Protein AF-0000000065998342 (afdb_homodimer)

InterPro domains:
  IPR001236 Lactate/malate dehydrogenase, N-terminal [PF00056] (5-146)
  IPR001252 Malate dehydrogenase, active site [PS00068] (153-165)
  IPR001557 L-lactate/malate dehydrogenase [PIRSF000102] (3-307)
  IPR010945 Malate dehydrogenase, type 2 [MF_01517] (1-322)
  IPR010945 Malate dehydrogenase, type 2 [PTHR23382] (4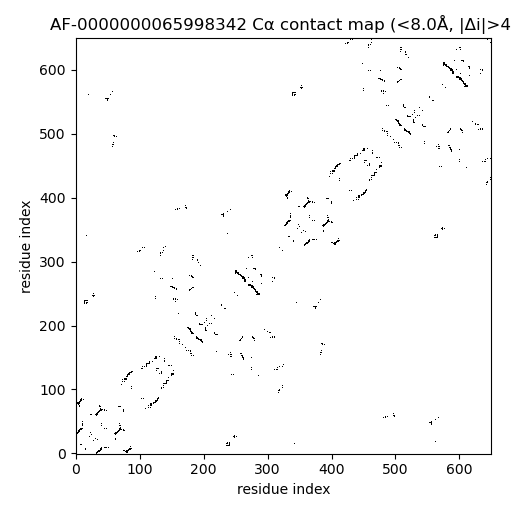-317)
  IPR010945 Malate dehydrogenase, type 2 [TIGR01759] (4-318)
  IPR015955 Lactate dehydrogenase/glycoside hydrolase, family 4, C-terminal [G3DSA:3.90.110.10] (153-325)
  IPR015955 Lactate dehydrogenase/glycoside hydrolase, family 4, C-terminal [SSF56327] (154-320)
  IPR022383 Lactate/malate dehydrogenase, C-terminal [PF02866] (154-318)
  IPR036291 NAD(P)-binding domain superfamily [SSF51735] (4-153)

Sequence (650 aa):
MSKTVTVTGAAGAIGYAILFRIASGQMLGPDQKLRLKLLEIEPALKAAEGTAMELYDCAFPLLEAVDITADPKEAFDGANVCLLIGARPRQRGMERADLLEANGQIFKPQGRAINDHAADDVRVLVVGNPANTNCLIAMNNAPDVPRERFSAMTRLDENRAVSMLAQKLGVGVEDVRDLVVWGNHSPTMFPDLFNARVKGQRAVDLVEMEWYENEYIPRVGKRGAEIIEARGASSAASAANAAIDHVRDWMLGADSLHSMAVASSGQYGVEEGLVSSFPVRLPGGGEYEIPEGLEVGDFARSKLEITIGELKEERDAVRKLGLIGMSKTVTVTGAAGAIGYAILFRIASGQMLGPDQKLRLKLLEIEPALKAAEGTAMELYDCAFPLLEAVDITADPKEAFDGANVCLLIGARPRQRGMERADLLEANGQIFKPQGRAINDHAADDVRVLVVGNPANTNCLIAMNNAPDVPRERFSAMTRLDENRAVSMLAQKLGVGVEDVRDLVVWGNHSPTMFPDLFNARVKGQRAVDLVEMEWYENEYIPRVGKRGAEIIEARGASSAASAANAAIDHVRDWMLGADSLHSMAVASSGQYGVEEGLVSSFPVRLPGGGEYEIPEGLEVGDFARSKLEITIGELKEERDAVRKLGLIG

Secondary structure (DSSP, 8-state):
-PEEEEEETTTSHHHHHHHHHHHTTTTT-TT--EEEEEE--GGGHHHHHHHHHHHHHTT-TTEEEEEEES-HHHHHTT-SEEEE---PPPPTT--HHHHHHHHHHHHHHHHHHHHHHS-TT-EEEE-SSSHHHHHHHHHHT-TTS-GGGEEE--HHHHHHHHHHHHHHHT--GGGEES-EEEB-SSTT-EEE-SS-EETTEEGGGGS-HHHIIIIIHHHHHHHHHHHHHHHSS--HHHHHHHHHHHHHHHHH--SS-EEEEEE-SSGGGPPTT-EEEEEEEEEETTEEE--S-----HHHHHHHHHHHHHHHHHHHHHHHTTS--/-PEEEEEETTTSHHHHHHHHHHHTTTTT-TT--EEEEEE--GGGHHHHHHHHHHHHHTT-TTEEEEEEES-HHHHHTT-SEEEE---PPPPTT--HHHHHHHHHHHHHHHHHHHHHHS-TT-EEEE-SSSHHHHHHHHHHT-TTS-GGGEEE--HHHHHHHHHHHHHHHT--GGGEES-EEEB-SSTT-EEE-SS-EETTEEGGGGS-HHHIIIIIHHHHHHHHHHHHHHHSS--HHHHHHHHHHHHHHHHH--SS-EEEEEE-SSGGGPPTT-EEEEEEEEEETTEEE--S-----HHHHHHHHHHHHHHHHHHHHHHHTTS--

Structure (mmCIF, N/CA/C/O backbone):
data_AF-0000000065998342-model_v1
#
loop_
_entity.id
_entity.type
_entity.pdbx_description
1 polymer 'Malate dehydrogenase'
#
loop_
_atom_site.group_PDB
_atom_site.id
_atom_site.type_symbol
_atom_site.label_atom_id
_atom_site.label_alt_id
_atom_site.label_comp_id
_atom_site.label_asym_id
_atom_site.label_entity_id
_atom_site.label_seq_id
_atom_site.pdbx_PDB_ins_code
_atom_site.Cartn_x
_atom_site.Cartn_y
_atom_site.Cartn_z
_atom_site.occupancy
_atom_site.B_iso_or_equiv
_atom_site.auth_seq_id
_atom_site.auth_comp_id
_atom_site.auth_asym_id
_atom_site.auth_atom_id
_atom_site.pdbx_PDB_model_num
ATOM 1 N N . MET A 1 1 ? 20.75 -8.062 11.32 1 88.19 1 MET A N 1
ATOM 2 C CA . MET A 1 1 ? 21.406 -7.523 10.141 1 88.19 1 MET A CA 1
ATOM 3 C C . MET A 1 1 ? 20.391 -7.051 9.109 1 88.19 1 MET A C 1
ATOM 5 O O . MET A 1 1 ? 19.344 -7.676 8.93 1 88.19 1 MET A O 1
ATOM 9 N N . SER A 1 2 ? 20.703 -6.004 8.453 1 96.31 2 SER A N 1
ATOM 10 C CA . SER A 1 2 ? 19.828 -5.41 7.457 1 96.31 2 SER A CA 1
ATOM 11 C C . SER A 1 2 ? 19.719 -6.281 6.211 1 96.31 2 SER A C 1
ATOM 13 O O . SER A 1 2 ? 20.719 -6.855 5.766 1 96.31 2 SER A O 1
ATOM 15 N N . LYS A 1 3 ? 18.547 -6.527 5.707 1 98.62 3 LYS A N 1
ATOM 16 C CA . LYS A 1 3 ? 18.344 -7.258 4.457 1 98.62 3 LYS A CA 1
ATOM 17 C C . LYS A 1 3 ? 18.328 -6.309 3.264 1 98.62 3 LYS A C 1
ATOM 19 O O . LYS A 1 3 ? 17.844 -5.176 3.371 1 98.62 3 LYS A O 1
ATOM 24 N N . THR A 1 4 ? 18.875 -6.773 2.182 1 98.88 4 THR A N 1
ATOM 25 C CA . THR A 1 4 ? 18.797 -6.039 0.923 1 98.88 4 THR A CA 1
ATOM 26 C C . THR A 1 4 ? 17.703 -6.629 0.026 1 98.88 4 THR A C 1
ATOM 28 O O . THR A 1 4 ? 17.719 -7.824 -0.277 1 98.88 4 THR A O 1
ATOM 31 N N . VAL A 1 5 ? 16.75 -5.805 -0.366 1 98.94 5 VAL A N 1
ATOM 32 C CA . VAL A 1 5 ? 15.648 -6.203 -1.236 1 98.94 5 VAL A CA 1
ATOM 33 C C . VAL A 1 5 ? 15.766 -5.48 -2.578 1 98.94 5 VAL A C 1
ATOM 35 O O . VAL A 1 5 ? 15.805 -4.25 -2.625 1 98.94 5 VAL A O 1
ATOM 38 N N . THR A 1 6 ? 15.852 -6.234 -3.65 1 99 6 THR A N 1
ATOM 39 C CA . THR A 1 6 ? 15.844 -5.664 -4.992 1 99 6 THR A CA 1
ATOM 40 C C . THR A 1 6 ? 14.461 -5.793 -5.629 1 99 6 THR A C 1
ATOM 42 O O . THR A 1 6 ? 13.852 -6.859 -5.578 1 99 6 THR A O 1
ATOM 45 N N . VAL A 1 7 ? 13.961 -4.699 -6.184 1 99 7 VAL A N 1
ATOM 46 C CA . VAL A 1 7 ? 12.703 -4.68 -6.922 1 99 7 VAL A CA 1
ATOM 47 C C . VAL A 1 7 ? 12.945 -4.203 -8.352 1 99 7 VAL A C 1
ATOM 49 O O . VAL A 1 7 ? 13.453 -3.102 -8.57 1 99 7 VAL A O 1
ATOM 52 N N . THR A 1 8 ? 12.633 -5.043 -9.359 1 98.94 8 THR A N 1
ATOM 53 C CA . THR A 1 8 ? 12.742 -4.629 -10.75 1 98.94 8 THR A CA 1
ATOM 54 C C . THR A 1 8 ? 11.43 -4.016 -11.234 1 98.94 8 THR A C 1
ATOM 56 O O . THR A 1 8 ? 10.352 -4.387 -10.758 1 98.94 8 THR A O 1
ATOM 59 N N . GLY A 1 9 ? 11.555 -3.121 -12.25 1 98.56 9 GLY A N 1
ATOM 60 C CA . GLY A 1 9 ? 10.352 -2.385 -12.602 1 98.56 9 GLY A CA 1
ATOM 61 C C . GLY A 1 9 ? 9.773 -1.598 -11.445 1 98.56 9 GLY A C 1
ATOM 62 O O . GLY A 1 9 ? 8.555 -1.549 -11.266 1 98.56 9 GLY A O 1
ATOM 63 N N . ALA A 1 10 ? 10.594 -0.995 -10.641 1 98.5 10 ALA A N 1
ATOM 64 C CA . ALA A 1 10 ? 10.25 -0.447 -9.328 1 98.5 10 ALA A CA 1
ATOM 65 C C . ALA A 1 10 ? 9.344 0.772 -9.469 1 98.5 10 ALA A C 1
ATOM 67 O O . ALA A 1 10 ? 8.523 1.05 -8.586 1 98.5 10 ALA A O 1
ATOM 68 N N . ALA A 1 11 ? 9.461 1.475 -10.562 1 97.5 11 ALA A N 1
ATOM 69 C CA . ALA A 1 11 ? 8.68 2.695 -10.75 1 97.5 11 ALA A CA 1
ATOM 70 C C . ALA A 1 11 ? 7.352 2.396 -11.438 1 97.5 11 ALA A C 1
ATOM 72 O O . ALA A 1 11 ? 6.516 3.287 -11.602 1 97.5 11 ALA A O 1
ATOM 73 N N . GLY A 1 12 ? 7.141 1.137 -11.906 1 97.44 12 GLY A N 1
ATOM 74 C CA . GLY A 1 12 ? 5.867 0.744 -12.477 1 97.44 12 GLY A CA 1
ATOM 75 C C . GLY A 1 12 ? 4.758 0.624 -11.453 1 97.44 12 GLY A C 1
ATOM 76 O O . GLY A 1 12 ? 4.977 0.88 -10.266 1 97.44 12 GLY A O 1
ATOM 77 N N . ALA A 1 13 ? 3.607 0.211 -11.883 1 97.5 13 ALA A N 1
ATOM 78 C CA . ALA A 1 13 ? 2.412 0.207 -11.047 1 97.5 13 ALA A CA 1
ATOM 79 C C . ALA A 1 13 ? 2.566 -0.76 -9.875 1 97.5 13 ALA A C 1
ATOM 81 O O . ALA A 1 13 ? 2.297 -0.402 -8.727 1 97.5 13 ALA A O 1
ATOM 82 N N . ILE A 1 14 ? 2.988 -1.983 -10.125 1 98.62 14 ILE A N 1
ATOM 83 C CA . ILE A 1 14 ? 3.123 -2.961 -9.055 1 98.62 14 ILE A CA 1
ATOM 84 C C . ILE A 1 14 ? 4.277 -2.566 -8.141 1 98.62 14 ILE A C 1
ATOM 86 O O . ILE A 1 14 ? 4.18 -2.689 -6.914 1 98.62 14 ILE A O 1
ATOM 90 N N . GLY A 1 15 ? 5.422 -2.127 -8.766 1 98.69 15 GLY A N 1
ATOM 91 C CA . GLY A 1 15 ? 6.535 -1.643 -7.961 1 98.69 15 GLY A CA 1
ATOM 92 C C . GLY A 1 15 ? 6.141 -0.546 -6.992 1 98.69 15 GLY A C 1
ATOM 93 O O . GLY A 1 15 ? 6.426 -0.634 -5.797 1 98.69 15 GLY A O 1
ATOM 94 N N . TYR A 1 16 ? 5.41 0.412 -7.484 1 98.38 16 TYR A N 1
ATOM 95 C CA . TYR A 1 16 ? 4.945 1.53 -6.672 1 98.38 16 TYR A CA 1
ATOM 96 C C . TYR A 1 16 ? 4.004 1.052 -5.57 1 98.38 16 TYR A C 1
ATOM 98 O O . TYR A 1 16 ? 4.043 1.56 -4.449 1 98.38 16 TYR A O 1
ATOM 106 N N . ALA A 1 17 ? 3.209 0.076 -5.852 1 98.5 17 ALA A N 1
ATOM 107 C CA . ALA A 1 17 ? 2.236 -0.427 -4.887 1 98.5 17 ALA A CA 1
ATOM 108 C C . ALA A 1 17 ? 2.924 -1.224 -3.781 1 98.5 17 ALA A C 1
ATOM 110 O O . ALA A 1 17 ? 2.451 -1.252 -2.643 1 98.5 17 ALA A O 1
ATOM 111 N N . ILE A 1 18 ? 4.043 -1.801 -4.07 1 98.88 18 ILE A N 1
ATOM 112 C CA . ILE A 1 18 ? 4.582 -2.797 -3.15 1 98.88 18 ILE A CA 1
ATOM 113 C C . ILE A 1 18 ? 5.664 -2.162 -2.281 1 98.88 18 ILE A C 1
ATOM 115 O O . ILE A 1 18 ? 5.84 -2.541 -1.12 1 98.88 18 ILE A O 1
ATOM 119 N N . LEU A 1 19 ? 6.391 -1.148 -2.758 1 98.94 19 LEU A N 1
ATOM 120 C CA . LEU A 1 19 ? 7.613 -0.649 -2.133 1 98.94 19 LEU A CA 1
ATOM 121 C C . LEU A 1 19 ? 7.32 -0.084 -0.747 1 98.94 19 LEU A C 1
ATOM 123 O O . LEU A 1 19 ? 8.055 -0.361 0.207 1 98.94 19 LEU A O 1
ATOM 127 N N . PHE A 1 20 ? 6.266 0.645 -0.589 1 98.88 20 PHE A N 1
ATOM 128 C CA . PHE A 1 20 ? 5.949 1.307 0.671 1 98.88 20 PHE A CA 1
ATOM 129 C C . PHE A 1 20 ? 5.492 0.294 1.714 1 98.88 20 PHE A C 1
ATOM 131 O O . PHE A 1 20 ? 5.766 0.453 2.904 1 98.88 20 PHE A O 1
ATOM 138 N N . ARG A 1 21 ? 4.832 -0.761 1.246 1 98.81 21 ARG A N 1
ATOM 139 C CA . ARG A 1 21 ? 4.422 -1.831 2.15 1 98.81 21 ARG A CA 1
ATOM 140 C C . ARG A 1 21 ? 5.625 -2.641 2.619 1 98.81 21 ARG A C 1
ATOM 142 O O . ARG A 1 21 ? 5.684 -3.061 3.777 1 98.81 21 ARG A O 1
ATOM 149 N N . ILE A 1 22 ? 6.602 -2.824 1.697 1 98.88 22 ILE A N 1
ATOM 150 C CA . ILE A 1 22 ? 7.84 -3.498 2.078 1 98.88 22 ILE A CA 1
ATOM 151 C C . ILE A 1 22 ? 8.57 -2.674 3.135 1 98.88 22 ILE A C 1
ATOM 153 O O . ILE A 1 22 ? 8.945 -3.193 4.191 1 98.88 22 ILE A O 1
ATOM 157 N N . ALA A 1 23 ? 8.734 -1.381 2.912 1 98.81 23 ALA A N 1
ATOM 158 C CA . ALA A 1 23 ? 9.492 -0.49 3.785 1 98.81 23 ALA A CA 1
ATOM 159 C C . ALA A 1 23 ? 8.812 -0.338 5.141 1 98.81 23 ALA A C 1
ATOM 161 O O . ALA A 1 23 ? 9.469 -0.041 6.141 1 98.81 23 ALA A O 1
ATOM 162 N N . SER A 1 24 ? 7.5 -0.561 5.188 1 98.44 24 SER A N 1
ATOM 163 C CA . SER A 1 24 ? 6.738 -0.419 6.422 1 98.44 24 SER A CA 1
ATOM 164 C C . SER A 1 24 ? 6.832 -1.679 7.277 1 98.44 24 SER A C 1
ATOM 166 O O . SER A 1 24 ? 6.324 -1.714 8.398 1 98.44 24 SER A O 1
ATOM 168 N N . GLY A 1 25 ? 7.395 -2.812 6.719 1 98.5 25 GLY A N 1
ATOM 169 C CA . GLY A 1 25 ? 7.613 -4.02 7.5 1 98.5 25 GLY A CA 1
ATOM 170 C C . GLY A 1 25 ? 6.582 -5.102 7.23 1 98.5 25 GLY A C 1
ATOM 171 O O . GLY A 1 25 ? 6.586 -6.145 7.887 1 98.5 25 GLY A O 1
ATOM 172 N N . GLN A 1 26 ? 5.75 -4.934 6.258 1 98.38 26 GLN A N 1
ATOM 173 C CA . GLN A 1 26 ? 4.66 -5.875 6.035 1 98.38 26 GLN A CA 1
ATOM 174 C C . GLN A 1 26 ? 5.172 -7.172 5.414 1 98.38 26 GLN A C 1
ATOM 176 O O . GLN A 1 26 ? 4.527 -8.219 5.523 1 98.38 26 GLN A O 1
ATOM 181 N N . MET A 1 27 ? 6.348 -7.113 4.773 1 98.75 27 MET A N 1
ATOM 182 C CA . MET A 1 27 ? 6.805 -8.289 4.039 1 98.75 27 MET A CA 1
ATOM 183 C C . MET A 1 27 ? 7.754 -9.125 4.895 1 98.75 27 MET A C 1
ATOM 185 O O . MET A 1 27 ? 7.59 -10.344 5 1 98.75 27 MET A O 1
ATOM 189 N N . LEU A 1 28 ? 8.734 -8.492 5.574 1 98.81 28 LEU A N 1
ATOM 190 C CA . LEU A 1 28 ? 9.773 -9.242 6.266 1 98.81 28 LEU A CA 1
ATOM 191 C C . LEU A 1 28 ? 9.617 -9.125 7.777 1 98.81 28 LEU A C 1
ATOM 193 O O . LEU A 1 28 ? 10.461 -9.609 8.531 1 98.81 28 LEU A O 1
ATOM 197 N N . GLY A 1 29 ? 8.539 -8.461 8.227 1 97.75 29 GLY A N 1
ATOM 198 C CA . GLY A 1 29 ? 8.281 -8.336 9.656 1 97.75 29 GLY A CA 1
ATOM 199 C C . GLY A 1 29 ? 8.531 -6.938 10.188 1 97.75 29 GLY A C 1
ATOM 200 O O . GLY A 1 29 ? 9.227 -6.141 9.547 1 97.75 29 GLY A O 1
ATOM 201 N N . PRO A 1 30 ? 8.008 -6.598 11.328 1 96.56 30 PRO A N 1
ATOM 202 C CA . PRO A 1 30 ? 7.98 -5.227 11.844 1 96.56 30 PRO A CA 1
ATOM 203 C C . PRO A 1 30 ? 9.32 -4.793 12.438 1 96.56 30 PRO A C 1
ATOM 205 O O . PRO A 1 30 ? 9.492 -3.621 12.781 1 96.56 30 PRO A O 1
ATOM 208 N N . ASP A 1 31 ? 10.305 -5.699 12.469 1 97.44 31 ASP A N 1
ATOM 209 C CA . ASP A 1 31 ? 11.555 -5.348 13.117 1 97.44 31 ASP A CA 1
ATOM 210 C C . ASP A 1 31 ? 12.734 -5.5 12.156 1 97.44 31 ASP A C 1
ATOM 212 O O . ASP A 1 31 ? 13.883 -5.262 12.539 1 97.44 31 ASP A O 1
ATOM 216 N N . GLN A 1 32 ? 12.484 -5.898 10.938 1 98.44 32 GLN A N 1
ATOM 217 C CA . GLN A 1 32 ? 13.57 -6.172 10.008 1 98.44 32 GLN A CA 1
ATOM 218 C C . GLN A 1 32 ? 13.984 -4.902 9.266 1 98.44 32 GLN A C 1
ATOM 220 O O . GLN A 1 32 ? 13.258 -4.414 8.398 1 98.44 32 GLN A O 1
ATOM 225 N N . LYS A 1 33 ? 15.141 -4.387 9.594 1 98.5 33 LYS A N 1
ATOM 226 C CA . LYS A 1 33 ? 15.703 -3.285 8.82 1 98.5 33 LYS A CA 1
ATOM 227 C C . LYS A 1 33 ? 16.047 -3.73 7.398 1 98.5 33 LYS A C 1
ATOM 229 O O . LYS A 1 33 ? 16.406 -4.891 7.176 1 98.5 33 LYS A O 1
ATOM 234 N N . LEU A 1 34 ? 15.906 -2.746 6.484 1 98.5 34 LEU A N 1
ATOM 235 C CA . LEU A 1 34 ? 16.203 -3.17 5.117 1 98.5 34 LEU A CA 1
ATOM 236 C C . LEU A 1 34 ? 16.719 -2.002 4.285 1 98.5 34 LEU A C 1
ATOM 238 O O . LEU A 1 34 ? 16.578 -0.843 4.684 1 98.5 34 LEU A O 1
ATOM 242 N N . ARG A 1 35 ? 17.391 -2.371 3.211 1 98.62 35 ARG A N 1
ATOM 243 C CA . ARG A 1 35 ? 17.797 -1.507 2.105 1 98.62 35 ARG A CA 1
ATOM 244 C C . ARG A 1 35 ? 17.094 -1.902 0.814 1 98.62 35 ARG A C 1
ATOM 246 O O . ARG A 1 35 ? 16.922 -3.09 0.53 1 98.62 35 ARG A O 1
ATOM 253 N N . LEU A 1 36 ? 16.703 -0.89 0.067 1 98.94 36 LEU A N 1
ATOM 254 C CA . LEU A 1 36 ? 16.016 -1.144 -1.198 1 98.94 36 LEU A CA 1
ATOM 255 C C . LEU A 1 36 ? 16.922 -0.808 -2.379 1 98.94 36 LEU A C 1
ATOM 257 O O . LEU A 1 36 ? 17.625 0.205 -2.359 1 98.94 36 LEU A O 1
ATOM 261 N N . LYS A 1 37 ? 17 -1.686 -3.307 1 98.94 37 LYS A N 1
ATOM 262 C CA . LYS A 1 37 ? 17.594 -1.42 -4.613 1 98.94 37 LYS A CA 1
ATOM 263 C C . LYS A 1 37 ? 16.547 -1.458 -5.719 1 98.94 37 LYS A C 1
ATOM 265 O O . LYS A 1 37 ? 15.914 -2.49 -5.945 1 98.94 37 LYS A O 1
ATOM 270 N N . LEU A 1 38 ? 16.359 -0.315 -6.352 1 98.94 38 LEU A N 1
ATOM 271 C CA . LEU A 1 38 ? 15.375 -0.17 -7.414 1 98.94 38 LEU A CA 1
ATOM 272 C C . LEU A 1 38 ? 16.031 -0.292 -8.789 1 98.94 38 LEU A C 1
ATOM 274 O O . LEU A 1 38 ? 16.875 0.527 -9.148 1 98.94 38 LEU A O 1
ATOM 278 N N . LEU A 1 39 ? 15.664 -1.324 -9.523 1 98.94 39 LEU A N 1
ATOM 279 C CA . LEU A 1 39 ? 16.156 -1.514 -10.883 1 98.94 39 LEU A CA 1
ATOM 280 C C . LEU A 1 39 ? 15.148 -1.019 -11.906 1 98.94 39 LEU A C 1
ATOM 282 O O . LEU A 1 39 ? 13.984 -1.426 -11.883 1 98.94 39 LEU A O 1
ATOM 286 N N . GLU A 1 40 ? 15.586 -0.119 -12.75 1 98.5 40 GLU A N 1
ATOM 287 C CA . GLU A 1 40 ? 14.742 0.408 -13.82 1 98.5 40 GLU A CA 1
ATOM 288 C C . GLU A 1 40 ? 15.516 0.498 -15.133 1 98.5 40 GLU A C 1
ATOM 290 O O . GLU A 1 40 ? 16.75 0.458 -15.141 1 98.5 40 GLU A O 1
ATOM 295 N N . ILE A 1 41 ? 14.711 0.516 -16.219 1 97.75 41 ILE A N 1
ATOM 296 C CA . ILE A 1 41 ? 15.312 0.889 -17.5 1 97.75 41 ILE A CA 1
ATOM 297 C C . ILE A 1 41 ? 15.672 2.373 -17.484 1 97.75 41 ILE A C 1
ATOM 299 O O . ILE A 1 41 ? 15.102 3.148 -16.719 1 97.75 41 ILE A O 1
ATOM 303 N N . GLU A 1 42 ? 16.547 2.771 -18.328 1 97.88 42 GLU A N 1
ATOM 304 C CA . GLU A 1 42 ? 17.109 4.117 -18.344 1 97.88 42 GLU A CA 1
ATOM 305 C C . GLU A 1 42 ? 16.016 5.176 -18.406 1 97.88 42 GLU A C 1
ATOM 307 O O . GLU A 1 42 ? 16.016 6.133 -17.641 1 97.88 42 GLU A O 1
ATOM 312 N N . PRO A 1 43 ? 15.016 5.004 -19.281 1 97.19 43 PRO A N 1
ATOM 313 C CA . PRO A 1 43 ? 14 6.051 -19.406 1 97.19 43 PRO A CA 1
ATOM 314 C C . PRO A 1 43 ? 13.148 6.215 -18.156 1 97.19 43 PRO A C 1
ATOM 316 O O . PRO A 1 43 ? 12.469 7.234 -18 1 97.19 43 PRO A O 1
ATOM 319 N N . ALA A 1 44 ? 13.18 5.246 -17.25 1 97.69 44 ALA A N 1
ATOM 320 C CA . ALA A 1 44 ? 12.289 5.266 -16.094 1 97.69 44 ALA A CA 1
ATOM 321 C C . ALA A 1 44 ? 13.047 5.629 -14.812 1 97.69 44 ALA A C 1
ATOM 323 O O . ALA A 1 44 ? 12.484 5.609 -13.719 1 97.69 44 ALA A O 1
ATOM 324 N N . LEU A 1 45 ? 14.328 5.992 -14.93 1 98.62 45 LEU A N 1
ATOM 325 C CA . LEU A 1 45 ? 15.156 6.281 -13.766 1 98.62 45 LEU A CA 1
ATOM 326 C C . LEU A 1 45 ? 14.648 7.512 -13.023 1 98.62 45 LEU A C 1
ATOM 328 O O . LEU A 1 45 ? 14.656 7.547 -11.789 1 98.62 45 LEU A O 1
ATOM 332 N N . LYS A 1 46 ? 14.227 8.516 -13.758 1 98.19 46 LYS A N 1
ATOM 333 C CA . LYS A 1 46 ? 13.734 9.734 -13.125 1 98.19 46 LYS A CA 1
ATOM 334 C C . LYS A 1 46 ? 12.484 9.445 -12.289 1 98.19 46 LYS A C 1
ATOM 336 O O . LYS A 1 46 ? 12.352 9.945 -11.172 1 98.19 46 LYS A O 1
ATOM 341 N N . ALA A 1 47 ? 11.57 8.648 -12.844 1 98.19 47 ALA A N 1
ATOM 342 C CA . ALA A 1 47 ? 10.375 8.25 -12.102 1 98.19 47 ALA A CA 1
ATOM 343 C C . ALA A 1 47 ? 10.75 7.457 -10.852 1 98.19 47 ALA A C 1
ATOM 345 O O . ALA A 1 47 ? 10.117 7.602 -9.805 1 98.19 47 ALA A O 1
ATOM 346 N N . ALA A 1 48 ? 11.773 6.602 -10.93 1 98.69 48 ALA A N 1
ATOM 347 C CA . ALA A 1 48 ? 12.258 5.852 -9.773 1 98.69 48 ALA A CA 1
ATOM 348 C C . ALA A 1 48 ? 12.797 6.793 -8.703 1 98.69 48 ALA A C 1
ATOM 350 O O . ALA A 1 48 ? 12.633 6.539 -7.504 1 98.69 48 ALA A O 1
ATOM 351 N N . GLU A 1 49 ? 13.422 7.828 -9.125 1 98.62 49 GLU A N 1
ATOM 352 C CA . GLU A 1 49 ? 13.898 8.836 -8.18 1 98.62 49 GLU A CA 1
ATOM 353 C C . GLU A 1 49 ? 12.742 9.477 -7.422 1 98.62 49 GLU A C 1
ATOM 355 O O . GLU A 1 49 ? 12.82 9.672 -6.207 1 98.62 49 GLU A O 1
ATOM 360 N N . GLY A 1 50 ? 11.703 9.836 -8.148 1 98.5 50 GLY A N 1
ATOM 361 C CA . GLY A 1 50 ? 10.516 10.359 -7.5 1 98.5 50 GLY A CA 1
ATOM 362 C C . GLY A 1 50 ? 9.914 9.391 -6.492 1 98.5 50 GLY A C 1
ATOM 363 O O . GLY A 1 50 ? 9.5 9.805 -5.406 1 98.5 50 GLY A O 1
ATOM 364 N N . THR A 1 51 ? 9.883 8.125 -6.883 1 98.75 51 THR A N 1
ATOM 365 C CA . THR A 1 51 ? 9.391 7.094 -5.984 1 98.75 51 THR A CA 1
ATOM 366 C C . THR A 1 51 ? 10.25 7.012 -4.727 1 98.75 51 THR A C 1
ATOM 368 O O . THR A 1 51 ? 9.727 6.898 -3.615 1 98.75 51 THR A O 1
ATOM 371 N N . ALA A 1 52 ? 11.547 7.109 -4.891 1 98.75 52 ALA A N 1
ATOM 372 C CA . ALA A 1 52 ? 12.469 7.086 -3.76 1 98.75 52 ALA A CA 1
ATOM 373 C C . ALA A 1 52 ? 12.25 8.281 -2.842 1 98.75 52 ALA A C 1
ATOM 375 O O . ALA A 1 52 ? 12.32 8.156 -1.617 1 98.75 52 ALA A O 1
ATOM 376 N N . MET A 1 53 ? 11.992 9.453 -3.43 1 98.62 53 MET A N 1
ATOM 377 C CA . MET A 1 53 ? 11.68 10.633 -2.633 1 98.62 53 MET A CA 1
ATOM 378 C C . MET A 1 53 ? 10.477 10.375 -1.727 1 98.62 53 MET A C 1
ATOM 380 O O . MET A 1 53 ? 10.508 10.711 -0.541 1 98.62 53 MET A O 1
ATOM 384 N N . GLU A 1 54 ? 9.492 9.734 -2.252 1 98.81 54 GLU A N 1
ATOM 385 C CA . GLU A 1 54 ? 8.312 9.438 -1.45 1 98.81 54 GLU A CA 1
ATOM 386 C C . GLU A 1 54 ? 8.633 8.422 -0.353 1 98.81 54 GLU A C 1
ATOM 388 O O . GLU A 1 54 ? 8.086 8.508 0.751 1 98.81 54 GLU A O 1
ATOM 393 N N . LEU A 1 55 ? 9.438 7.457 -0.703 1 98.88 55 LEU A N 1
ATOM 394 C CA . LEU A 1 55 ? 9.844 6.5 0.317 1 98.88 55 LEU A CA 1
ATOM 395 C C . LEU A 1 55 ? 10.477 7.207 1.508 1 98.88 55 LEU A C 1
ATOM 397 O O . LEU A 1 55 ? 10.141 6.926 2.658 1 98.88 55 LEU A O 1
ATOM 401 N N . TYR A 1 56 ? 11.328 8.109 1.239 1 98.62 56 TYR A N 1
ATOM 402 C CA . TYR A 1 56 ? 11.953 8.867 2.311 1 98.62 56 TYR A CA 1
ATOM 403 C C . TYR A 1 56 ? 10.938 9.742 3.031 1 98.62 56 TYR A C 1
ATOM 405 O O . TYR A 1 56 ? 10.977 9.883 4.258 1 98.62 56 TYR A O 1
ATOM 413 N N . ASP A 1 57 ? 9.977 10.281 2.27 1 98.75 57 ASP A N 1
ATOM 414 C CA . ASP A 1 57 ? 8.969 11.172 2.832 1 98.75 57 ASP A CA 1
ATOM 415 C C . ASP A 1 57 ? 8.016 10.414 3.746 1 98.75 57 ASP A C 1
ATOM 417 O O . ASP A 1 57 ? 7.199 11.016 4.445 1 98.75 57 ASP A O 1
ATOM 421 N N . CYS A 1 58 ? 8.117 9.109 3.785 1 98.88 58 CYS A N 1
ATOM 422 C CA . CYS A 1 58 ? 7.309 8.305 4.691 1 98.88 58 CYS A CA 1
ATOM 423 C C . CYS A 1 58 ? 7.992 8.148 6.043 1 98.88 58 CYS A C 1
ATOM 425 O O . CYS A 1 58 ? 7.363 7.723 7.016 1 98.88 58 CYS A O 1
ATOM 427 N N . ALA A 1 59 ? 9.312 8.438 6.117 1 98.69 59 ALA A N 1
ATOM 428 C CA . ALA A 1 59 ? 10.094 8.367 7.352 1 98.69 59 ALA A CA 1
ATOM 429 C C . ALA A 1 59 ? 9.961 6.996 8.008 1 98.69 59 ALA A C 1
ATOM 431 O O . ALA A 1 59 ? 9.734 6.898 9.219 1 98.69 59 ALA A O 1
ATOM 432 N N . PHE A 1 60 ? 10.055 5.934 7.25 1 98.69 60 PHE A N 1
ATOM 433 C CA . PHE A 1 60 ? 10.008 4.582 7.793 1 98.69 60 PHE A CA 1
ATOM 434 C C . PHE A 1 60 ? 11.242 4.293 8.633 1 98.69 60 PHE A C 1
ATOM 436 O O . PHE A 1 60 ? 12.367 4.367 8.141 1 98.69 60 PHE A O 1
ATOM 443 N N . PRO A 1 61 ? 11.094 3.859 9.867 1 98 61 PRO A N 1
ATOM 444 C CA . PRO A 1 61 ? 12.266 3.574 10.703 1 98 61 PRO A CA 1
ATOM 445 C C . PRO A 1 61 ? 13.055 2.365 10.203 1 98 61 PRO A C 1
ATOM 447 O O . PRO A 1 61 ? 14.258 2.262 10.469 1 98 61 PRO A O 1
ATOM 450 N N . LEU A 1 62 ? 12.43 1.45 9.461 1 98.56 62 LEU A N 1
ATOM 451 C CA . LEU A 1 62 ? 13.078 0.213 9.039 1 98.56 62 LEU A CA 1
ATOM 452 C C . LEU A 1 62 ? 13.906 0.437 7.777 1 98.56 62 LEU A C 1
ATOM 454 O O . LEU A 1 62 ? 14.734 -0.401 7.418 1 98.56 62 LEU A O 1
ATOM 458 N N . LEU A 1 63 ? 13.633 1.519 7.02 1 98.75 63 LEU A N 1
ATOM 459 C CA . LEU A 1 63 ? 14.297 1.761 5.738 1 98.75 63 LEU A CA 1
ATOM 460 C C . LEU A 1 63 ? 15.625 2.479 5.938 1 98.75 63 LEU A C 1
ATOM 462 O O . LEU A 1 63 ? 15.656 3.629 6.383 1 98.75 63 LEU A O 1
ATOM 466 N N . GLU A 1 64 ? 16.672 1.853 5.531 1 98.06 64 GLU A N 1
ATOM 467 C CA . GLU A 1 64 ? 18 2.404 5.793 1 98.06 64 GLU A CA 1
ATOM 468 C C . GLU A 1 64 ? 18.531 3.176 4.586 1 98.06 64 GLU A C 1
ATOM 470 O O . GLU A 1 64 ? 19.266 4.152 4.738 1 98.06 64 GLU A O 1
ATOM 475 N N . ALA A 1 65 ? 18.141 2.67 3.4 1 97.94 65 ALA A N 1
ATOM 476 C CA . ALA A 1 65 ? 18.656 3.299 2.188 1 97.94 65 ALA A CA 1
ATOM 477 C C . ALA A 1 65 ? 17.859 2.857 0.962 1 97.94 65 ALA A C 1
ATOM 479 O O . ALA A 1 65 ? 17.219 1.8 0.975 1 97.94 65 ALA A O 1
ATOM 480 N N . VAL A 1 66 ? 17.891 3.691 -0.023 1 98.75 66 VAL A N 1
ATOM 481 C CA . VAL A 1 66 ? 17.312 3.4 -1.334 1 98.75 66 VAL A CA 1
ATOM 482 C C . VAL A 1 66 ? 18.344 3.703 -2.422 1 98.75 66 VAL A C 1
ATOM 484 O O . VAL A 1 66 ? 18.812 4.836 -2.547 1 98.75 66 VAL A O 1
ATOM 487 N N . ASP A 1 67 ? 18.688 2.691 -3.203 1 98.81 67 ASP A N 1
ATOM 488 C CA . ASP A 1 67 ? 19.547 2.869 -4.363 1 98.81 67 ASP A CA 1
ATOM 489 C C . ASP A 1 67 ? 18.781 2.66 -5.664 1 98.81 67 ASP A C 1
ATOM 491 O O . ASP A 1 67 ? 17.906 1.794 -5.742 1 98.81 67 ASP A O 1
ATOM 495 N N . ILE A 1 68 ? 19.094 3.449 -6.641 1 98.88 68 ILE A N 1
ATOM 496 C CA . ILE A 1 68 ? 18.453 3.393 -7.949 1 98.88 68 ILE A CA 1
ATOM 497 C C . ILE A 1 68 ? 19.5 3.168 -9.031 1 98.88 68 ILE A C 1
ATOM 499 O O . ILE A 1 68 ? 20.547 3.836 -9.055 1 98.88 68 ILE A O 1
ATOM 503 N N . THR A 1 69 ? 19.219 2.242 -9.938 1 98.88 69 THR A N 1
ATOM 504 C CA . THR A 1 69 ? 20.188 1.974 -10.984 1 98.88 69 THR A CA 1
ATOM 505 C C . THR A 1 69 ? 19.516 1.317 -12.188 1 98.88 69 THR A C 1
ATOM 507 O O . THR A 1 69 ? 18.438 0.755 -12.07 1 98.88 69 THR A O 1
ATOM 510 N N . ALA A 1 70 ? 20.141 1.438 -13.336 1 98.75 70 ALA A N 1
ATOM 511 C CA . ALA A 1 70 ? 19.719 0.705 -14.531 1 98.75 70 ALA A CA 1
ATOM 512 C C . ALA A 1 70 ? 20.625 -0.506 -14.766 1 98.75 70 ALA A C 1
ATOM 514 O O . ALA A 1 70 ? 20.406 -1.271 -15.711 1 98.75 70 ALA A O 1
ATOM 515 N N . ASP A 1 71 ? 21.609 -0.773 -13.898 1 98.69 71 ASP A N 1
ATOM 516 C CA . ASP A 1 71 ? 22.562 -1.863 -14.047 1 98.69 71 ASP A CA 1
ATOM 517 C C . ASP A 1 71 ? 22.188 -3.045 -13.156 1 98.69 71 ASP A C 1
ATOM 519 O O . ASP A 1 71 ? 22.312 -2.965 -11.93 1 98.69 71 ASP A O 1
ATOM 523 N N . PRO A 1 72 ? 21.891 -4.18 -13.789 1 98.75 72 PRO A N 1
ATOM 524 C CA . PRO A 1 72 ? 21.516 -5.348 -12.984 1 98.75 72 PRO A CA 1
ATOM 525 C C . PRO A 1 72 ? 22.625 -5.777 -12.023 1 98.75 72 PRO A C 1
ATOM 527 O O . PRO A 1 72 ? 22.344 -6.234 -10.914 1 98.75 72 PRO A O 1
ATOM 530 N N . LYS A 1 73 ? 23.859 -5.68 -12.398 1 98.75 73 LYS A N 1
ATOM 531 C CA . LYS A 1 73 ? 24.953 -6.078 -11.523 1 98.75 73 LYS A CA 1
ATOM 532 C C . LYS A 1 73 ? 24.922 -5.301 -10.211 1 98.75 73 LYS A C 1
ATOM 534 O O . LYS A 1 73 ? 25.094 -5.883 -9.133 1 98.75 73 LYS A O 1
ATOM 539 N N . GLU A 1 74 ? 24.641 -4.023 -10.336 1 98.81 74 GLU A N 1
ATOM 540 C CA . GLU A 1 74 ? 24.547 -3.17 -9.156 1 98.81 74 GLU A CA 1
ATOM 541 C C . GLU A 1 74 ? 23.281 -3.475 -8.367 1 98.81 74 GLU A C 1
ATOM 543 O O . GLU A 1 74 ? 23.312 -3.547 -7.133 1 98.81 74 GLU A O 1
ATOM 548 N N . ALA A 1 75 ? 22.188 -3.678 -9.031 1 98.94 75 ALA A N 1
ATOM 549 C CA . ALA A 1 75 ? 20.891 -3.865 -8.398 1 98.94 75 ALA A CA 1
ATOM 550 C C . ALA A 1 75 ? 20.859 -5.145 -7.57 1 98.94 75 ALA A C 1
ATOM 552 O O . ALA A 1 75 ? 20.234 -5.188 -6.504 1 98.94 75 ALA A O 1
ATOM 553 N N . PHE A 1 76 ? 21.562 -6.18 -8.016 1 98.94 76 PHE A N 1
ATOM 554 C CA . PHE A 1 76 ? 21.422 -7.48 -7.371 1 98.94 76 PHE A CA 1
ATOM 555 C C . PHE A 1 76 ? 22.594 -7.742 -6.43 1 98.94 76 PHE A C 1
ATOM 557 O O . PHE A 1 76 ? 22.641 -8.766 -5.742 1 98.94 76 PHE A O 1
ATOM 564 N N . ASP A 1 77 ? 23.562 -6.801 -6.371 1 98.88 77 ASP A N 1
ATOM 565 C CA . ASP A 1 77 ? 24.734 -6.965 -5.496 1 98.88 77 ASP A CA 1
ATOM 566 C C . ASP A 1 77 ? 24.297 -7.078 -4.035 1 98.88 77 ASP A C 1
ATOM 568 O O . ASP A 1 77 ? 23.797 -6.113 -3.457 1 98.88 77 ASP A O 1
ATOM 572 N N . GLY A 1 78 ? 24.453 -8.281 -3.465 1 98.81 78 GLY A N 1
ATOM 573 C CA . GLY A 1 78 ? 24.188 -8.508 -2.055 1 98.81 78 GLY A CA 1
ATOM 574 C C . GLY A 1 78 ? 22.703 -8.688 -1.754 1 98.81 78 GLY A C 1
ATOM 575 O O . GLY A 1 78 ? 22.297 -8.703 -0.59 1 98.81 78 GLY A O 1
ATOM 576 N N . ALA A 1 79 ? 21.906 -8.891 -2.732 1 98.88 79 ALA A N 1
ATOM 577 C CA . ALA A 1 79 ? 20.453 -9 -2.539 1 98.88 79 ALA A CA 1
ATOM 578 C C . ALA A 1 79 ? 20.094 -10.281 -1.792 1 98.88 79 ALA A C 1
ATOM 580 O O . ALA A 1 79 ? 20.578 -11.359 -2.141 1 98.88 79 ALA A O 1
ATOM 581 N N . ASN A 1 80 ? 19.281 -10.133 -0.738 1 98.94 80 ASN A N 1
ATOM 582 C CA . ASN A 1 80 ? 18.75 -11.266 0.006 1 98.94 80 ASN A CA 1
ATOM 583 C C . ASN A 1 80 ? 17.391 -11.703 -0.532 1 98.94 80 ASN A C 1
ATOM 585 O O . ASN A 1 80 ? 17.031 -12.883 -0.457 1 98.94 80 ASN A O 1
ATOM 589 N N . VAL A 1 81 ? 16.578 -10.773 -0.968 1 98.94 81 VAL A N 1
ATOM 590 C CA . VAL A 1 81 ? 15.273 -11.008 -1.59 1 98.94 81 VAL A CA 1
ATOM 591 C C . VAL A 1 81 ? 15.188 -10.242 -2.908 1 98.94 81 VAL A C 1
ATOM 593 O O . VAL A 1 81 ? 15.547 -9.062 -2.973 1 98.94 81 VAL A O 1
ATOM 596 N N . CYS A 1 82 ? 14.789 -10.891 -3.969 1 99 82 CYS A N 1
ATOM 597 C CA . CYS A 1 82 ? 14.602 -10.281 -5.277 1 99 82 CYS A CA 1
ATOM 598 C C . CYS A 1 82 ? 13.156 -10.438 -5.75 1 99 82 CYS A C 1
ATOM 600 O O . CYS A 1 82 ? 12.641 -11.555 -5.832 1 99 82 CYS A O 1
ATOM 602 N N . LEU A 1 83 ? 12.531 -9.359 -5.988 1 99 83 LEU A N 1
ATOM 603 C CA . LEU A 1 83 ? 11.219 -9.344 -6.637 1 99 83 LEU A CA 1
ATOM 604 C C . LEU A 1 83 ? 11.344 -8.922 -8.094 1 99 83 LEU A C 1
ATOM 606 O O . LEU A 1 83 ? 11.555 -7.738 -8.383 1 99 83 LEU A O 1
ATOM 610 N N . LEU A 1 84 ? 11.227 -9.852 -8.992 1 98.94 84 LEU A N 1
ATOM 611 C CA . LEU A 1 84 ? 11.336 -9.578 -10.422 1 98.94 84 LEU A CA 1
ATOM 612 C C . LEU A 1 84 ? 9.961 -9.305 -11.023 1 98.94 84 LEU A C 1
ATOM 614 O O . LEU A 1 84 ? 9.297 -10.219 -11.523 1 98.94 84 LEU A O 1
ATOM 618 N N . ILE A 1 85 ? 9.625 -8.031 -10.992 1 98.88 85 ILE A N 1
ATOM 619 C CA . ILE A 1 85 ? 8.289 -7.57 -11.375 1 98.88 85 ILE A CA 1
ATOM 620 C C . ILE A 1 85 ? 8.312 -7.062 -12.812 1 98.88 85 ILE A C 1
ATOM 622 O O . ILE A 1 85 ? 7.367 -7.281 -13.57 1 98.88 85 ILE A O 1
ATOM 626 N N . GLY A 1 86 ? 9.391 -6.371 -13.211 1 98 86 GLY A N 1
ATOM 627 C CA . GLY A 1 86 ? 9.484 -5.777 -14.539 1 98 86 GLY A CA 1
ATOM 628 C C . GLY A 1 86 ? 9.539 -6.809 -15.648 1 98 86 GLY A C 1
ATOM 629 O O . GLY A 1 86 ? 10.438 -7.645 -15.688 1 98 86 GLY A O 1
ATOM 630 N N . ALA A 1 87 ? 8.57 -6.77 -16.531 1 97.81 87 ALA A N 1
ATOM 631 C CA . ALA A 1 87 ? 8.5 -7.625 -17.703 1 97.81 87 ALA A CA 1
ATOM 632 C C . ALA A 1 87 ? 7.852 -6.895 -18.875 1 97.81 87 ALA A C 1
ATOM 634 O O . ALA A 1 87 ? 7.219 -5.852 -18.688 1 97.81 87 ALA A O 1
ATOM 635 N N . ARG A 1 88 ? 8.078 -7.383 -20.047 1 95.5 88 ARG A N 1
ATOM 636 C CA . ARG A 1 88 ? 7.406 -6.852 -21.234 1 95.5 88 ARG A CA 1
ATOM 637 C C . ARG A 1 88 ? 5.973 -7.363 -21.312 1 95.5 88 ARG A C 1
ATOM 639 O O . ARG A 1 88 ? 5.742 -8.57 -21.359 1 95.5 88 ARG A O 1
ATOM 646 N N . PRO A 1 89 ? 5.062 -6.383 -21.344 1 90.56 89 PRO A N 1
ATOM 647 C CA . PRO A 1 89 ? 3.678 -6.836 -21.516 1 90.56 89 PRO A CA 1
ATOM 648 C C . PRO A 1 89 ? 3.381 -7.312 -22.938 1 90.56 89 PRO A C 1
ATOM 650 O O . PRO A 1 89 ? 4.016 -6.855 -23.891 1 90.56 89 PRO A O 1
ATOM 653 N N . ARG A 1 90 ? 2.445 -8.289 -22.953 1 86.62 90 ARG A N 1
ATOM 654 C CA . ARG A 1 90 ? 2.021 -8.711 -24.281 1 86.62 90 ARG A CA 1
ATOM 655 C C . ARG A 1 90 ? 1.291 -7.59 -25.016 1 86.62 90 ARG A C 1
ATOM 657 O O . ARG A 1 90 ? 0.429 -6.926 -24.438 1 86.62 90 ARG A O 1
ATOM 664 N N . GLN A 1 91 ? 1.679 -7.281 -26.188 1 88.5 91 GLN A N 1
ATOM 665 C CA . GLN A 1 91 ? 1.021 -6.273 -27.016 1 88.5 91 GLN A CA 1
ATOM 666 C C . GLN A 1 91 ? 0.116 -6.922 -28.062 1 88.5 91 GLN A C 1
ATOM 668 O O . GLN A 1 91 ? 0.281 -8.102 -28.391 1 88.5 91 GLN A O 1
ATOM 673 N N . ARG A 1 92 ? -0.939 -6.125 -28.578 1 86 92 ARG A N 1
ATOM 674 C CA . ARG A 1 92 ? -1.843 -6.586 -29.625 1 86 92 ARG A CA 1
ATOM 675 C C . ARG A 1 92 ? -1.064 -7.047 -30.859 1 86 92 ARG A C 1
ATOM 677 O O . ARG A 1 92 ? -0.184 -6.332 -31.344 1 86 92 ARG A O 1
ATOM 684 N N . GLY A 1 93 ? -1.359 -8.312 -31.219 1 89 93 GLY A N 1
ATOM 685 C CA . GLY A 1 93 ? -0.737 -8.82 -32.438 1 89 93 GLY A CA 1
ATOM 686 C C . GLY A 1 93 ? 0.581 -9.523 -32.156 1 89 93 GLY A C 1
ATOM 687 O O . GLY A 1 93 ? 1.164 -10.117 -33.094 1 89 93 GLY A O 1
ATOM 688 N N . MET A 1 94 ? 1.028 -9.5 -30.984 1 89.88 94 MET A N 1
ATOM 689 C CA . MET A 1 94 ? 2.316 -10.102 -30.656 1 89.88 94 MET A CA 1
ATOM 690 C C . MET A 1 94 ? 2.203 -11.617 -30.562 1 89.88 94 MET A C 1
ATOM 692 O O . MET A 1 94 ? 1.34 -12.141 -29.859 1 89.88 94 MET A O 1
ATOM 696 N N . GLU A 1 95 ? 3.066 -12.234 -31.344 1 91.19 95 GLU A N 1
ATOM 697 C CA . GLU A 1 95 ? 3.129 -13.695 -31.266 1 91.19 95 GLU A CA 1
ATOM 698 C C . GLU A 1 95 ? 3.758 -14.148 -29.953 1 91.19 95 GLU A C 1
ATOM 700 O O . GLU A 1 95 ? 4.574 -13.438 -29.375 1 91.19 95 GLU A O 1
ATOM 705 N N . ARG A 1 96 ? 3.373 -15.32 -29.562 1 88.25 96 ARG A N 1
ATOM 706 C CA . ARG A 1 96 ? 3.869 -15.852 -28.297 1 88.25 96 ARG A CA 1
ATOM 707 C C . ARG A 1 96 ? 5.391 -15.953 -28.297 1 88.25 96 ARG A C 1
ATOM 709 O O . ARG A 1 96 ? 6.043 -15.602 -27.312 1 88.25 96 ARG A O 1
ATOM 716 N N . ALA A 1 97 ? 5.867 -16.406 -29.312 1 90.75 97 ALA A N 1
ATOM 717 C CA . ALA A 1 97 ? 7.316 -16.578 -29.422 1 90.75 97 ALA A CA 1
ATOM 718 C C . ALA A 1 97 ? 8.031 -15.227 -29.297 1 90.75 97 ALA A C 1
ATOM 720 O O . ALA A 1 97 ? 9.117 -15.148 -28.719 1 90.75 97 ALA A O 1
ATOM 721 N N . ASP A 1 98 ? 7.516 -14.188 -29.812 1 94.44 98 ASP A N 1
ATOM 722 C CA . ASP A 1 98 ? 8.086 -12.844 -29.719 1 94.44 98 ASP A CA 1
ATOM 723 C C . ASP A 1 98 ? 8.102 -12.367 -28.266 1 94.44 98 ASP A C 1
ATOM 725 O O . ASP A 1 98 ? 9.078 -11.766 -27.812 1 94.44 98 ASP A O 1
ATOM 729 N N . LEU A 1 99 ? 7.035 -12.648 -27.594 1 95.88 99 LEU A N 1
ATOM 730 C CA . LEU A 1 99 ? 6.938 -12.281 -26.188 1 95.88 99 LEU A CA 1
ATOM 731 C C . LEU A 1 99 ? 8.008 -12.992 -25.359 1 95.88 99 LEU A C 1
ATOM 733 O O . LEU A 1 99 ? 8.672 -12.367 -24.531 1 95.88 99 LEU A O 1
ATOM 737 N N . LEU A 1 100 ? 8.164 -14.242 -25.641 1 96.19 100 LEU A N 1
ATOM 738 C CA . LEU A 1 100 ? 9.148 -15.039 -24.906 1 96.19 100 LEU A CA 1
ATOM 739 C C . LEU A 1 100 ? 10.562 -14.562 -25.203 1 96.19 100 LEU A C 1
ATOM 741 O O . LEU A 1 100 ? 11.406 -14.508 -24.297 1 96.19 100 LEU A O 1
ATOM 745 N N . GLU A 1 101 ? 10.82 -14.188 -26.391 1 95.38 101 GLU A N 1
ATOM 746 C CA . GLU A 1 101 ? 12.133 -13.672 -26.766 1 95.38 101 GLU A CA 1
ATOM 747 C C . GLU A 1 101 ? 12.414 -12.328 -26.078 1 95.38 101 GLU A C 1
ATOM 749 O O . GLU A 1 101 ? 13.516 -12.102 -25.578 1 95.38 101 GLU A O 1
ATOM 754 N N . ALA A 1 102 ? 11.461 -11.492 -26.125 1 96.25 102 ALA A N 1
ATOM 755 C CA . ALA A 1 102 ? 11.602 -10.18 -25.5 1 96.25 102 ALA A CA 1
ATOM 756 C C . ALA A 1 102 ? 11.883 -10.312 -24.016 1 96.25 102 ALA A C 1
ATOM 758 O O . ALA A 1 102 ? 12.75 -9.633 -23.469 1 96.25 102 ALA A O 1
ATOM 759 N N . ASN A 1 103 ? 11.18 -11.195 -23.328 1 97.38 103 ASN A N 1
ATOM 760 C CA . ASN A 1 103 ? 11.367 -11.367 -21.891 1 97.38 103 ASN A CA 1
ATOM 761 C C . ASN A 1 103 ? 12.648 -12.148 -21.578 1 97.38 103 ASN A C 1
ATOM 763 O O . ASN A 1 103 ? 13.258 -11.953 -20.531 1 97.38 103 ASN A O 1
ATOM 767 N N . GLY A 1 104 ? 13.031 -12.992 -22.562 1 97.5 104 GLY A N 1
ATOM 768 C CA . GLY A 1 104 ? 14.344 -13.609 -22.438 1 97.5 104 GLY A CA 1
ATOM 769 C C . GLY A 1 104 ? 15.469 -12.602 -22.312 1 97.5 104 GLY A C 1
ATOM 770 O O . GLY A 1 104 ? 16.422 -12.82 -21.562 1 97.5 104 GLY A O 1
ATOM 771 N N . GLN A 1 105 ? 15.367 -11.484 -22.969 1 96.56 105 GLN A N 1
ATOM 772 C CA . GLN A 1 105 ? 16.375 -10.43 -22.953 1 96.56 105 GLN A CA 1
ATOM 773 C C . GLN A 1 105 ? 16.375 -9.703 -21.609 1 96.56 105 GLN A C 1
ATOM 775 O O . GLN A 1 105 ? 17.344 -9.008 -21.266 1 96.56 105 GLN A O 1
ATOM 780 N N . ILE A 1 106 ? 15.383 -9.906 -20.859 1 98.19 106 ILE A N 1
ATOM 781 C CA . ILE A 1 106 ? 15.266 -9.266 -19.547 1 98.19 106 ILE A CA 1
ATOM 782 C C . ILE A 1 106 ? 15.711 -10.234 -18.453 1 98.19 106 ILE A C 1
ATOM 784 O O . ILE A 1 106 ? 16.578 -9.906 -17.641 1 98.19 106 ILE A O 1
ATOM 788 N N . PHE A 1 107 ? 15.273 -11.477 -18.5 1 98.75 107 PHE A N 1
ATOM 789 C CA . PHE A 1 107 ? 15.398 -12.383 -17.375 1 98.75 107 PHE A CA 1
ATOM 790 C C . PHE A 1 107 ? 16.672 -13.195 -17.469 1 98.75 107 PHE A C 1
ATOM 792 O O . PHE A 1 107 ? 17.172 -13.703 -16.453 1 98.75 107 PHE A O 1
ATOM 799 N N . LYS A 1 108 ? 17.234 -13.359 -18.672 1 98.31 108 LYS A N 1
ATOM 800 C CA . LYS A 1 108 ? 18.531 -14.023 -18.797 1 98.31 108 LYS A CA 1
ATOM 801 C C . LYS A 1 108 ? 19.62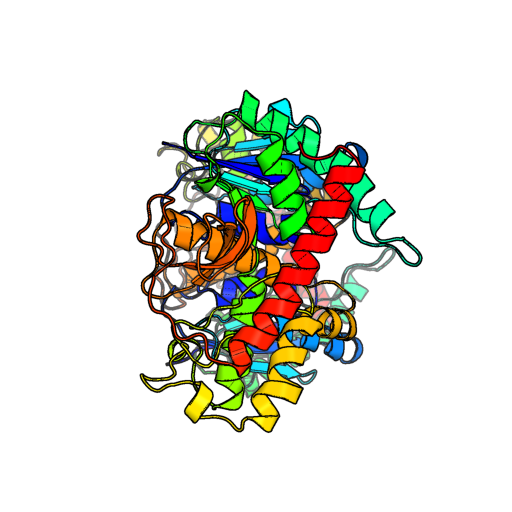5 -13.227 -18.109 1 98.31 108 LYS A C 1
ATOM 803 O O . LYS A 1 108 ? 20.312 -13.727 -17.219 1 98.31 108 LYS A O 1
ATOM 808 N N . PRO A 1 109 ? 19.828 -11.922 -18.484 1 98.25 109 PRO A N 1
ATOM 809 C CA . PRO A 1 109 ? 20.875 -11.148 -17.781 1 98.25 109 PRO A CA 1
ATOM 810 C C . PRO A 1 109 ? 20.578 -10.992 -16.297 1 98.25 109 PRO A C 1
ATOM 812 O O . PRO A 1 109 ? 21.516 -10.922 -15.484 1 98.25 109 PRO A O 1
ATOM 815 N N . GLN A 1 110 ? 19.344 -10.922 -15.867 1 98.88 110 GLN A N 1
ATOM 816 C CA . GLN A 1 110 ? 19.031 -10.836 -14.445 1 98.88 110 GLN A CA 1
ATOM 817 C C . GLN A 1 110 ? 19.422 -12.109 -13.719 1 98.88 110 GLN A C 1
ATOM 819 O O . GLN A 1 110 ? 19.984 -12.055 -12.617 1 98.88 110 GLN A O 1
ATOM 824 N N . GLY A 1 111 ? 19.109 -13.25 -14.328 1 98.88 111 GLY A N 1
ATOM 825 C CA . GLY A 1 111 ? 19.594 -14.508 -13.766 1 98.88 111 GLY A CA 1
ATOM 826 C C . GLY A 1 111 ? 21.094 -14.539 -13.57 1 98.88 111 GLY A C 1
ATOM 827 O O . GLY A 1 111 ? 21.578 -14.906 -12.492 1 98.88 111 GLY A O 1
ATOM 828 N N . ARG A 1 112 ? 21.828 -14.086 -14.594 1 98.81 112 ARG A N 1
ATOM 829 C CA . ARG A 1 112 ? 23.297 -14.055 -14.523 1 98.81 112 ARG A CA 1
ATOM 830 C C . ARG A 1 112 ? 23.766 -13.117 -13.422 1 98.81 112 ARG A C 1
ATOM 832 O O . ARG A 1 112 ? 24.703 -13.445 -12.68 1 98.81 112 ARG A O 1
ATOM 839 N N . ALA A 1 113 ? 23.156 -11.969 -13.328 1 98.94 113 ALA A N 1
ATOM 840 C CA . ALA A 1 113 ? 23.531 -10.992 -12.305 1 98.94 113 ALA A CA 1
ATOM 841 C C . ALA A 1 113 ? 23.266 -11.547 -10.906 1 98.94 113 ALA A C 1
ATOM 843 O O . ALA A 1 113 ? 24.078 -11.352 -9.992 1 98.94 113 ALA A O 1
ATOM 844 N N . ILE A 1 114 ? 22.156 -12.219 -10.703 1 98.94 114 ILE A N 1
ATOM 845 C CA . ILE A 1 114 ? 21.828 -12.844 -9.422 1 98.94 114 ILE A CA 1
ATOM 846 C C . ILE A 1 114 ? 22.875 -13.914 -9.102 1 98.94 114 ILE A C 1
ATOM 848 O O . ILE A 1 114 ? 23.391 -13.969 -7.98 1 98.94 114 ILE A O 1
ATOM 852 N N . ASN A 1 115 ? 23.188 -14.695 -10.086 1 98.88 115 ASN A N 1
ATOM 853 C CA . ASN A 1 115 ? 24.188 -15.742 -9.93 1 98.88 115 ASN A CA 1
ATOM 854 C C . ASN A 1 115 ? 25.5 -15.18 -9.422 1 98.88 115 ASN A C 1
ATOM 856 O O . ASN A 1 115 ? 26.109 -15.734 -8.5 1 98.88 115 ASN A O 1
ATOM 860 N N . ASP A 1 116 ? 25.859 -14.062 -9.969 1 98.81 116 ASP A N 1
ATOM 861 C CA . ASP A 1 116 ? 27.219 -13.547 -9.781 1 98.81 116 ASP A CA 1
ATOM 862 C C . ASP A 1 116 ? 27.297 -12.656 -8.539 1 98.81 116 ASP A C 1
ATOM 864 O O . ASP A 1 116 ? 28.359 -12.523 -7.941 1 98.81 116 ASP A O 1
ATOM 868 N N . HIS A 1 117 ? 26.172 -12.07 -8.109 1 98.88 117 HIS A N 1
ATOM 869 C CA . HIS A 1 117 ? 26.359 -10.938 -7.207 1 98.88 117 HIS A CA 1
ATOM 870 C C . HIS A 1 117 ? 25.453 -11.055 -5.984 1 98.88 117 HIS A C 1
ATOM 872 O O . HIS A 1 117 ? 25.688 -10.383 -4.973 1 98.88 117 HIS A O 1
ATOM 878 N N . ALA A 1 118 ? 24.391 -11.844 -6.004 1 98.88 118 ALA A N 1
ATOM 879 C CA . ALA A 1 118 ? 23.438 -11.867 -4.906 1 98.88 118 ALA A CA 1
ATOM 880 C C . ALA A 1 118 ? 24.031 -12.539 -3.67 1 98.88 118 ALA A C 1
ATOM 882 O O . ALA A 1 118 ? 25.062 -13.203 -3.754 1 98.88 118 ALA A O 1
ATOM 883 N N . ALA A 1 119 ? 23.469 -12.289 -2.535 1 98.81 119 ALA A N 1
ATOM 884 C CA . ALA A 1 119 ? 23.859 -12.953 -1.294 1 98.81 119 ALA A CA 1
ATOM 885 C C . ALA A 1 119 ? 23.625 -14.453 -1.376 1 98.81 119 ALA A C 1
ATOM 887 O O . ALA A 1 119 ? 22.797 -14.922 -2.162 1 98.81 119 ALA A O 1
ATOM 888 N N . ASP A 1 120 ? 24.25 -15.195 -0.53 1 98.19 120 ASP A N 1
ATOM 889 C CA . ASP A 1 120 ? 24.188 -16.656 -0.539 1 98.19 120 ASP A CA 1
ATOM 890 C C . ASP A 1 120 ? 22.781 -17.156 -0.192 1 98.19 120 ASP A C 1
ATOM 892 O O . ASP A 1 120 ? 22.375 -18.219 -0.646 1 98.19 120 ASP A O 1
ATOM 896 N N . ASP A 1 121 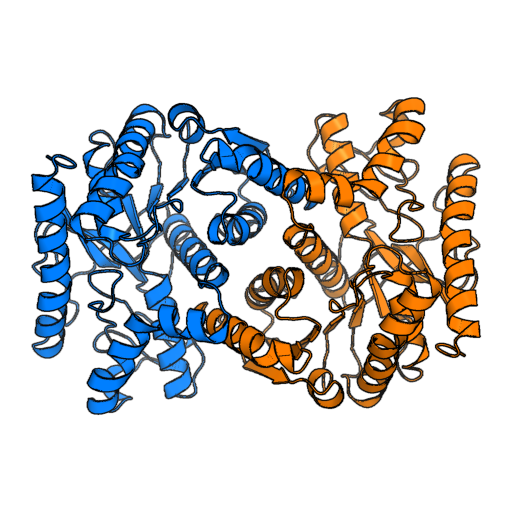? 22.078 -16.375 0.568 1 98.38 121 ASP A N 1
ATOM 897 C CA . ASP A 1 121 ? 20.766 -16.812 1.037 1 98.38 121 ASP A CA 1
ATOM 898 C C . ASP A 1 121 ? 19.656 -16.188 0.214 1 98.38 121 ASP A C 1
ATOM 900 O O . ASP A 1 121 ? 18.516 -16.094 0.675 1 98.38 121 ASP A O 1
ATOM 904 N N . VAL A 1 122 ? 19.922 -15.781 -0.992 1 98.88 122 VAL A N 1
ATOM 905 C CA . VAL A 1 122 ? 18.984 -15.055 -1.832 1 98.88 122 VAL A CA 1
ATOM 906 C C . VAL A 1 122 ? 17.719 -15.891 -2.029 1 98.88 122 VAL A C 1
ATOM 908 O O . VAL A 1 122 ? 17.781 -17.109 -2.145 1 98.88 122 VAL A O 1
ATOM 911 N N . ARG A 1 123 ? 16.562 -15.25 -1.982 1 98.94 123 ARG A N 1
ATOM 912 C CA . ARG A 1 123 ? 15.281 -15.781 -2.424 1 98.94 123 ARG A CA 1
ATOM 913 C C . ARG A 1 123 ? 14.688 -14.922 -3.533 1 98.94 123 ARG A C 1
ATOM 915 O O . ARG A 1 123 ? 14.586 -13.703 -3.393 1 98.94 123 ARG A O 1
ATOM 922 N N . VAL A 1 124 ? 14.242 -15.594 -4.645 1 99 124 VAL A N 1
ATOM 923 C CA . VAL A 1 124 ? 13.82 -14.883 -5.844 1 99 124 VAL A CA 1
ATOM 924 C C . VAL A 1 124 ? 12.352 -15.18 -6.133 1 99 124 VAL A C 1
ATOM 926 O O . VAL A 1 124 ? 11.961 -16.344 -6.238 1 99 124 VAL A O 1
ATOM 929 N N . LEU A 1 125 ? 11.539 -14.148 -6.219 1 99 125 LEU A N 1
ATOM 930 C CA . LEU A 1 125 ? 10.156 -14.266 -6.672 1 99 125 LEU A CA 1
ATOM 931 C C . LEU A 1 125 ? 9.961 -13.547 -8 1 99 125 LEU A C 1
ATOM 933 O O . LEU A 1 125 ? 10.156 -12.336 -8.094 1 99 125 LEU A O 1
ATOM 937 N N . VAL A 1 126 ? 9.562 -14.312 -9.008 1 98.94 126 VAL A N 1
ATOM 938 C CA . VAL A 1 126 ? 9.242 -13.742 -10.312 1 98.94 126 VAL A CA 1
ATOM 939 C C . VAL A 1 126 ? 7.75 -13.43 -10.383 1 98.94 126 VAL A C 1
ATOM 941 O O . VAL A 1 126 ? 6.918 -14.312 -10.156 1 98.94 126 VAL A O 1
ATOM 944 N N . VAL A 1 127 ? 7.414 -12.18 -10.695 1 98.81 127 VAL A N 1
ATOM 945 C CA . VAL A 1 127 ? 6.039 -11.703 -10.773 1 98.81 127 VAL A CA 1
ATOM 946 C C . VAL A 1 127 ? 5.684 -11.391 -12.227 1 98.81 127 VAL A C 1
ATOM 948 O O . VAL A 1 127 ? 4.543 -11.594 -12.656 1 98.81 127 VAL A O 1
ATOM 951 N N . GLY A 1 128 ? 6.641 -10.945 -13.023 1 98.25 128 GLY A N 1
ATOM 952 C CA . GLY A 1 128 ? 6.414 -10.531 -14.398 1 98.25 128 GLY A CA 1
ATOM 953 C C . GLY A 1 128 ? 5.93 -11.656 -15.289 1 98.25 128 GLY A C 1
ATOM 954 O O . GLY A 1 128 ? 6.5 -12.75 -15.281 1 98.25 128 GLY A O 1
ATOM 955 N N . ASN A 1 129 ? 4.961 -11.461 -16.125 1 96.19 129 ASN A N 1
ATOM 956 C CA . ASN A 1 129 ? 4.387 -12.477 -17 1 96.19 129 ASN A CA 1
ATOM 957 C C . ASN A 1 129 ? 5.223 -12.664 -18.266 1 96.19 129 ASN A C 1
ATOM 959 O O . ASN A 1 129 ? 5.801 -11.703 -18.781 1 96.19 129 ASN A O 1
ATOM 963 N N . PRO A 1 130 ? 5.18 -13.922 -18.75 1 97.62 130 PRO A N 1
ATOM 964 C CA . PRO A 1 130 ? 4.641 -15.141 -18.156 1 97.62 130 PRO A CA 1
ATOM 965 C C . PRO A 1 130 ? 5.488 -15.656 -17 1 97.62 130 PRO A C 1
ATOM 967 O O . PRO A 1 130 ? 6.602 -16.141 -17.203 1 97.62 130 PRO A O 1
ATOM 970 N N . ALA A 1 131 ? 4.996 -15.648 -15.805 1 98.56 131 ALA A N 1
ATOM 971 C CA . ALA A 1 131 ? 5.754 -15.727 -14.555 1 98.56 131 ALA A CA 1
ATOM 972 C C . ALA A 1 131 ? 6.512 -17.047 -14.461 1 98.56 131 ALA A C 1
ATOM 974 O O . ALA A 1 131 ? 7.719 -17.062 -14.211 1 98.56 131 ALA A O 1
ATOM 975 N N . ASN A 1 132 ? 5.816 -18.188 -14.719 1 98.75 132 ASN A N 1
ATOM 976 C CA . ASN A 1 132 ? 6.449 -19.5 -14.625 1 98.75 132 ASN A CA 1
ATOM 977 C C . ASN A 1 132 ? 7.637 -19.609 -15.578 1 98.75 132 ASN A C 1
ATOM 979 O O . ASN A 1 132 ? 8.719 -20.047 -15.18 1 98.75 132 ASN A O 1
ATOM 983 N N . THR A 1 133 ? 7.398 -19.172 -16.75 1 98.56 133 THR A N 1
ATOM 984 C CA . THR A 1 133 ? 8.406 -19.328 -17.797 1 98.56 133 THR A CA 1
ATOM 985 C C . THR A 1 133 ? 9.562 -18.359 -17.578 1 98.56 133 THR A C 1
ATOM 987 O O . THR A 1 133 ? 10.727 -18.719 -17.766 1 98.56 133 THR A O 1
ATOM 990 N N . ASN A 1 134 ? 9.281 -17.141 -17.188 1 98.81 134 ASN A N 1
ATOM 991 C CA . ASN A 1 134 ? 10.336 -16.188 -16.875 1 98.81 134 ASN A CA 1
ATOM 992 C C . ASN A 1 134 ? 11.195 -16.688 -15.703 1 98.81 134 ASN A C 1
ATOM 994 O O . ASN A 1 134 ? 12.406 -16.469 -15.688 1 98.81 134 ASN A O 1
ATOM 998 N N . CYS A 1 135 ? 10.562 -17.328 -14.766 1 98.94 135 CYS A N 1
ATOM 999 C CA . CYS A 1 135 ? 11.297 -17.922 -13.656 1 98.94 135 CYS A CA 1
ATOM 1000 C C . CYS A 1 135 ? 12.227 -19.031 -14.148 1 98.94 135 CYS A C 1
ATOM 1002 O O . CYS A 1 135 ? 13.375 -19.109 -13.719 1 98.94 135 CYS A O 1
ATOM 1004 N N . LEU A 1 136 ? 11.695 -19.844 -15.023 1 98.81 136 LEU A N 1
ATOM 1005 C CA . LEU A 1 136 ? 12.492 -20.906 -15.633 1 98.81 136 LEU A CA 1
ATOM 1006 C C . LEU A 1 136 ? 13.734 -20.328 -16.312 1 98.81 136 LEU A C 1
ATOM 1008 O O . LEU A 1 136 ? 14.836 -20.859 -16.141 1 98.81 136 LEU A O 1
ATOM 1012 N N . ILE A 1 137 ? 13.578 -19.234 -17.062 1 98.81 137 ILE A N 1
ATOM 1013 C CA . ILE A 1 137 ? 14.672 -18.594 -17.766 1 98.81 137 ILE A CA 1
ATOM 1014 C C . ILE A 1 137 ? 15.695 -18.062 -16.766 1 98.81 137 ILE A C 1
ATOM 1016 O O . ILE A 1 137 ? 16.891 -18.344 -16.891 1 98.81 137 ILE A O 1
ATOM 1020 N N . ALA A 1 138 ? 15.266 -17.312 -15.766 1 98.94 138 ALA A N 1
ATOM 1021 C CA . ALA A 1 138 ? 16.172 -16.734 -14.781 1 98.94 138 ALA A CA 1
ATOM 1022 C C . ALA A 1 138 ? 16.938 -17.812 -14.023 1 98.94 138 ALA A C 1
ATOM 1024 O O . ALA A 1 138 ? 18.156 -17.75 -13.891 1 98.94 138 ALA A O 1
ATOM 1025 N N . MET A 1 139 ? 16.219 -18.828 -13.57 1 98.81 139 MET A N 1
ATOM 1026 C CA . MET A 1 139 ? 16.766 -19.922 -12.781 1 98.81 139 MET A CA 1
ATOM 1027 C C . MET A 1 139 ? 17.844 -20.672 -13.562 1 98.81 139 MET A C 1
ATOM 1029 O O . MET A 1 139 ? 18.906 -20.969 -13.023 1 98.81 139 MET A O 1
ATOM 1033 N N . ASN A 1 140 ? 17.625 -20.922 -14.836 1 98.56 140 ASN A N 1
ATOM 1034 C CA . ASN A 1 140 ? 18.562 -21.672 -15.664 1 98.56 140 ASN A CA 1
ATOM 1035 C C . ASN A 1 140 ? 19.781 -20.828 -16.031 1 98.56 140 ASN A C 1
ATOM 1037 O O . ASN A 1 140 ? 20.781 -21.359 -16.484 1 98.56 140 ASN A O 1
ATOM 1041 N N . ASN A 1 141 ? 19.734 -19.547 -15.859 1 98.69 141 ASN A N 1
ATOM 1042 C CA . ASN A 1 141 ? 20.859 -18.672 -16.109 1 98.69 141 ASN A CA 1
ATOM 1043 C C . ASN A 1 141 ? 21.547 -18.25 -14.82 1 98.69 141 ASN A C 1
ATOM 1045 O O . ASN A 1 141 ? 22.359 -17.312 -14.812 1 98.69 141 ASN A O 1
ATOM 1049 N N . ALA A 1 142 ? 21.219 -18.859 -13.742 1 98.75 142 ALA A N 1
ATOM 1050 C CA . ALA A 1 142 ? 21.875 -18.75 -12.445 1 98.75 142 ALA A CA 1
ATOM 1051 C C . ALA A 1 142 ? 22.281 -20.125 -11.914 1 98.75 142 ALA A C 1
ATOM 1053 O O . ALA A 1 142 ? 21.828 -20.547 -10.852 1 98.75 142 ALA A O 1
ATOM 1054 N N . PRO A 1 143 ? 23.203 -20.781 -12.57 1 98.19 143 PRO A N 1
ATOM 1055 C CA . PRO A 1 143 ? 23.469 -22.188 -12.273 1 98.19 143 PRO A CA 1
ATOM 1056 C C . PRO A 1 143 ? 24.109 -22.391 -10.898 1 98.19 143 PRO A C 1
ATOM 1058 O O . PRO A 1 143 ? 24.062 -23.5 -10.352 1 98.19 143 PRO A O 1
ATOM 1061 N N . ASP A 1 144 ? 24.672 -21.359 -10.242 1 98.56 144 ASP A N 1
ATOM 1062 C CA . ASP A 1 144 ? 25.344 -21.5 -8.953 1 98.56 144 ASP A CA 1
ATOM 1063 C C . ASP A 1 144 ? 24.375 -21.25 -7.801 1 98.56 144 ASP A C 1
ATOM 1065 O O . ASP A 1 144 ? 24.734 -21.406 -6.637 1 98.56 144 ASP A O 1
ATOM 1069 N N . VAL A 1 145 ? 23.188 -20.844 -8.078 1 98.81 145 VAL A N 1
ATOM 1070 C CA . VAL A 1 145 ? 22.141 -20.625 -7.07 1 98.81 145 VAL A CA 1
ATOM 1071 C C . VAL A 1 145 ? 21.234 -21.859 -7.008 1 98.81 145 VAL A C 1
ATOM 1073 O O . VAL A 1 145 ? 20.703 -22.297 -8.031 1 98.81 145 VAL A O 1
ATOM 1076 N N . PRO A 1 146 ? 21.062 -22.375 -5.785 1 98.69 146 PRO A N 1
ATOM 1077 C CA . PRO A 1 146 ? 20.156 -23.516 -5.684 1 98.69 146 PRO A CA 1
ATOM 1078 C C . PRO A 1 146 ? 18.766 -23.234 -6.273 1 98.69 146 PRO A C 1
ATOM 1080 O O . PRO A 1 146 ? 18.234 -22.125 -6.105 1 98.69 146 PRO A O 1
ATOM 1083 N N . ARG A 1 147 ? 18.172 -24.219 -6.977 1 98.25 147 ARG A N 1
ATOM 1084 C CA . ARG A 1 147 ? 16.891 -24.062 -7.668 1 98.25 147 ARG A CA 1
ATOM 1085 C C . ARG A 1 147 ? 15.773 -23.734 -6.688 1 98.25 147 ARG A C 1
ATOM 1087 O O . ARG A 1 147 ? 14.828 -23.016 -7.039 1 98.25 147 ARG A O 1
ATOM 1094 N N . GLU A 1 148 ? 15.945 -24.188 -5.426 1 98.31 148 GLU A N 1
ATOM 1095 C CA . GLU A 1 148 ? 14.922 -24 -4.398 1 98.31 148 GLU A CA 1
ATOM 1096 C C . GLU A 1 148 ? 14.82 -22.531 -3.982 1 98.31 148 GLU A C 1
ATOM 1098 O O . GLU A 1 148 ? 13.898 -22.156 -3.264 1 98.31 148 GLU A O 1
ATOM 1103 N N . ARG A 1 149 ? 15.742 -21.734 -4.484 1 98.81 149 ARG A N 1
ATOM 1104 C CA . ARG A 1 149 ? 15.75 -20.328 -4.121 1 98.81 149 ARG A CA 1
ATOM 1105 C C . ARG A 1 149 ? 14.914 -19.5 -5.102 1 98.81 149 ARG A C 1
ATOM 1107 O O . ARG A 1 149 ? 14.711 -18.297 -4.895 1 98.81 149 ARG A O 1
ATOM 1114 N N . PHE A 1 150 ? 14.375 -20.156 -6.176 1 98.94 150 PHE A N 1
ATOM 1115 C CA . PHE A 1 150 ? 13.57 -19.484 -7.188 1 98.94 150 PHE A CA 1
ATOM 1116 C C . PHE A 1 150 ? 12.109 -19.891 -7.094 1 98.94 150 PHE A C 1
ATOM 1118 O O . PHE A 1 150 ? 11.812 -21.078 -6.887 1 98.94 150 PHE A O 1
ATOM 1125 N N . SER A 1 151 ? 11.234 -18.922 -7.254 1 98.94 151 SER A N 1
ATOM 1126 C CA . SER A 1 151 ? 9.797 -19.172 -7.32 1 98.94 151 SER A CA 1
ATOM 1127 C C . SER A 1 151 ? 9.109 -18.188 -8.25 1 98.94 151 SER A C 1
ATOM 1129 O O . SER A 1 151 ? 9.648 -17.109 -8.547 1 98.94 151 SER A O 1
ATOM 1131 N N . ALA A 1 152 ? 7.977 -18.547 -8.797 1 98.94 152 ALA A N 1
ATOM 1132 C CA . ALA A 1 152 ? 7.07 -17.656 -9.508 1 98.94 152 ALA A CA 1
ATOM 1133 C C . ALA A 1 152 ? 5.742 -17.5 -8.766 1 98.94 152 ALA A C 1
ATOM 1135 O O . ALA A 1 152 ? 5.359 -18.375 -7.988 1 98.94 152 ALA A O 1
ATOM 1136 N N . MET A 1 153 ? 5.047 -16.422 -9.062 1 98.81 153 MET A N 1
ATOM 1137 C CA . MET A 1 153 ? 3.918 -16.062 -8.203 1 98.81 153 MET A CA 1
ATOM 1138 C C . MET A 1 153 ? 2.629 -16.688 -8.719 1 98.81 153 MET A C 1
ATOM 1140 O O . MET A 1 153 ? 2.188 -16.391 -9.828 1 98.81 153 MET A O 1
ATOM 1144 N N . THR A 1 154 ? 1.976 -17.469 -7.91 1 98.88 154 THR A N 1
ATOM 1145 C CA . THR A 1 154 ? 0.607 -17.922 -8.117 1 98.88 154 THR A CA 1
ATOM 1146 C C . THR A 1 154 ? -0.249 -17.656 -6.883 1 98.88 154 THR A C 1
ATOM 1148 O O . THR A 1 154 ? -1.402 -18.078 -6.812 1 98.88 154 THR A O 1
ATOM 1151 N N . ARG A 1 155 ? 0.314 -16.953 -5.922 1 98.88 155 ARG A N 1
ATOM 1152 C CA . ARG A 1 155 ? -0.396 -16.547 -4.707 1 98.88 155 ARG A CA 1
ATOM 1153 C C . ARG A 1 155 ? -1.562 -15.625 -5.031 1 98.88 155 ARG A C 1
ATOM 1155 O O . ARG A 1 155 ? -2.598 -15.664 -4.367 1 98.88 155 ARG A O 1
ATOM 1162 N N . LEU A 1 156 ? -1.42 -14.758 -6.062 1 98.81 156 LEU A N 1
ATOM 1163 C CA . LEU A 1 156 ? -2.525 -13.906 -6.48 1 98.81 156 LEU A CA 1
ATOM 1164 C C . LEU A 1 156 ? -3.748 -14.734 -6.848 1 98.81 156 LEU A C 1
ATOM 1166 O O . LEU A 1 156 ? -4.863 -14.438 -6.418 1 98.81 156 LEU A O 1
ATOM 1170 N N . ASP A 1 157 ? -3.553 -15.781 -7.578 1 98.81 157 ASP A N 1
ATOM 1171 C CA . ASP A 1 157 ? -4.617 -16.688 -7.984 1 98.81 157 ASP A CA 1
ATOM 1172 C C . ASP A 1 157 ? -5.23 -17.391 -6.777 1 98.81 157 ASP A C 1
ATOM 1174 O O . ASP A 1 157 ? -6.449 -17.562 -6.703 1 98.81 157 ASP A O 1
ATOM 1178 N N . GLU A 1 158 ? -4.355 -17.812 -5.91 1 98.94 158 GLU A N 1
ATOM 1179 C CA . GLU A 1 158 ? -4.824 -18.422 -4.668 1 98.94 158 GLU A CA 1
ATOM 1180 C C . GLU A 1 158 ? -5.734 -17.469 -3.895 1 98.94 158 GLU A C 1
ATOM 1182 O O . GLU A 1 158 ? -6.828 -17.859 -3.477 1 98.94 158 GLU A O 1
ATOM 1187 N N . ASN A 1 159 ? -5.27 -16.219 -3.693 1 98.88 159 ASN A N 1
ATOM 1188 C CA . ASN A 1 159 ? -6.059 -15.25 -2.945 1 98.88 159 ASN A CA 1
ATOM 1189 C C . ASN A 1 159 ? -7.41 -14.992 -3.607 1 98.88 159 ASN A C 1
ATOM 1191 O O . ASN A 1 159 ? -8.43 -14.906 -2.924 1 98.88 159 ASN A O 1
ATOM 1195 N N . ARG A 1 160 ? -7.414 -14.891 -4.945 1 98.88 160 ARG A N 1
ATOM 1196 C CA . ARG A 1 160 ? -8.656 -14.75 -5.695 1 98.88 160 ARG A CA 1
ATOM 1197 C C . ARG A 1 160 ? -9.586 -15.93 -5.434 1 98.88 160 ARG A C 1
ATOM 1199 O O . ARG A 1 160 ? -10.781 -15.75 -5.168 1 98.88 160 ARG A O 1
ATOM 1206 N N . ALA A 1 161 ? -9.039 -17.109 -5.52 1 98.94 161 ALA A N 1
ATOM 1207 C CA . ALA A 1 161 ? -9.812 -18.344 -5.336 1 98.94 161 ALA A CA 1
ATOM 1208 C C . ALA A 1 161 ? -10.422 -18.391 -3.941 1 98.94 161 ALA A C 1
ATOM 1210 O O . ALA A 1 161 ? -11.602 -18.719 -3.787 1 98.94 161 ALA A O 1
ATOM 1211 N N . VAL A 1 162 ? -9.648 -18.062 -2.943 1 98.94 162 VAL A N 1
ATOM 1212 C CA . VAL A 1 162 ? -10.102 -18.078 -1.556 1 98.94 162 VAL A CA 1
ATOM 1213 C C . VAL A 1 162 ? -11.266 -17.109 -1.384 1 98.94 162 VAL A C 1
ATOM 1215 O O . VAL A 1 162 ? -12.305 -17.469 -0.825 1 98.94 162 VAL A O 1
ATOM 1218 N N . SER A 1 163 ? -11.094 -15.945 -1.872 1 98.69 163 SER A N 1
ATOM 1219 C CA . SER A 1 163 ? -12.109 -14.906 -1.725 1 98.69 163 SER A CA 1
ATOM 1220 C C . SER A 1 163 ? -13.406 -15.305 -2.424 1 98.69 163 SER A C 1
ATOM 1222 O O . SER A 1 163 ? -14.492 -15.141 -1.864 1 98.69 163 SER A O 1
ATOM 1224 N N . MET A 1 164 ? -13.336 -15.766 -3.654 1 98.69 164 MET A N 1
ATOM 1225 C CA . MET A 1 164 ? -14.516 -16.141 -4.434 1 98.69 164 MET A CA 1
ATOM 1226 C C . MET A 1 164 ? -15.273 -17.281 -3.756 1 98.69 164 MET A C 1
ATOM 1228 O O . MET A 1 164 ? -16.5 -17.25 -3.699 1 98.69 164 MET A O 1
ATOM 1232 N N . LEU A 1 165 ? -14.516 -18.266 -3.256 1 98.94 165 LEU A N 1
ATOM 1233 C CA . LEU A 1 165 ? -15.164 -19.375 -2.557 1 98.94 165 LEU A CA 1
ATOM 1234 C C . LEU A 1 165 ? -15.844 -18.891 -1.281 1 98.94 165 LEU A C 1
ATOM 1236 O O . LEU A 1 165 ? -16.984 -19.266 -0.997 1 98.94 165 LEU A O 1
ATOM 1240 N N . ALA A 1 166 ? -15.133 -18.078 -0.472 1 98.81 166 ALA A N 1
ATOM 1241 C CA . ALA A 1 166 ? -15.688 -17.531 0.769 1 98.81 166 ALA A CA 1
ATOM 1242 C C . ALA A 1 166 ? -16.984 -16.781 0.511 1 98.81 166 ALA A C 1
ATOM 1244 O O . ALA A 1 166 ? -17.969 -16.953 1.244 1 98.81 166 ALA A O 1
ATOM 1245 N N . GLN A 1 167 ? -17.031 -16 -0.53 1 98.19 167 GLN A N 1
ATOM 1246 C CA . GLN A 1 167 ? -18.234 -15.258 -0.891 1 98.19 167 GLN A CA 1
ATOM 1247 C C . GLN A 1 167 ? -19.375 -16.203 -1.271 1 98.19 167 GLN A C 1
ATOM 1249 O O . GLN A 1 167 ? -20.5 -16.016 -0.837 1 98.19 167 GLN A O 1
ATOM 1254 N N . LYS A 1 168 ? -19.094 -17.188 -2.115 1 98.5 168 LYS A N 1
ATOM 1255 C CA . LYS A 1 168 ? -20.078 -18.172 -2.553 1 98.5 168 LYS A CA 1
ATOM 1256 C C . LYS A 1 168 ? -20.75 -18.844 -1.359 1 98.5 168 LYS A C 1
ATOM 1258 O O . LYS A 1 168 ? -21.969 -19.078 -1.374 1 98.5 168 LYS A O 1
ATOM 1263 N N . LEU A 1 169 ? -19.984 -19.094 -0.326 1 98.69 169 LEU A N 1
ATOM 1264 C CA . LEU A 1 169 ? -20.469 -19.906 0.792 1 98.69 169 LEU A CA 1
ATOM 1265 C C . LEU A 1 169 ? -20.906 -19.016 1.951 1 98.69 169 LEU A C 1
ATOM 1267 O O . LEU A 1 169 ? -21.406 -19.516 2.967 1 98.69 169 LEU A O 1
ATOM 1271 N N . GLY A 1 170 ? -20.734 -17.656 1.87 1 97.94 170 GLY A N 1
ATOM 1272 C CA . GLY A 1 170 ? -21.141 -16.719 2.92 1 97.94 170 GLY A CA 1
ATOM 1273 C C . GLY A 1 170 ? -20.312 -16.875 4.191 1 97.94 170 GLY A C 1
ATOM 1274 O O . GLY A 1 170 ? -20.859 -16.828 5.293 1 97.94 170 GLY A O 1
ATOM 1275 N N . VAL A 1 171 ? -19.031 -17.203 4.082 1 98.25 171 VAL A N 1
ATOM 1276 C CA . VAL A 1 171 ? -18.141 -17.344 5.23 1 98.25 171 VAL A CA 1
ATOM 1277 C C . VAL A 1 171 ? -17 -16.344 5.117 1 98.25 171 VAL A C 1
ATOM 1279 O O . VAL A 1 171 ? -16.875 -15.633 4.117 1 98.25 171 VAL A O 1
ATOM 1282 N N . GLY A 1 172 ? -16.109 -16.219 6.172 1 97.81 172 GLY A N 1
ATOM 1283 C CA . GLY A 1 172 ? -14.906 -15.414 6.113 1 97.81 172 GLY A CA 1
ATOM 1284 C C . GLY A 1 172 ? -13.758 -16.109 5.41 1 97.81 172 GLY A C 1
ATOM 1285 O O . GLY A 1 172 ? -13.711 -17.344 5.355 1 97.81 172 GLY A O 1
ATOM 1286 N N . VAL A 1 173 ? -12.867 -15.328 4.879 1 98.44 173 VAL A N 1
ATOM 1287 C CA . VAL A 1 173 ? -11.734 -15.914 4.172 1 98.44 173 VAL A CA 1
ATOM 1288 C C . VAL A 1 173 ? -10.906 -16.766 5.133 1 98.44 173 VAL A C 1
ATOM 1290 O O . VAL A 1 173 ? -10.266 -17.734 4.723 1 98.44 173 VAL A O 1
ATOM 1293 N N . GLU A 1 174 ? -10.906 -16.406 6.434 1 96.88 174 GLU A N 1
ATOM 1294 C CA . GLU A 1 174 ? -10.133 -17.141 7.438 1 96.88 174 GLU A CA 1
ATOM 1295 C C . GLU A 1 174 ? -10.672 -18.547 7.637 1 96.88 174 GLU A C 1
ATOM 1297 O O . GLU A 1 174 ? -9.992 -19.406 8.219 1 96.88 174 GLU A O 1
ATOM 1302 N N . ASP A 1 175 ? -11.891 -18.781 7.199 1 98.31 175 ASP A N 1
ATOM 1303 C CA . ASP A 1 175 ? -12.516 -20.094 7.336 1 98.31 175 ASP A CA 1
ATOM 1304 C C . ASP A 1 175 ? -12.055 -21.031 6.23 1 98.31 175 ASP A C 1
ATOM 1306 O O . ASP A 1 175 ? -12.289 -22.25 6.301 1 98.31 175 ASP A O 1
ATOM 1310 N N . VAL A 1 176 ? -11.422 -20.531 5.168 1 98.75 176 VAL A N 1
ATOM 1311 C CA . VAL A 1 176 ? -10.945 -21.312 4.027 1 98.75 176 VAL A CA 1
ATOM 1312 C C . VAL A 1 176 ? -9.477 -21.656 4.227 1 98.75 176 VAL A C 1
ATOM 1314 O O . VAL A 1 176 ? -8.633 -20.766 4.398 1 98.75 176 VAL A O 1
ATOM 1317 N N . ARG A 1 177 ? -9.18 -22.922 4.199 1 98.5 177 ARG A N 1
ATOM 1318 C CA . ARG A 1 177 ? -7.809 -23.391 4.426 1 98.5 177 ARG A CA 1
ATOM 1319 C C . ARG A 1 177 ? -7.355 -24.328 3.314 1 98.5 177 ARG A C 1
ATOM 1321 O O . ARG A 1 177 ? -8.172 -25.031 2.717 1 98.5 177 ARG A O 1
ATOM 1328 N N . ASP A 1 178 ? -6.043 -24.328 3.018 1 98.69 178 ASP A N 1
ATOM 1329 C CA . ASP A 1 178 ? -5.363 -25.281 2.152 1 98.69 178 ASP A CA 1
ATOM 1330 C C . ASP A 1 178 ? -5.918 -25.234 0.732 1 98.69 178 ASP A C 1
ATOM 1332 O O . ASP A 1 178 ? -5.945 -26.25 0.034 1 98.69 178 ASP A O 1
ATOM 1336 N N . LEU A 1 179 ? -6.5 -24.094 0.353 1 98.81 179 LEU A N 1
ATOM 1337 C CA . LEU A 1 179 ? -6.895 -23.891 -1.037 1 98.81 179 LEU A CA 1
ATOM 1338 C C . LEU A 1 179 ? -5.707 -23.438 -1.879 1 98.81 179 LEU A C 1
ATOM 1340 O O . LEU A 1 179 ? -5.195 -22.344 -1.691 1 98.81 179 LEU A O 1
ATOM 1344 N N . VAL A 1 180 ? -5.309 -24.297 -2.848 1 98.5 180 VAL A N 1
ATOM 1345 C CA . VAL A 1 180 ? -4.117 -24 -3.641 1 98.5 180 VAL A CA 1
ATOM 1346 C C . VAL A 1 180 ? -4.465 -24.062 -5.129 1 98.5 180 VAL A C 1
ATOM 1348 O O . VAL A 1 180 ? -5.43 -24.719 -5.523 1 98.5 180 VAL A O 1
ATOM 1351 N N . VAL A 1 181 ? -3.68 -23.359 -5.867 1 98.81 181 VAL A N 1
ATOM 1352 C CA . VAL A 1 181 ? -3.785 -23.328 -7.32 1 98.81 181 VAL A CA 1
ATOM 1353 C C . VAL A 1 181 ? -2.594 -24.047 -7.941 1 98.81 181 VAL A C 1
ATOM 1355 O O . VAL A 1 181 ? -1.44 -23.734 -7.648 1 98.81 181 VAL A O 1
ATOM 1358 N N . TRP A 1 182 ? -2.857 -25.062 -8.82 1 98.75 182 TRP A N 1
ATOM 1359 C CA . TRP A 1 182 ? -1.827 -25.859 -9.477 1 98.75 182 TRP A CA 1
ATOM 1360 C C . TRP A 1 182 ? -1.48 -25.281 -10.852 1 98.75 182 TRP A C 1
ATOM 1362 O O . TRP A 1 182 ? -2.322 -24.641 -11.492 1 98.75 182 TRP A O 1
ATOM 1372 N N . GLY A 1 183 ? -0.228 -25.5 -11.266 1 98.62 183 GLY A N 1
ATOM 1373 C CA . GLY A 1 183 ? 0.136 -25.375 -12.664 1 98.62 183 GLY A CA 1
ATOM 1374 C C . GLY A 1 183 ? 0.633 -23.984 -13.031 1 98.62 183 GLY A C 1
ATOM 1375 O O . GLY A 1 183 ? 1.533 -23.453 -12.375 1 98.62 183 GLY A O 1
ATOM 1376 N N . ASN A 1 184 ? 0.078 -23.422 -14.102 1 98.5 184 ASN A N 1
ATOM 1377 C CA . ASN A 1 184 ? 0.567 -22.203 -14.734 1 98.5 184 ASN A CA 1
ATOM 1378 C C . ASN A 1 184 ? -0.204 -20.984 -14.25 1 98.5 184 ASN A C 1
ATOM 1380 O O . ASN A 1 184 ? -1.422 -21.031 -14.07 1 98.5 184 ASN A O 1
ATOM 1384 N N . HIS A 1 185 ? 0.516 -19.875 -13.984 1 98.25 185 HIS A N 1
ATOM 1385 C CA . HIS A 1 185 ? -0.187 -18.594 -13.875 1 98.25 185 HIS A CA 1
ATOM 1386 C C . HIS A 1 185 ? -0.756 -18.172 -15.227 1 98.25 185 HIS A C 1
ATOM 1388 O O . HIS A 1 185 ? -0.179 -17.328 -15.906 1 98.25 185 HIS A O 1
ATOM 1394 N N . SER A 1 186 ? -1.82 -18.672 -15.641 1 96.44 186 SER A N 1
ATOM 1395 C CA . SER A 1 186 ? -2.572 -18.469 -16.875 1 96.44 186 SER A CA 1
ATOM 1396 C C . SER A 1 186 ? -4.004 -18.969 -16.75 1 96.44 186 SER A C 1
ATOM 1398 O O . SER A 1 186 ? -4.375 -19.531 -15.711 1 96.44 186 SER A O 1
ATOM 1400 N N . PRO A 1 187 ? -4.812 -18.812 -17.75 1 95.25 187 PRO A N 1
ATOM 1401 C CA . PRO A 1 187 ? -6.203 -19.281 -17.656 1 95.25 187 PRO A CA 1
ATOM 1402 C C . PRO A 1 187 ? -6.312 -20.797 -17.516 1 95.25 187 PRO A C 1
ATOM 1404 O O . PRO A 1 187 ? -7.383 -21.312 -17.188 1 95.25 187 PRO A O 1
ATOM 1407 N N . THR A 1 188 ? -5.219 -21.547 -17.703 1 97.56 188 THR A N 1
ATOM 1408 C CA . THR A 1 188 ? -5.281 -23 -17.609 1 97.56 188 THR A CA 1
ATOM 1409 C C . THR A 1 188 ? -5.078 -23.453 -16.156 1 97.56 188 THR A C 1
ATOM 1411 O O . THR A 1 188 ? -5.145 -24.641 -15.859 1 97.56 188 THR A O 1
ATOM 1414 N N . MET A 1 189 ? -4.848 -22.469 -15.227 1 98.5 189 MET A N 1
ATOM 1415 C CA . MET A 1 189 ? -4.59 -22.781 -13.828 1 98.5 189 MET A CA 1
ATOM 1416 C C . MET A 1 189 ? -5.73 -23.594 -13.227 1 98.5 189 MET A C 1
ATOM 1418 O O . MET A 1 189 ? -6.859 -23.547 -13.727 1 98.5 189 MET A O 1
ATOM 1422 N N . PHE A 1 190 ? -5.422 -24.359 -12.125 1 98.81 190 PHE A N 1
ATOM 1423 C CA . PHE A 1 190 ? -6.422 -25.234 -11.539 1 98.81 190 PHE A CA 1
ATOM 1424 C C . PHE A 1 190 ? -6.559 -25 -10.047 1 98.81 190 PHE A C 1
ATOM 1426 O O . PHE A 1 190 ? -5.734 -25.453 -9.258 1 98.81 190 PHE A O 1
ATOM 1433 N N . PRO A 1 191 ? -7.609 -24.188 -9.586 1 98.94 191 PRO A N 1
ATOM 1434 C CA . PRO A 1 191 ? -7.918 -24.094 -8.156 1 98.94 191 PRO A CA 1
ATOM 1435 C C . PRO A 1 191 ? -8.531 -25.375 -7.598 1 98.94 191 PRO A C 1
ATOM 1437 O O . PRO A 1 191 ? -9.609 -25.781 -8.031 1 98.94 191 PRO A O 1
ATOM 1440 N N . ASP A 1 192 ? -7.91 -25.969 -6.613 1 98.81 192 ASP A N 1
ATOM 1441 C CA . ASP A 1 192 ? -8.211 -27.297 -6.121 1 98.81 192 ASP A CA 1
ATOM 1442 C C . ASP A 1 192 ? -9.164 -27.25 -4.93 1 98.81 192 ASP A C 1
ATOM 1444 O O . ASP A 1 192 ? -8.758 -26.938 -3.812 1 98.81 192 ASP A O 1
ATOM 1448 N N . LEU A 1 193 ? -10.422 -27.656 -5.125 1 98.81 193 LEU A N 1
ATOM 1449 C CA . LEU A 1 193 ? -11.383 -27.688 -4.031 1 98.81 193 LEU A CA 1
ATOM 1450 C C . LEU A 1 193 ? -11.43 -29.062 -3.381 1 98.81 193 LEU A C 1
ATOM 1452 O O . LEU A 1 193 ? -12.047 -29.234 -2.328 1 98.81 193 LEU A O 1
ATOM 1456 N N . PHE A 1 194 ? -10.75 -30.078 -3.982 1 98.62 194 PHE A N 1
ATOM 1457 C CA . PHE A 1 194 ? -10.773 -31.438 -3.445 1 98.62 194 PHE A CA 1
ATOM 1458 C C . PHE A 1 194 ? -9.969 -31.516 -2.156 1 98.62 194 PHE A C 1
ATOM 1460 O O . PHE A 1 194 ? -10.328 -32.281 -1.245 1 98.62 194 PHE A O 1
ATOM 1467 N N . ASN A 1 195 ? -8.922 -30.797 -2.025 1 98.56 195 ASN A N 1
ATOM 1468 C CA . ASN A 1 195 ? -8.055 -30.844 -0.855 1 98.56 195 ASN A CA 1
ATOM 1469 C C . ASN A 1 195 ? -8.266 -29.641 0.055 1 98.56 195 ASN A C 1
ATOM 1471 O O . ASN A 1 195 ? -7.828 -29.641 1.207 1 98.56 195 ASN A O 1
ATOM 1475 N N . ALA A 1 196 ? -8.969 -28.594 -0.401 1 98.81 196 ALA A N 1
ATOM 1476 C CA . ALA A 1 196 ? -9.281 -27.406 0.392 1 98.81 196 ALA A CA 1
ATOM 1477 C C . ALA A 1 196 ? -10.32 -27.719 1.463 1 98.81 196 ALA A C 1
ATOM 1479 O O . ALA A 1 196 ? -11.125 -28.641 1.301 1 98.81 196 ALA A O 1
ATOM 1480 N N . ARG A 1 197 ? -10.289 -26.938 2.541 1 98.75 197 ARG A N 1
ATOM 1481 C CA . ARG A 1 197 ? -11.234 -27.094 3.645 1 98.75 197 ARG A CA 1
ATOM 1482 C C . ARG A 1 197 ? -11.938 -25.781 3.959 1 98.75 197 ARG A C 1
ATOM 1484 O O . ARG A 1 197 ? -11.32 -24.719 3.91 1 98.75 197 ARG A O 1
ATOM 1491 N N . VAL A 1 198 ? -13.203 -25.859 4.266 1 98.81 198 VAL A N 1
ATOM 1492 C CA . VAL A 1 198 ? -13.992 -24.75 4.809 1 98.81 198 VAL A CA 1
ATOM 1493 C C . VAL A 1 198 ? -14.586 -25.156 6.156 1 98.81 198 VAL A C 1
ATOM 1495 O O . VAL A 1 198 ? -15.414 -26.062 6.227 1 98.81 198 VAL A O 1
ATOM 1498 N N . LYS A 1 199 ? -14.156 -24.484 7.176 1 98.25 199 LYS A N 1
ATOM 1499 C CA . LYS A 1 199 ? -14.562 -24.844 8.531 1 98.25 199 LYS A CA 1
ATOM 1500 C C . LYS A 1 199 ? -14.391 -26.344 8.773 1 98.25 199 LYS A C 1
ATOM 1502 O O . LYS A 1 199 ? -15.281 -27 9.312 1 98.25 199 LYS A O 1
ATOM 1507 N N . GLY A 1 200 ? -13.328 -26.844 8.25 1 97.94 200 GLY A N 1
ATOM 1508 C CA . GLY A 1 200 ? -12.953 -28.219 8.523 1 97.94 200 GLY A CA 1
ATOM 1509 C C . GLY A 1 200 ? -13.555 -29.219 7.547 1 97.94 200 GLY A C 1
ATOM 1510 O O . GLY A 1 200 ? -13.148 -30.375 7.504 1 97.94 200 GLY A O 1
ATOM 1511 N N . GLN A 1 201 ? -14.422 -28.828 6.691 1 98.62 201 GLN A N 1
ATOM 1512 C CA . GLN A 1 201 ? -15.07 -29.703 5.727 1 98.62 201 GLN A CA 1
ATOM 1513 C C . GLN A 1 201 ? -14.43 -29.578 4.348 1 98.62 201 GLN A C 1
ATOM 1515 O O . GLN A 1 201 ? -13.969 -28.5 3.971 1 98.62 201 GLN A O 1
ATOM 1520 N N . ARG A 1 202 ? -14.555 -30.688 3.564 1 98.06 202 ARG A N 1
ATOM 1521 C CA . ARG A 1 202 ? -14.055 -30.625 2.197 1 98.06 202 ARG A CA 1
ATOM 1522 C C . ARG A 1 202 ? -14.812 -29.578 1.388 1 98.06 202 ARG A C 1
ATOM 1524 O O . ARG A 1 202 ? -16.047 -29.609 1.32 1 98.06 202 ARG A O 1
ATOM 1531 N N . ALA A 1 203 ? -14.062 -28.656 0.795 1 98.81 203 ALA A N 1
ATOM 1532 C CA . ALA A 1 203 ? -14.703 -27.547 0.088 1 98.81 203 ALA A CA 1
ATOM 1533 C C . ALA A 1 203 ? -15.555 -28.062 -1.069 1 98.81 203 ALA A C 1
ATOM 1535 O O . ALA A 1 203 ? -16.641 -27.547 -1.315 1 98.81 203 ALA A O 1
ATOM 1536 N N . VAL A 1 204 ? -15.094 -29.109 -1.805 1 98.56 204 VAL A N 1
ATOM 1537 C CA . VAL A 1 204 ? -15.758 -29.625 -3 1 98.56 204 VAL A CA 1
ATOM 1538 C C . VAL A 1 204 ? -17.156 -30.125 -2.637 1 98.56 204 VAL A C 1
ATOM 1540 O O . VAL A 1 204 ? -18.078 -30.078 -3.459 1 98.56 204 VAL A O 1
ATOM 1543 N N . ASP A 1 205 ? -17.359 -30.562 -1.37 1 98.44 205 ASP A N 1
ATOM 1544 C CA . ASP A 1 205 ? -18.625 -31.125 -0.921 1 98.44 205 ASP A CA 1
ATOM 1545 C C . ASP A 1 205 ? -19.625 -30.031 -0.584 1 98.44 205 ASP A C 1
ATOM 1547 O O . ASP A 1 205 ? -20.812 -30.297 -0.36 1 98.44 205 ASP A O 1
ATOM 1551 N N . LEU A 1 206 ? -19.219 -28.812 -0.558 1 98.75 206 LEU A N 1
ATOM 1552 C CA . LEU A 1 206 ? -20.047 -27.688 -0.127 1 98.75 206 LEU A CA 1
ATOM 1553 C C . LEU A 1 206 ? -20.562 -26.906 -1.326 1 98.75 206 LEU A C 1
ATOM 1555 O O . LEU A 1 206 ? -21.281 -25.906 -1.163 1 98.75 206 LEU A O 1
ATOM 1559 N N . VAL A 1 207 ? -20.203 -27.297 -2.57 1 98.75 207 VAL A N 1
ATOM 1560 C CA . VAL A 1 207 ? -20.609 -26.578 -3.768 1 98.75 207 VAL A CA 1
ATOM 1561 C C . VAL A 1 207 ? -21.109 -27.562 -4.82 1 98.75 207 VAL A C 1
ATOM 1563 O O . VAL A 1 207 ? -20.828 -28.766 -4.738 1 98.75 207 VAL A O 1
ATOM 1566 N N . GLU A 1 208 ? -21.828 -27.078 -5.844 1 98.5 208 GLU A N 1
ATOM 1567 C CA . GLU A 1 208 ? -22.234 -27.891 -6.988 1 98.5 208 GLU A CA 1
ATOM 1568 C C . GLU A 1 208 ? -21.078 -28.078 -7.973 1 98.5 208 GLU A C 1
ATOM 1570 O O . GLU A 1 208 ? -20.406 -27.109 -8.328 1 98.5 208 GLU A O 1
ATOM 1575 N N . MET A 1 209 ? -20.922 -29.297 -8.453 1 98.06 209 MET A N 1
ATOM 1576 C CA . MET A 1 209 ? -19.844 -29.594 -9.398 1 98.06 209 MET A CA 1
ATOM 1577 C C . MET A 1 209 ? -19.984 -28.734 -10.648 1 98.06 209 MET A C 1
ATOM 1579 O O . MET A 1 209 ? -18.969 -28.344 -11.242 1 98.06 209 MET A O 1
ATOM 1583 N N . GLU A 1 210 ? -21.188 -28.484 -11.039 1 98.38 210 GLU A N 1
ATOM 1584 C CA . GLU A 1 210 ? -21.422 -27.641 -12.203 1 98.38 210 GLU A CA 1
ATOM 1585 C C . GLU A 1 210 ? -20.875 -26.234 -11.992 1 98.38 210 GLU A C 1
ATOM 1587 O O . GLU A 1 210 ? -20.25 -25.672 -12.891 1 98.38 210 GLU A O 1
ATOM 1592 N N . TRP A 1 211 ? -21.125 -25.688 -10.82 1 98.75 211 TRP A N 1
ATOM 1593 C CA . TRP A 1 211 ? -20.594 -24.375 -10.477 1 98.75 211 TRP A CA 1
ATOM 1594 C C . TRP A 1 211 ? -19.062 -24.406 -10.43 1 98.75 211 TRP A C 1
ATOM 1596 O O . TRP A 1 211 ? -18.406 -23.516 -10.977 1 98.75 211 TRP A O 1
ATOM 1606 N N . TYR A 1 212 ? -18.531 -25.484 -9.805 1 98.75 212 TYR A N 1
ATOM 1607 C CA . TYR A 1 212 ? -17.078 -25.641 -9.664 1 98.75 212 TYR A CA 1
ATOM 1608 C C . TYR A 1 212 ? -16.406 -25.641 -11.023 1 98.75 212 TYR A C 1
ATOM 1610 O O . TYR A 1 212 ? -15.531 -24.812 -11.297 1 98.75 212 TYR A O 1
ATOM 1618 N N . GLU A 1 213 ? -16.875 -26.422 -11.914 1 98.31 213 GLU A N 1
ATOM 1619 C CA . GLU A 1 213 ? -16.203 -26.703 -13.18 1 98.31 213 GLU A CA 1
ATOM 1620 C C . GLU A 1 213 ? -16.453 -25.578 -14.188 1 98.31 213 GLU A C 1
ATOM 1622 O O . GLU A 1 213 ? -15.539 -25.203 -14.93 1 98.31 213 GLU A O 1
ATOM 1627 N N . ASN A 1 214 ? -17.625 -24.969 -14.211 1 98.19 214 ASN A N 1
ATOM 1628 C CA . ASN A 1 214 ? -18 -24.141 -15.352 1 98.19 214 ASN A CA 1
ATOM 1629 C C . ASN A 1 214 ? -18.062 -22.656 -14.969 1 98.19 214 ASN A C 1
ATOM 1631 O O . ASN A 1 214 ? -18.141 -21.797 -15.844 1 98.19 214 ASN A O 1
ATOM 1635 N N . GLU A 1 215 ? -17.953 -22.375 -13.719 1 98.56 215 GLU A N 1
ATOM 1636 C CA . GLU A 1 215 ? -17.984 -20.984 -13.289 1 98.56 215 GLU A CA 1
ATOM 1637 C C . GLU A 1 215 ? -16.75 -20.625 -12.477 1 98.56 215 GLU A C 1
ATOM 1639 O O . GLU A 1 215 ? -16.016 -19.703 -12.828 1 98.56 215 GLU A O 1
ATOM 1644 N N . TYR A 1 216 ? -16.516 -21.391 -11.414 1 98.75 216 TYR A N 1
ATOM 1645 C CA . TYR A 1 216 ? -15.469 -21.078 -10.438 1 98.75 216 TYR A CA 1
ATOM 1646 C C . TYR A 1 216 ? -14.086 -21.141 -11.07 1 98.75 216 TYR A C 1
ATOM 1648 O O . TYR A 1 216 ? -13.336 -20.172 -11.031 1 98.75 216 TYR A O 1
ATOM 1656 N N . ILE A 1 217 ? -13.703 -22.266 -11.727 1 98.75 217 ILE A N 1
ATOM 1657 C CA . ILE A 1 217 ? -12.375 -22.484 -12.281 1 98.75 217 ILE A CA 1
ATOM 1658 C C . ILE A 1 217 ? -12.094 -21.453 -13.375 1 98.75 217 ILE A C 1
ATOM 1660 O O . ILE A 1 217 ? -11.094 -20.734 -13.32 1 98.75 217 ILE A O 1
ATOM 1664 N N . PRO A 1 218 ? -13.07 -21.219 -14.328 1 98.38 218 PRO A N 1
ATOM 1665 C CA . PRO A 1 218 ? -12.789 -20.219 -15.359 1 98.38 218 PRO A CA 1
ATOM 1666 C C . PRO A 1 218 ? -12.703 -18.797 -14.805 1 98.38 218 PRO A C 1
ATOM 1668 O O . PRO A 1 218 ? -11.898 -18 -15.289 1 98.38 218 PRO A O 1
ATOM 1671 N N . ARG A 1 219 ? -13.453 -18.453 -13.789 1 98.19 219 ARG A N 1
ATOM 1672 C CA . ARG A 1 219 ? -13.492 -17.094 -13.266 1 98.19 219 ARG A CA 1
ATOM 1673 C C . ARG A 1 219 ? -12.188 -16.75 -12.547 1 98.19 219 ARG A C 1
ATOM 1675 O O . ARG A 1 219 ? -11.695 -15.625 -12.656 1 98.19 219 ARG A O 1
ATOM 1682 N N . VAL A 1 220 ? -11.625 -17.672 -11.805 1 98.5 220 VAL A N 1
ATOM 1683 C CA . VAL A 1 220 ? -10.344 -17.438 -11.148 1 98.5 220 VAL A CA 1
ATOM 1684 C C . VAL A 1 220 ? -9.281 -17.109 -12.188 1 98.5 220 VAL A C 1
ATOM 1686 O O . VAL A 1 220 ? -8.516 -16.156 -12.016 1 98.5 220 VAL A O 1
ATOM 1689 N N . GLY A 1 221 ? -9.297 -17.812 -13.289 1 97.12 221 GLY A N 1
ATOM 1690 C CA . GLY A 1 221 ? -8.297 -17.641 -14.328 1 97.12 221 GLY A CA 1
ATOM 1691 C C . GLY A 1 221 ? -8.484 -16.359 -15.125 1 97.12 221 GLY A C 1
ATOM 1692 O O . GLY A 1 221 ? -7.523 -15.797 -15.656 1 97.12 221 GLY A O 1
ATOM 1693 N N . LYS A 1 222 ? -9.688 -15.789 -15.18 1 96.25 222 LYS A N 1
ATOM 1694 C CA . LYS A 1 222 ? -10.008 -14.633 -16.016 1 96.25 222 LYS A CA 1
ATOM 1695 C C . LYS A 1 222 ? -10.195 -13.375 -15.172 1 96.25 222 LYS A C 1
ATOM 1697 O O . LYS A 1 222 ? -10.578 -12.328 -15.695 1 96.25 222 LYS A O 1
ATOM 1702 N N . ARG A 1 223 ? -9.938 -13.484 -13.93 1 97.62 223 ARG A N 1
ATOM 1703 C CA . ARG A 1 223 ? -10.234 -12.414 -12.984 1 97.62 223 ARG A CA 1
ATOM 1704 C C . ARG A 1 223 ? -9.492 -11.133 -13.352 1 97.62 223 ARG A C 1
ATOM 1706 O O . ARG A 1 223 ? -10.031 -10.031 -13.203 1 97.62 223 ARG A O 1
ATOM 1713 N N . GLY A 1 224 ? -8.234 -11.211 -13.836 1 96.12 224 GLY A N 1
ATOM 1714 C CA . GLY A 1 224 ? -7.488 -10.039 -14.266 1 96.12 224 GLY A CA 1
ATOM 1715 C C . GLY A 1 224 ? -8.203 -9.234 -15.336 1 96.12 224 GLY A C 1
ATOM 1716 O O . GLY A 1 224 ? -8.219 -8 -15.289 1 96.12 224 GLY A O 1
ATOM 1717 N N . ALA A 1 225 ? -8.805 -9.93 -16.25 1 95.31 225 ALA A N 1
ATOM 1718 C CA . ALA A 1 225 ? -9.539 -9.273 -17.328 1 95.31 225 ALA A CA 1
ATOM 1719 C C . ALA A 1 225 ? -10.758 -8.531 -16.781 1 95.31 225 ALA A C 1
ATOM 1721 O O . ALA A 1 225 ? -11.086 -7.441 -17.25 1 95.31 225 ALA A O 1
ATOM 1722 N N . GLU A 1 226 ? -11.414 -9.133 -15.781 1 96.56 226 GLU A N 1
ATOM 1723 C CA . GLU A 1 226 ? -12.555 -8.484 -15.148 1 96.56 226 GLU A CA 1
ATOM 1724 C C . GLU A 1 226 ? -12.156 -7.164 -14.5 1 96.56 226 GLU A C 1
ATOM 1726 O O . GLU A 1 226 ? -12.883 -6.172 -14.594 1 96.56 226 GLU A O 1
ATOM 1731 N N . ILE A 1 227 ? -11.07 -7.172 -13.922 1 97.62 227 ILE A N 1
ATOM 1732 C CA . ILE A 1 227 ? -10.594 -5.988 -13.211 1 97.62 227 ILE A CA 1
ATOM 1733 C C . ILE A 1 227 ? -10.211 -4.906 -14.219 1 97.62 227 ILE A C 1
ATOM 1735 O O . ILE A 1 227 ? -10.531 -3.73 -14.031 1 97.62 227 ILE A O 1
ATOM 1739 N N . ILE A 1 228 ? -9.5 -5.281 -15.234 1 96.19 228 ILE A N 1
ATOM 1740 C CA . ILE A 1 228 ? -9.117 -4.312 -16.25 1 96.19 228 ILE A CA 1
ATOM 1741 C C . ILE A 1 228 ? -10.367 -3.65 -16.828 1 96.19 228 ILE A C 1
ATOM 1743 O O . ILE A 1 228 ? -10.391 -2.436 -17.047 1 96.19 228 ILE A O 1
ATOM 1747 N N . GLU A 1 229 ? -11.367 -4.441 -17.078 1 97 229 GLU A N 1
ATOM 1748 C CA . GLU A 1 229 ? -12.609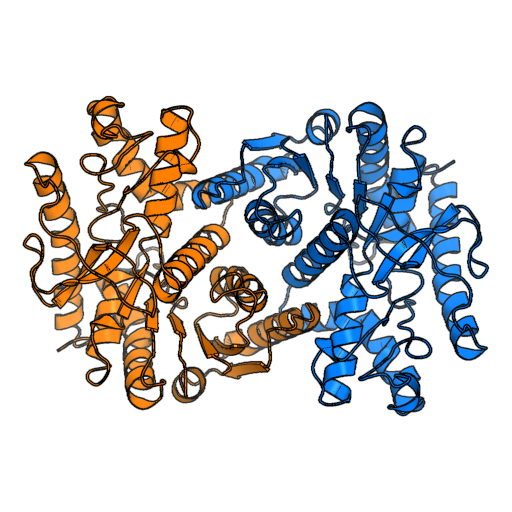 -3.914 -17.625 1 97 229 GLU A CA 1
ATOM 1749 C C . GLU A 1 229 ? -13.266 -2.928 -16.656 1 97 229 GLU A C 1
ATOM 1751 O O . GLU A 1 229 ? -13.789 -1.896 -17.078 1 97 229 GLU A O 1
ATOM 1756 N N . ALA A 1 230 ? -13.219 -3.209 -15.398 1 96.94 230 ALA A N 1
ATOM 1757 C CA . ALA A 1 230 ? -13.891 -2.391 -14.391 1 96.94 230 ALA A CA 1
ATOM 1758 C C . ALA A 1 230 ? -13.055 -1.16 -14.039 1 96.94 230 ALA A C 1
ATOM 1760 O O . ALA A 1 230 ? -13.555 -0.033 -14.086 1 96.94 230 ALA A O 1
ATOM 1761 N N . ARG A 1 231 ? -11.82 -1.31 -13.773 1 96.19 231 ARG A N 1
ATOM 1762 C CA . ARG A 1 231 ? -10.977 -0.26 -13.227 1 96.19 231 ARG A CA 1
ATOM 1763 C C . ARG A 1 231 ? -10.32 0.553 -14.336 1 96.19 231 ARG A C 1
ATOM 1765 O O . ARG A 1 231 ? -9.898 1.69 -14.109 1 96.19 231 ARG A O 1
ATOM 1772 N N . GLY A 1 232 ? -10.172 -0.061 -15.539 1 95.44 232 GLY A N 1
ATOM 1773 C CA . GLY A 1 232 ? -9.43 0.566 -16.625 1 95.44 232 GLY A CA 1
ATOM 1774 C C . GLY A 1 232 ? -7.926 0.394 -16.5 1 95.44 232 GLY A C 1
ATOM 1775 O O . GLY A 1 232 ? -7.16 0.982 -17.266 1 95.44 232 GLY A O 1
ATOM 1776 N N . ALA A 1 233 ? -7.465 -0.369 -15.508 1 95 233 ALA A N 1
ATOM 1777 C CA . ALA A 1 233 ? -6.051 -0.651 -15.266 1 95 233 ALA A CA 1
ATOM 1778 C C . ALA A 1 233 ? -5.863 -2.045 -14.672 1 95 233 ALA A C 1
ATOM 1780 O O . ALA A 1 233 ? -6.793 -2.607 -14.086 1 95 233 ALA A O 1
ATOM 1781 N N . SER A 1 234 ? -4.645 -2.568 -14.805 1 94.94 234 SER A N 1
ATOM 1782 C CA . SER A 1 234 ? -4.336 -3.893 -14.281 1 94.94 234 SER A CA 1
ATOM 1783 C C . SER A 1 234 ? -4.328 -3.891 -12.75 1 94.94 234 SER A C 1
ATOM 1785 O O . SER A 1 234 ? -4.289 -2.828 -12.125 1 94.94 234 SER A O 1
ATOM 1787 N N . SER A 1 235 ? -4.34 -5.062 -12.133 1 96.5 235 SER A N 1
ATOM 1788 C CA . SER A 1 235 ? -4.488 -5.273 -10.695 1 96.5 235 SER A CA 1
ATOM 1789 C C . SER A 1 235 ? -3.15 -5.125 -9.977 1 96.5 235 SER A C 1
ATOM 1791 O O . SER A 1 235 ? -2.662 -6.074 -9.359 1 96.5 235 SER A O 1
ATOM 1793 N N . ALA A 1 236 ? -2.686 -3.934 -9.891 1 97.94 236 ALA A N 1
ATOM 1794 C CA . ALA A 1 236 ? -1.362 -3.676 -9.328 1 97.94 236 ALA A CA 1
ATOM 1795 C C . ALA A 1 236 ? -1.354 -3.902 -7.82 1 97.94 236 ALA A C 1
ATOM 1797 O O . ALA A 1 236 ? -0.459 -4.566 -7.293 1 97.94 236 ALA A O 1
ATOM 1798 N N . ALA A 1 237 ? -2.375 -3.459 -7.125 1 98.5 237 ALA A N 1
ATOM 1799 C CA . ALA A 1 237 ? -2.387 -3.514 -5.664 1 98.5 237 ALA A CA 1
ATOM 1800 C C . ALA A 1 237 ? -2.557 -4.945 -5.168 1 98.5 237 ALA A C 1
ATOM 1802 O O . ALA A 1 237 ? -1.901 -5.359 -4.211 1 98.5 237 ALA A O 1
ATOM 1803 N N . SER A 1 238 ? -3.459 -5.699 -5.812 1 98.75 238 SER A N 1
ATOM 1804 C CA . SER A 1 238 ? -3.652 -7.078 -5.375 1 98.75 238 SER A CA 1
ATOM 1805 C C . SER A 1 238 ? -2.463 -7.953 -5.758 1 98.75 238 SER A C 1
ATOM 1807 O O . SER A 1 238 ? -2.115 -8.891 -5.035 1 98.75 238 SER A O 1
ATOM 1809 N N . ALA A 1 239 ? -1.832 -7.668 -6.898 1 98.81 239 ALA A N 1
ATOM 1810 C CA . ALA A 1 239 ? -0.593 -8.367 -7.234 1 98.81 239 ALA A CA 1
ATOM 1811 C C . ALA A 1 239 ? 0.499 -8.062 -6.211 1 98.81 239 ALA A C 1
ATOM 1813 O O . ALA A 1 239 ? 1.215 -8.969 -5.777 1 98.81 239 ALA A O 1
ATOM 1814 N N . ALA A 1 240 ? 0.645 -6.809 -5.828 1 98.94 240 ALA A N 1
ATOM 1815 C CA . ALA A 1 240 ? 1.604 -6.422 -4.793 1 98.94 240 ALA A CA 1
ATOM 1816 C C . ALA A 1 240 ? 1.321 -7.152 -3.484 1 98.94 240 ALA A C 1
ATOM 1818 O O . ALA A 1 240 ? 2.24 -7.672 -2.844 1 98.94 240 ALA A O 1
ATOM 1819 N N . ASN A 1 241 ? 0.049 -7.211 -3.1 1 98.88 241 ASN A N 1
ATOM 1820 C CA . ASN A 1 241 ? -0.321 -7.922 -1.88 1 98.88 241 ASN A CA 1
ATOM 1821 C C . ASN A 1 241 ? 0.073 -9.391 -1.945 1 98.88 241 ASN A C 1
ATOM 1823 O O . ASN A 1 241 ? 0.585 -9.945 -0.972 1 98.88 241 ASN A O 1
ATOM 1827 N N . ALA A 1 242 ? -0.2 -9.984 -3.064 1 98.94 242 ALA A N 1
ATOM 1828 C CA . ALA A 1 242 ? 0.109 -11.406 -3.238 1 98.94 242 ALA A CA 1
ATOM 1829 C C . ALA A 1 242 ? 1.61 -11.656 -3.127 1 98.94 242 ALA A C 1
ATOM 1831 O O . ALA A 1 242 ? 2.037 -12.648 -2.537 1 98.94 242 ALA A O 1
ATOM 1832 N N . ALA A 1 243 ? 2.398 -10.781 -3.711 1 98.94 243 ALA A N 1
ATOM 1833 C CA . ALA A 1 243 ? 3.85 -10.906 -3.605 1 98.94 243 ALA A CA 1
ATOM 1834 C C . ALA A 1 243 ? 4.305 -10.789 -2.154 1 98.94 243 ALA A C 1
ATOM 1836 O O . ALA A 1 243 ? 5.168 -11.547 -1.704 1 98.94 243 ALA A O 1
ATOM 1837 N N . ILE A 1 244 ? 3.723 -9.883 -1.406 1 98.94 244 ILE A N 1
ATOM 1838 C CA . ILE A 1 244 ? 4.043 -9.695 0.005 1 98.94 244 ILE A CA 1
ATOM 1839 C C . ILE A 1 244 ? 3.67 -10.953 0.788 1 98.94 244 ILE A C 1
ATOM 1841 O O . ILE A 1 244 ? 4.484 -11.477 1.554 1 98.94 244 ILE A O 1
ATOM 1845 N N . ASP A 1 245 ? 2.443 -11.469 0.561 1 98.81 245 ASP A N 1
ATOM 1846 C CA . ASP A 1 245 ? 2.008 -12.695 1.233 1 98.81 245 ASP A CA 1
ATOM 1847 C C . ASP A 1 245 ? 2.965 -13.852 0.946 1 98.81 245 ASP A C 1
ATOM 1849 O O . ASP A 1 245 ? 3.348 -14.586 1.857 1 98.81 245 ASP A O 1
ATOM 1853 N N . HIS A 1 246 ? 3.314 -13.953 -0.317 1 98.94 246 HIS A N 1
ATOM 1854 C CA . HIS A 1 246 ? 4.191 -15.031 -0.773 1 98.94 246 HIS A CA 1
ATOM 1855 C C . HIS A 1 246 ? 5.531 -14.992 -0.045 1 98.94 246 HIS A C 1
ATOM 1857 O O . HIS A 1 246 ? 5.93 -15.977 0.579 1 98.94 246 HIS A O 1
ATOM 1863 N N . VAL A 1 247 ? 6.203 -13.867 -0.065 1 98.94 247 VAL A N 1
ATOM 1864 C CA . VAL A 1 247 ? 7.539 -13.75 0.508 1 98.94 247 VAL A CA 1
ATOM 1865 C C . VAL A 1 247 ? 7.457 -13.812 2.031 1 98.94 247 VAL A C 1
ATOM 1867 O O . VAL A 1 247 ? 8.289 -14.461 2.676 1 98.94 247 VAL A O 1
ATOM 1870 N N . ARG A 1 248 ? 6.465 -13.148 2.627 1 98.88 248 ARG A N 1
ATOM 1871 C CA . ARG A 1 248 ? 6.312 -13.172 4.078 1 98.88 248 ARG A CA 1
ATOM 1872 C C . ARG A 1 248 ? 6.18 -14.602 4.59 1 98.88 248 ARG A C 1
ATOM 1874 O O . ARG A 1 248 ? 6.906 -15.008 5.5 1 98.88 248 ARG A O 1
ATOM 1881 N N . ASP A 1 249 ? 5.238 -15.336 3.986 1 98.81 249 ASP A N 1
ATOM 1882 C CA . ASP A 1 249 ? 4.996 -16.703 4.445 1 98.81 249 ASP A CA 1
ATOM 1883 C C . ASP A 1 249 ? 6.207 -17.594 4.176 1 98.81 249 ASP A C 1
ATOM 1885 O O . ASP A 1 249 ? 6.5 -18.5 4.957 1 98.81 249 ASP A O 1
ATOM 1889 N N . TRP A 1 250 ? 6.879 -17.312 3.057 1 98.88 250 TRP A N 1
ATOM 1890 C CA . TRP A 1 250 ? 8.094 -18.047 2.721 1 98.88 250 TRP A CA 1
ATOM 1891 C C . TRP A 1 250 ? 9.172 -17.828 3.773 1 98.88 250 TRP A C 1
ATOM 1893 O O . TRP A 1 250 ? 9.828 -18.766 4.215 1 98.88 250 TRP A O 1
ATOM 1903 N N . MET A 1 251 ? 9.344 -16.594 4.254 1 98.75 251 MET A N 1
ATOM 1904 C CA . MET A 1 251 ? 10.438 -16.219 5.145 1 98.75 251 MET A CA 1
ATOM 1905 C C . MET A 1 251 ? 10.062 -16.453 6.602 1 98.75 251 MET A C 1
ATOM 1907 O O . MET A 1 251 ? 10.914 -16.844 7.406 1 98.75 251 MET A O 1
ATOM 1911 N N . LEU A 1 252 ? 8.75 -16.281 6.934 1 98.62 252 LEU A N 1
ATOM 1912 C CA . LEU A 1 252 ? 8.391 -16.25 8.344 1 98.62 252 LEU A CA 1
ATOM 1913 C C . LEU A 1 252 ? 7.535 -17.469 8.719 1 98.62 252 LEU A C 1
ATOM 1915 O O . LEU A 1 252 ? 7.34 -17.75 9.898 1 98.62 252 LEU A O 1
ATOM 1919 N N . GLY A 1 253 ? 7.004 -18.156 7.73 1 98.69 253 GLY A N 1
ATOM 1920 C CA . GLY A 1 253 ? 6.219 -19.359 7.973 1 98.69 253 GLY A CA 1
ATOM 1921 C C . GLY A 1 253 ? 4.723 -19.125 7.863 1 98.69 253 GLY A C 1
ATOM 1922 O O . GLY A 1 253 ? 4.262 -17.984 7.898 1 98.69 253 GLY A O 1
ATOM 1923 N N . ALA A 1 254 ? 4.027 -20.172 7.613 1 98.12 254 ALA A N 1
ATOM 1924 C CA . ALA A 1 254 ? 2.57 -20.188 7.559 1 98.12 254 ALA A CA 1
ATOM 1925 C C . ALA A 1 254 ? 2.012 -21.5 8.109 1 98.12 254 ALA A C 1
ATOM 1927 O O . ALA A 1 254 ? 2.727 -22.5 8.195 1 98.12 254 ALA A O 1
ATOM 1928 N N . ASP A 1 255 ? 0.73 -21.5 8.508 1 96.12 255 ASP A N 1
ATOM 1929 C CA . ASP A 1 255 ? 0.162 -22.656 9.188 1 96.12 255 ASP A CA 1
ATOM 1930 C C . ASP A 1 255 ? -0.754 -23.438 8.25 1 96.12 255 ASP A C 1
ATOM 1932 O O . ASP A 1 255 ? -1.424 -24.391 8.68 1 96.12 255 ASP A O 1
ATOM 1936 N N . SER A 1 256 ? -0.914 -23.047 6.984 1 97.75 256 SER A N 1
ATOM 1937 C CA . SER A 1 256 ? -1.688 -23.734 5.957 1 97.75 256 SER A CA 1
ATOM 1938 C C . SER A 1 256 ? -0.857 -23.953 4.695 1 97.75 256 SER A C 1
ATOM 1940 O O . SER A 1 256 ? 0.281 -23.484 4.605 1 97.75 256 SER A O 1
ATOM 1942 N N . LEU A 1 257 ? -1.415 -24.797 3.764 1 98.75 257 LEU A N 1
ATOM 1943 C CA . LEU A 1 257 ? -0.793 -24.922 2.451 1 98.75 257 LEU A CA 1
ATOM 1944 C C . LEU A 1 257 ? -1.024 -23.672 1.617 1 98.75 257 LEU A C 1
ATOM 1946 O O . LEU A 1 257 ? -2.096 -23.062 1.686 1 98.75 257 LEU A O 1
ATOM 1950 N N . HIS A 1 258 ? -0.024 -23.312 0.905 1 98.88 258 HI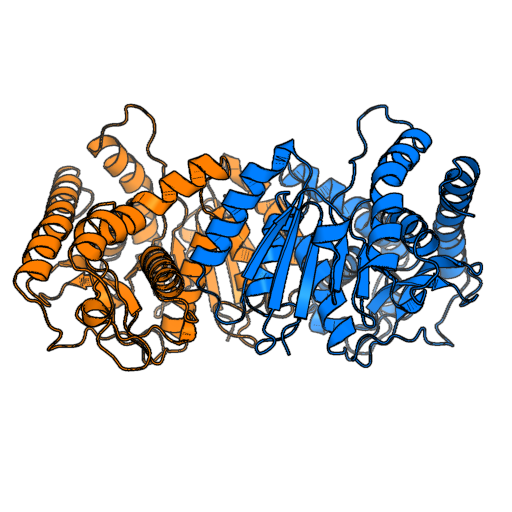S A N 1
ATOM 1951 C CA . HIS A 1 258 ? -0.134 -22.188 -0.016 1 98.88 258 HIS A CA 1
ATOM 1952 C C . HIS A 1 258 ? 0.448 -22.531 -1.382 1 98.88 258 HIS A C 1
ATOM 1954 O O . HIS A 1 258 ? 1.13 -23.547 -1.531 1 98.88 258 HIS A O 1
ATOM 1960 N N . SER A 1 259 ? 0.106 -21.719 -2.365 1 98.81 259 SER A N 1
ATOM 1961 C CA . SER A 1 259 ? 0.552 -21.938 -3.738 1 98.81 259 SER A CA 1
ATOM 1962 C C . SER A 1 259 ? 1.92 -21.297 -3.98 1 98.81 259 SER A C 1
ATOM 1964 O O . SER A 1 259 ? 2.129 -20.125 -3.68 1 98.81 259 SER A O 1
ATOM 1966 N N . MET A 1 260 ? 2.801 -22.047 -4.543 1 98.88 260 MET A N 1
ATOM 1967 C CA . MET A 1 260 ? 4.098 -21.562 -5.016 1 98.88 260 MET A CA 1
ATOM 1968 C C . MET A 1 260 ? 4.516 -22.297 -6.289 1 98.88 260 MET A C 1
ATOM 1970 O O . MET A 1 260 ? 4.477 -23.516 -6.348 1 98.88 260 MET A O 1
ATOM 1974 N N . ALA A 1 261 ? 4.852 -21.5 -7.324 1 98.94 261 ALA A N 1
ATOM 1975 C CA . ALA A 1 261 ? 5.449 -22.141 -8.492 1 98.94 261 ALA A CA 1
ATOM 1976 C C . ALA A 1 261 ? 6.953 -22.328 -8.305 1 98.94 261 ALA A C 1
ATOM 1978 O O . ALA A 1 261 ? 7.695 -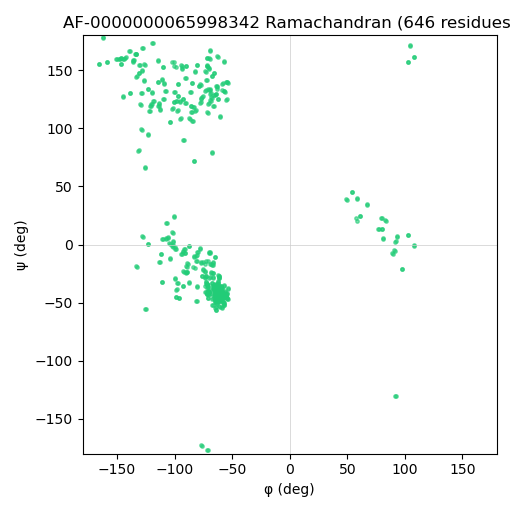21.359 -8.125 1 98.94 261 ALA A O 1
ATOM 1979 N N . VAL A 1 262 ? 7.379 -23.578 -8.32 1 98.94 262 VAL A N 1
ATOM 1980 C CA . VAL A 1 262 ? 8.773 -23.938 -8.047 1 98.94 262 VAL A CA 1
ATOM 1981 C C . VAL A 1 262 ? 9.227 -25.031 -9 1 98.94 262 VAL A C 1
ATOM 1983 O O . VAL A 1 262 ? 8.406 -25.625 -9.711 1 98.94 262 VAL A O 1
ATOM 1986 N N . ALA A 1 263 ? 10.516 -25.25 -9.047 1 98.69 263 ALA A N 1
ATOM 1987 C CA . ALA A 1 263 ? 11.062 -26.297 -9.898 1 98.69 263 ALA A CA 1
ATOM 1988 C C . ALA A 1 263 ? 10.594 -27.688 -9.445 1 98.69 263 ALA A C 1
ATOM 1990 O O . ALA A 1 263 ? 10.75 -28.047 -8.281 1 98.69 263 ALA A O 1
ATOM 1991 N N . SER A 1 264 ? 10.078 -28.453 -10.383 1 98.56 264 SER A N 1
ATOM 1992 C CA . SER A 1 264 ? 9.609 -29.812 -10.102 1 98.56 264 SER A CA 1
ATOM 1993 C C . SER A 1 264 ? 10.766 -30.797 -9.969 1 98.56 264 SER A C 1
ATOM 1995 O O . SER A 1 264 ? 11.734 -30.719 -10.734 1 98.56 264 SER A O 1
ATOM 1997 N N . SER A 1 265 ? 10.695 -31.672 -8.984 1 97.81 265 SER A N 1
ATOM 1998 C CA . SER A 1 265 ? 11.578 -32.812 -8.898 1 97.81 265 SER A CA 1
ATOM 1999 C C . SER A 1 265 ? 10.828 -34.125 -9.242 1 97.81 265 SER A C 1
ATOM 2001 O O . SER A 1 265 ? 11.227 -35.188 -8.812 1 97.81 265 SER A O 1
ATOM 2003 N N . GLY A 1 266 ? 9.688 -33.938 -9.914 1 97.75 266 GLY A N 1
ATOM 2004 C CA . GLY A 1 266 ? 8.906 -35.094 -10.328 1 97.75 266 GLY A CA 1
ATOM 2005 C C . GLY A 1 266 ? 7.625 -35.25 -9.531 1 97.75 266 GLY A C 1
ATOM 2006 O O . GLY A 1 266 ? 6.855 -36.188 -9.781 1 97.75 266 GLY A O 1
ATOM 2007 N N . GLN A 1 267 ? 7.379 -34.406 -8.609 1 97.19 267 GLN A N 1
ATOM 2008 C CA . GLN A 1 267 ? 6.211 -34.5 -7.738 1 97.19 267 GLN A CA 1
ATOM 2009 C C . GLN A 1 267 ? 4.918 -34.531 -8.547 1 97.19 267 GLN A C 1
ATOM 2011 O O . GLN A 1 267 ? 4.77 -33.75 -9.516 1 97.19 267 GLN A O 1
ATOM 2016 N N . TYR A 1 268 ? 4.047 -35.469 -8.234 1 97.31 268 TYR A N 1
ATOM 2017 C CA . TYR A 1 268 ? 2.709 -35.594 -8.805 1 97.31 268 TYR A CA 1
ATOM 2018 C C . TYR A 1 268 ? 2.771 -35.75 -10.32 1 97.31 268 TYR A C 1
ATOM 2020 O O . TYR A 1 268 ? 1.887 -35.25 -11.031 1 97.31 268 TYR A O 1
ATOM 2028 N N . GLY A 1 269 ? 3.883 -36.156 -10.891 1 96.5 269 GLY A N 1
ATOM 2029 C CA . GLY A 1 269 ? 4.02 -36.469 -12.305 1 96.5 269 GLY A CA 1
ATOM 2030 C C . GLY A 1 269 ? 4.477 -35.281 -13.133 1 96.5 269 GLY A C 1
ATOM 2031 O O . GLY A 1 269 ? 4.551 -35.375 -14.359 1 96.5 269 GLY A O 1
ATOM 2032 N N . VAL A 1 270 ? 4.727 -34.219 -12.523 1 98.31 270 VAL A N 1
ATOM 2033 C CA . VAL A 1 270 ? 5.215 -33.031 -13.242 1 98.31 270 VAL A CA 1
ATOM 2034 C C . VAL A 1 270 ? 6.688 -33.219 -13.594 1 98.31 270 VAL A C 1
ATOM 2036 O O . VAL A 1 270 ? 7.512 -33.5 -12.711 1 98.31 270 VAL A O 1
ATOM 2039 N N . GLU A 1 271 ? 6.996 -33.062 -14.812 1 97.69 271 GLU A N 1
ATOM 2040 C CA . GLU A 1 271 ? 8.344 -33.312 -15.32 1 97.69 271 GLU A CA 1
ATOM 2041 C C . GLU A 1 271 ? 9.391 -32.531 -14.531 1 97.69 271 GLU A C 1
ATOM 2043 O O . GLU A 1 271 ? 9.18 -31.375 -14.195 1 97.69 271 GLU A O 1
ATOM 2048 N N . GLU A 1 272 ? 10.516 -33.219 -14.266 1 97.69 272 GLU A N 1
ATOM 2049 C CA . GLU A 1 272 ? 11.625 -32.594 -13.547 1 97.69 272 GLU A CA 1
ATOM 2050 C C . GLU A 1 272 ? 12.117 -31.328 -14.281 1 97.69 272 GLU A C 1
ATOM 2052 O O . GLU A 1 272 ? 12.25 -31.344 -15.508 1 97.69 272 GLU A O 1
ATOM 2057 N N . GLY A 1 273 ? 12.273 -30.281 -13.508 1 96.31 273 GLY A N 1
ATOM 2058 C CA . GLY A 1 273 ? 12.836 -29.062 -14.062 1 96.31 273 GLY A CA 1
ATOM 2059 C C . GLY A 1 273 ? 11.789 -28.047 -14.469 1 96.31 273 GLY A C 1
ATOM 2060 O O . GLY A 1 273 ? 12.086 -26.859 -14.609 1 96.31 273 GLY A O 1
ATOM 2061 N N . LEU A 1 274 ? 10.602 -28.484 -14.68 1 98.44 274 LEU A N 1
ATOM 2062 C CA . LEU A 1 274 ? 9.516 -27.562 -14.992 1 98.44 274 LEU A CA 1
ATOM 2063 C C . LEU A 1 274 ? 9.156 -26.703 -13.789 1 98.44 274 LEU A C 1
ATOM 2065 O O . LEU A 1 274 ? 9.102 -27.203 -12.664 1 98.44 274 LEU A O 1
ATOM 2069 N N . VAL A 1 275 ? 9 -25.422 -13.953 1 98.88 275 VAL A N 1
ATOM 2070 C CA . VAL A 1 275 ? 8.5 -24.562 -12.883 1 98.88 275 VAL A CA 1
ATOM 2071 C C . VAL A 1 275 ? 6.977 -24.578 -12.867 1 98.88 275 VAL A C 1
ATOM 2073 O O . VAL A 1 275 ? 6.328 -24 -13.742 1 98.88 275 VAL A O 1
ATOM 2076 N N . SER A 1 276 ? 6.426 -25.219 -11.93 1 98.88 276 SER A N 1
ATOM 2077 C CA . SER A 1 276 ? 4.98 -25.391 -11.797 1 98.88 276 SER A CA 1
ATOM 2078 C C . SER A 1 276 ? 4.504 -25.062 -10.391 1 98.88 276 SER A C 1
ATOM 2080 O O . SER A 1 276 ? 5.242 -25.234 -9.422 1 98.88 276 SER A O 1
ATOM 2082 N N . SER A 1 277 ? 3.26 -24.531 -10.312 1 98.88 277 SER A N 1
ATOM 2083 C CA . SER A 1 277 ? 2.666 -24.25 -9.008 1 98.88 277 SER A CA 1
ATOM 2084 C C . SER A 1 277 ? 2.262 -25.547 -8.297 1 98.88 277 SER A C 1
ATOM 2086 O O . SER A 1 277 ? 1.717 -26.453 -8.914 1 98.88 277 SER A O 1
ATOM 2088 N N . PHE A 1 278 ? 2.613 -25.672 -7.055 1 98.88 278 PHE A N 1
ATOM 2089 C CA . PHE A 1 278 ? 2.279 -26.766 -6.156 1 98.88 278 PHE A CA 1
ATOM 2090 C C . PHE A 1 278 ? 1.738 -26.234 -4.832 1 98.88 278 PHE A C 1
ATOM 2092 O O . PHE A 1 278 ? 1.99 -25.094 -4.473 1 98.88 278 PHE A O 1
ATOM 2099 N N . PRO A 1 279 ? 0.901 -27.109 -4.16 1 98.69 279 PRO A N 1
ATOM 2100 C CA . PRO A 1 279 ? 0.755 -26.844 -2.729 1 98.69 279 PRO A CA 1
ATOM 2101 C C . PRO A 1 279 ? 2.068 -26.984 -1.963 1 98.69 279 PRO A C 1
ATOM 2103 O O . PRO A 1 279 ? 2.807 -27.953 -2.176 1 98.69 279 PRO A O 1
ATOM 2106 N N . VAL A 1 280 ? 2.363 -26.031 -1.104 1 98.88 280 VAL A N 1
ATOM 2107 C CA . VAL A 1 280 ? 3.588 -26.156 -0.323 1 98.88 280 VAL A CA 1
ATOM 2108 C C . VAL A 1 280 ? 3.295 -25.875 1.148 1 98.88 280 VAL A C 1
ATOM 2110 O O . VAL A 1 280 ? 2.42 -25.062 1.467 1 98.88 280 VAL A O 1
ATOM 2113 N N . ARG A 1 281 ? 3.977 -26.562 1.998 1 98.75 281 ARG A N 1
ATOM 2114 C CA . ARG A 1 281 ? 4.117 -26.203 3.402 1 98.75 281 ARG A CA 1
ATOM 2115 C C . ARG A 1 281 ? 5.262 -25.203 3.598 1 98.75 281 ARG A C 1
ATOM 2117 O O . ARG A 1 281 ? 6.32 -25.344 2.982 1 98.75 281 ARG A O 1
ATOM 2124 N N . LEU A 1 282 ? 5.055 -24.234 4.422 1 98.81 282 LEU A N 1
ATOM 2125 C CA . LEU A 1 282 ? 6.035 -23.172 4.652 1 98.81 282 LEU A CA 1
ATOM 2126 C C . LEU A 1 282 ? 6.406 -23.094 6.129 1 98.81 282 LEU A C 1
ATOM 2128 O O . LEU A 1 282 ? 5.762 -22.375 6.895 1 98.81 282 LEU A O 1
ATOM 2132 N N . PRO A 1 283 ? 7.473 -23.75 6.535 1 98.5 283 PRO A N 1
ATOM 2133 C CA . PRO A 1 283 ? 7.871 -23.734 7.945 1 98.5 283 PRO A CA 1
ATOM 2134 C C . PRO A 1 283 ? 8.562 -22.422 8.336 1 98.5 283 PRO A C 1
ATOM 2136 O O . PRO A 1 283 ? 8.758 -22.172 9.531 1 98.5 283 PRO A O 1
ATOM 2139 N N . GLY A 1 284 ? 9.008 -21.625 7.383 1 98.19 284 GLY A N 1
ATOM 2140 C CA . GLY A 1 284 ? 9.797 -20.422 7.621 1 98.19 284 GLY A CA 1
ATOM 2141 C C . GLY A 1 284 ? 11.266 -20.609 7.285 1 98.19 284 GLY A C 1
ATOM 2142 O O . GLY A 1 284 ? 11.672 -21.672 6.82 1 98.19 284 GLY A O 1
ATOM 2143 N N . GLY A 1 285 ? 12.047 -19.438 7.32 1 97.75 285 GLY A N 1
ATOM 2144 C CA . GLY A 1 285 ? 13.477 -19.5 7.062 1 97.75 285 GLY A CA 1
ATOM 2145 C C . GLY A 1 285 ? 13.805 -19.641 5.586 1 97.75 285 GLY A C 1
ATOM 2146 O O . GLY A 1 285 ? 14.914 -20.047 5.234 1 97.75 285 GLY A O 1
ATOM 2147 N N . GLY A 1 286 ? 12.844 -19.422 4.758 1 98.31 286 GLY A N 1
ATOM 2148 C CA . GLY A 1 286 ? 13.078 -19.516 3.326 1 98.31 286 GLY A CA 1
ATOM 2149 C C . GLY A 1 286 ? 12.992 -20.938 2.801 1 98.31 286 GLY A C 1
ATOM 2150 O O . GLY A 1 286 ? 13.547 -21.25 1.744 1 98.31 286 GLY A O 1
ATOM 2151 N N . GLU A 1 287 ? 12.328 -21.797 3.566 1 98.56 287 GLU A N 1
ATOM 2152 C CA . GLU A 1 287 ? 12.172 -23.188 3.164 1 98.56 287 GLU A CA 1
ATOM 2153 C C . GLU A 1 287 ? 10.734 -23.5 2.777 1 98.56 287 GLU A C 1
ATOM 2155 O O . GLU A 1 287 ? 9.812 -22.797 3.186 1 98.56 287 GLU A O 1
ATOM 2160 N N . TYR A 1 288 ? 10.578 -24.516 1.868 1 98.81 288 TYR A N 1
ATOM 2161 C CA . TYR A 1 288 ? 9.258 -25.062 1.542 1 98.81 288 TYR A CA 1
ATOM 2162 C C . TYR A 1 288 ? 9.32 -26.562 1.342 1 98.81 288 TYR A C 1
ATOM 2164 O O . TYR A 1 288 ? 10.391 -27.125 1.146 1 98.81 288 TYR A O 1
ATOM 2172 N N . GLU A 1 289 ? 8.141 -27.172 1.435 1 98.5 289 GLU A N 1
ATOM 2173 C CA . GLU A 1 289 ? 7.992 -28.609 1.189 1 98.5 289 GLU A CA 1
ATOM 2174 C C . GLU A 1 289 ? 6.719 -28.891 0.397 1 98.5 289 GLU A C 1
ATOM 2176 O O . GLU A 1 289 ? 5.645 -28.391 0.734 1 98.5 289 GLU A O 1
ATOM 2181 N N . ILE A 1 290 ? 6.844 -29.672 -0.663 1 98.56 290 ILE A N 1
ATOM 2182 C CA . ILE A 1 290 ? 5.668 -30.172 -1.36 1 98.56 290 ILE A CA 1
ATOM 2183 C C . ILE A 1 290 ? 5.172 -31.453 -0.679 1 98.56 290 ILE A C 1
ATOM 2185 O O . ILE A 1 290 ? 5.848 -32.5 -0.716 1 98.56 290 ILE A O 1
ATOM 2189 N N . PRO A 1 291 ? 4.004 -31.375 -0.11 1 98.06 291 PRO A N 1
ATOM 2190 C CA . PRO A 1 291 ? 3.545 -32.562 0.614 1 98.06 291 PRO A CA 1
ATOM 2191 C C . PRO A 1 291 ? 3.199 -33.719 -0.317 1 98.06 291 PRO A C 1
ATOM 2193 O O . PRO A 1 291 ? 2.771 -33.5 -1.453 1 98.06 291 PRO A O 1
ATOM 2196 N N . GLU A 1 292 ? 3.354 -34.906 0.214 1 96.44 292 GLU A N 1
ATOM 2197 C CA . GLU A 1 292 ? 2.896 -36.094 -0.48 1 96.44 292 GLU A CA 1
ATOM 2198 C C . GLU A 1 292 ? 1.491 -36.5 -0.036 1 96.44 292 GLU A C 1
ATOM 2200 O O . GLU A 1 292 ? 1.023 -36.062 1.02 1 96.44 292 GLU A O 1
ATOM 2205 N N . GLY A 1 293 ? 0.799 -37.188 -0.922 1 95.75 293 GLY A N 1
ATOM 2206 C CA . GLY A 1 293 ? -0.433 -37.812 -0.5 1 95.75 293 GLY A CA 1
ATOM 2207 C C . GLY A 1 293 ? -1.665 -36.969 -0.73 1 95.75 293 GLY A C 1
ATOM 2208 O O . GLY A 1 293 ? -2.766 -37.312 -0.307 1 95.75 293 GLY A O 1
ATOM 2209 N N . LEU A 1 294 ? -1.52 -35.844 -1.384 1 97.12 294 LEU A N 1
ATOM 2210 C CA . LEU A 1 294 ? -2.707 -35.062 -1.73 1 97.12 294 LEU A CA 1
ATOM 2211 C C . LEU A 1 294 ? -3.557 -35.812 -2.76 1 97.12 294 LEU A C 1
ATOM 2213 O O . LEU A 1 294 ? -3.02 -36.469 -3.646 1 97.12 294 LEU A O 1
ATOM 2217 N N . GLU A 1 295 ? -4.863 -35.656 -2.631 1 95.25 295 GLU A N 1
ATOM 2218 C CA . GLU A 1 295 ? -5.801 -36.312 -3.553 1 95.25 295 GLU A CA 1
ATOM 2219 C C . GLU A 1 295 ? -5.711 -35.688 -4.945 1 95.25 295 GLU A C 1
ATOM 2221 O O . GLU A 1 295 ? -5.844 -34.469 -5.098 1 95.25 295 GLU A O 1
ATOM 2226 N N . VAL A 1 296 ? -5.457 -36.562 -5.93 1 96.88 296 VAL A N 1
ATOM 2227 C CA . VAL A 1 296 ? -5.492 -36.156 -7.336 1 96.88 296 VAL A CA 1
ATOM 2228 C C . VAL A 1 296 ? -6.324 -37.156 -8.133 1 96.88 296 VAL A C 1
ATOM 2230 O O . VAL A 1 296 ? -5.773 -38.031 -8.812 1 96.88 296 VAL A O 1
ATOM 2233 N N . GLY A 1 297 ? -7.637 -37 -8.07 1 96.94 297 GLY A N 1
ATOM 2234 C CA . GLY A 1 297 ? -8.539 -37.875 -8.797 1 96.94 297 GLY A CA 1
ATOM 2235 C C . GLY A 1 297 ? -8.594 -37.562 -10.289 1 96.94 297 GLY A C 1
ATOM 2236 O O . GLY A 1 297 ? -7.84 -36.719 -10.781 1 96.94 297 GLY A O 1
ATOM 2237 N N . ASP A 1 298 ? -9.523 -38.25 -10.977 1 97.75 298 ASP A N 1
ATOM 2238 C CA . ASP A 1 298 ? -9.586 -38.156 -12.43 1 97.75 298 ASP A CA 1
ATOM 2239 C C . ASP A 1 298 ? -9.844 -36.719 -12.898 1 97.75 298 ASP A C 1
ATOM 2241 O O . ASP A 1 298 ? -9.227 -36.25 -13.859 1 97.75 298 ASP A O 1
ATOM 2245 N N . PHE A 1 299 ? -10.758 -36.094 -12.234 1 97.62 299 PHE A N 1
ATOM 2246 C CA . PHE A 1 299 ? -11.078 -34.719 -12.602 1 97.62 299 PHE A CA 1
ATOM 2247 C C . PHE A 1 299 ? -9.859 -33.844 -12.445 1 97.62 299 PHE A C 1
ATOM 2249 O O . PHE A 1 299 ? -9.484 -33.125 -13.383 1 97.62 299 PHE A O 1
ATOM 2256 N N . ALA A 1 300 ? -9.227 -33.844 -11.273 1 97.81 300 ALA A N 1
ATOM 2257 C CA . ALA A 1 300 ? -8.039 -33.062 -11.008 1 97.81 300 ALA A CA 1
ATOM 2258 C C . ALA A 1 300 ? -6.926 -33.375 -12 1 97.81 300 ALA A C 1
ATOM 2260 O O . ALA A 1 300 ? -6.258 -32.469 -12.508 1 97.81 300 ALA A O 1
ATOM 2261 N N . ARG A 1 301 ? -6.742 -34.625 -12.297 1 97.81 301 ARG A N 1
ATOM 2262 C CA . ARG A 1 301 ? -5.707 -35.062 -13.234 1 97.81 301 ARG A CA 1
ATOM 2263 C C . ARG A 1 301 ? -5.938 -34.469 -14.617 1 97.81 301 ARG A C 1
ATOM 2265 O O . ARG A 1 301 ? -4.988 -34.062 -15.289 1 97.81 301 ARG A O 1
ATOM 2272 N N . SER A 1 302 ? -7.141 -34.5 -15.047 1 98.25 302 SER A N 1
ATOM 2273 C CA . SER A 1 302 ? -7.453 -33.938 -16.359 1 98.25 302 SER A CA 1
ATOM 2274 C C . SER A 1 302 ? -7.121 -32.469 -16.422 1 98.25 302 SER A C 1
ATOM 2276 O O . SER A 1 302 ? -6.672 -31.953 -17.469 1 98.25 302 SER A O 1
ATOM 2278 N N . LYS A 1 303 ? -7.348 -31.703 -15.344 1 98.25 303 LYS A N 1
ATOM 2279 C CA . LYS A 1 303 ? -7.012 -30.281 -15.281 1 98.25 303 LYS A CA 1
ATOM 2280 C C . LYS A 1 303 ? -5.5 -30.078 -15.227 1 98.25 303 LYS A C 1
ATOM 2282 O O . LYS A 1 303 ? -4.961 -29.203 -15.906 1 98.25 303 LYS A O 1
ATOM 2287 N N . LEU A 1 304 ? -4.809 -30.906 -14.477 1 98.25 304 LEU A N 1
ATOM 2288 C CA . LEU A 1 304 ? -3.355 -30.844 -14.359 1 98.25 304 LEU A CA 1
ATOM 2289 C C . LEU A 1 304 ? -2.686 -31.094 -15.703 1 98.25 304 LEU A C 1
ATOM 2291 O O . LEU A 1 304 ? -1.699 -30.438 -16.047 1 98.25 304 LEU A O 1
ATOM 2295 N N . GLU A 1 305 ? -3.205 -32.031 -16.422 1 98.19 305 GLU A N 1
ATOM 2296 C CA . GLU A 1 305 ? -2.652 -32.344 -17.734 1 98.19 305 GLU A CA 1
ATOM 2297 C C . GLU A 1 305 ? -2.686 -31.125 -18.656 1 98.19 305 GLU A C 1
ATOM 2299 O O . GLU A 1 305 ? -1.725 -30.859 -19.391 1 98.19 305 GLU A O 1
ATOM 2304 N N . ILE A 1 306 ? -3.736 -30.375 -18.625 1 98.38 306 ILE A N 1
ATOM 2305 C CA . ILE A 1 306 ? -3.91 -29.203 -19.469 1 98.38 306 ILE A CA 1
ATOM 2306 C C . ILE A 1 306 ? -2.898 -28.125 -19.078 1 98.38 306 ILE A C 1
ATOM 2308 O O . ILE A 1 306 ? -2.156 -27.625 -19.922 1 98.38 306 ILE A O 1
ATOM 2312 N N . THR A 1 307 ? -2.828 -27.781 -17.797 1 98.5 307 THR A N 1
ATOM 2313 C CA . THR A 1 307 ? -2.004 -26.672 -17.344 1 98.5 307 THR A CA 1
ATOM 2314 C C . THR A 1 307 ? -0.522 -27.031 -17.406 1 98.5 307 THR A C 1
ATOM 2316 O O . THR A 1 307 ? 0.311 -26.188 -17.766 1 98.5 307 THR A O 1
ATOM 2319 N N . ILE A 1 308 ? -0.165 -28.297 -17.156 1 98.62 308 ILE A N 1
ATOM 2320 C CA . ILE A 1 308 ? 1.218 -28.734 -17.25 1 98.62 308 ILE A CA 1
ATOM 2321 C C . ILE A 1 308 ? 1.628 -28.828 -18.719 1 98.62 308 ILE A C 1
ATOM 2323 O O . ILE A 1 308 ? 2.771 -28.531 -19.078 1 98.62 308 ILE A O 1
ATOM 2327 N N . GLY A 1 309 ? 0.698 -29.234 -19.547 1 98.56 309 GLY A N 1
ATOM 2328 C CA . GLY A 1 309 ? 0.957 -29.25 -20.969 1 98.56 309 GLY A CA 1
ATOM 2329 C C . GLY A 1 309 ? 1.349 -27.891 -21.516 1 98.56 309 GLY A C 1
ATOM 2330 O O . GLY A 1 309 ? 2.285 -27.781 -22.312 1 98.56 309 GLY A O 1
ATOM 2331 N N . GLU A 1 310 ? 0.638 -26.859 -21.109 1 98 310 GLU A N 1
ATOM 2332 C CA . GLU A 1 310 ? 0.962 -25.5 -21.516 1 98 310 GLU A CA 1
ATOM 2333 C C . GLU A 1 310 ? 2.369 -25.109 -21.078 1 98 310 GLU A C 1
ATOM 2335 O O . GLU A 1 310 ? 3.115 -24.484 -21.828 1 98 310 GLU A O 1
ATOM 2340 N N . LEU A 1 311 ? 2.762 -25.5 -19.875 1 98.38 311 LEU A N 1
ATOM 2341 C CA . LEU A 1 311 ? 4.09 -25.203 -19.344 1 98.38 311 LEU A CA 1
ATOM 2342 C C . LEU A 1 311 ? 5.164 -25.922 -20.156 1 98.38 311 LEU A C 1
ATOM 2344 O O . LEU A 1 311 ? 6.227 -25.344 -20.422 1 98.38 311 LEU A O 1
ATOM 2348 N N . LYS A 1 312 ? 4.875 -27.125 -20.562 1 98.38 312 LYS A N 1
ATOM 2349 C CA . LYS A 1 312 ? 5.816 -27.875 -21.391 1 98.38 312 LYS A CA 1
ATOM 2350 C C . LYS A 1 312 ? 6.012 -27.203 -22.75 1 98.38 312 LYS A C 1
ATOM 2352 O O . LYS A 1 312 ? 7.137 -27.109 -23.234 1 98.38 312 LYS A O 1
ATOM 2357 N N . GLU A 1 313 ? 4.961 -26.75 -23.312 1 97.62 313 GLU A N 1
ATOM 2358 C CA . GLU A 1 313 ? 5.039 -26.047 -24.594 1 97.62 313 GLU A CA 1
ATOM 2359 C C . GLU A 1 313 ? 5.875 -24.781 -24.484 1 97.62 313 GLU A C 1
ATOM 2361 O O . GLU A 1 313 ? 6.699 -24.5 -25.344 1 97.62 313 GLU A O 1
ATOM 2366 N N . GLU A 1 314 ? 5.668 -24.031 -23.438 1 97.25 314 GLU A N 1
ATOM 2367 C CA . GLU A 1 314 ? 6.434 -22.812 -23.219 1 97.25 314 GLU A CA 1
ATOM 2368 C C . GLU A 1 314 ? 7.914 -23.109 -23 1 97.25 314 GLU A C 1
ATOM 2370 O O . GLU A 1 314 ? 8.781 -22.422 -23.547 1 97.25 314 GLU A O 1
ATOM 2375 N N . ARG A 1 315 ? 8.203 -24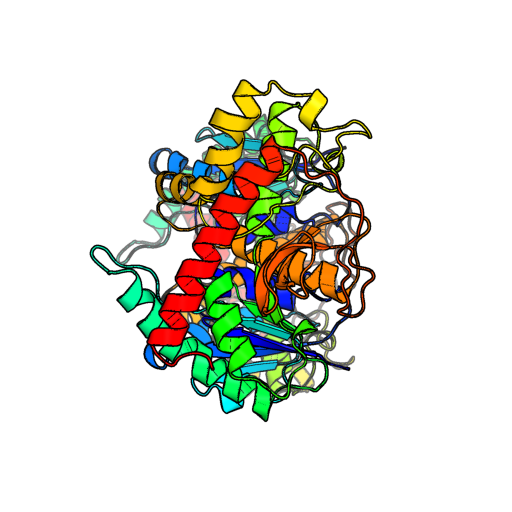.125 -22.203 1 97.5 315 ARG A N 1
ATOM 2376 C CA . ARG A 1 315 ? 9.578 -24.562 -21.969 1 97.5 315 ARG A CA 1
ATOM 2377 C C . ARG A 1 315 ? 10.266 -24.922 -23.281 1 97.5 315 ARG A C 1
ATOM 2379 O O . ARG A 1 315 ? 11.398 -24.516 -23.531 1 97.5 315 ARG A O 1
ATOM 2386 N N . ASP A 1 316 ? 9.57 -25.641 -24.125 1 97.31 316 ASP A N 1
ATOM 2387 C CA . ASP A 1 316 ? 10.133 -26.062 -25.406 1 97.31 316 ASP A CA 1
ATOM 2388 C C . ASP A 1 316 ? 10.414 -24.844 -26.297 1 97.31 316 ASP A C 1
ATOM 2390 O O . ASP A 1 316 ? 11.422 -24.812 -27 1 97.31 316 ASP A O 1
ATOM 2394 N N . ALA A 1 317 ? 9.508 -23.938 -26.266 1 96.62 317 ALA A N 1
ATOM 2395 C CA . ALA A 1 317 ? 9.688 -22.719 -27.062 1 96.62 317 ALA A CA 1
ATOM 2396 C C . ALA A 1 317 ? 10.922 -21.953 -26.625 1 96.62 317 ALA A C 1
ATOM 2398 O O . ALA A 1 317 ? 11.703 -21.484 -27.453 1 96.62 317 ALA A O 1
ATOM 2399 N N . VAL A 1 318 ? 11.133 -21.781 -25.281 1 97.19 318 VAL A N 1
ATOM 2400 C CA . VAL A 1 318 ? 12.266 -20.984 -24.812 1 97.19 318 VAL A CA 1
ATOM 2401 C C . VAL A 1 318 ? 13.562 -21.766 -25.016 1 97.19 318 VAL A C 1
ATOM 2403 O O . VAL A 1 318 ? 14.617 -21.156 -25.234 1 97.19 318 VAL A O 1
ATOM 2406 N N . ARG A 1 319 ? 13.539 -23.078 -25 1 96.81 319 ARG A N 1
ATOM 2407 C CA . ARG A 1 319 ? 14.695 -23.906 -25.344 1 96.81 319 ARG A CA 1
ATOM 2408 C C . ARG A 1 319 ? 15.094 -23.703 -26.797 1 96.81 319 ARG A C 1
ATOM 2410 O O . ARG A 1 319 ? 16.281 -23.531 -27.109 1 96.81 319 ARG A O 1
ATOM 2417 N N . LYS A 1 320 ? 14.172 -23.688 -27.656 1 96.62 320 LYS A N 1
ATOM 2418 C CA . LYS A 1 320 ? 14.414 -23.484 -29.094 1 96.62 320 LYS A CA 1
ATOM 2419 C C . LYS A 1 320 ? 15.023 -22.109 -29.344 1 96.62 320 LYS A C 1
ATOM 2421 O O . LYS A 1 320 ? 15.836 -21.953 -30.266 1 96.62 320 LYS A O 1
ATOM 2426 N N . LEU A 1 321 ? 14.633 -21.141 -28.547 1 96.19 321 LEU A N 1
ATOM 2427 C CA . LEU A 1 321 ? 15.125 -19.766 -28.688 1 96.19 321 LEU A CA 1
ATOM 2428 C C . LEU A 1 321 ? 16.5 -19.609 -28.062 1 96.19 321 LEU A C 1
ATOM 2430 O O . LEU A 1 321 ? 17.109 -18.547 -28.125 1 96.19 321 LEU A O 1
ATOM 2434 N N . GLY A 1 322 ? 17.047 -20.656 -27.344 1 95.94 322 GLY A N 1
ATOM 2435 C CA . GLY A 1 322 ? 18.375 -20.641 -26.75 1 95.94 322 GLY A CA 1
ATOM 2436 C C . GLY A 1 322 ? 18.422 -19.891 -25.438 1 95.94 322 GLY A C 1
ATOM 2437 O O . GLY A 1 322 ? 19.484 -19.406 -25.031 1 95.94 322 GLY A O 1
ATOM 2438 N N . LEU A 1 323 ? 17.25 -19.781 -24.797 1 96 323 LEU A N 1
ATOM 2439 C CA . LEU A 1 323 ? 17.172 -19 -23.562 1 96 323 LEU A CA 1
ATOM 2440 C C . LEU A 1 323 ? 17.469 -19.875 -22.344 1 96 323 LEU A C 1
ATOM 2442 O O . LEU A 1 323 ? 17.75 -19.359 -21.266 1 96 323 LEU A O 1
ATOM 2446 N N . ILE A 1 324 ? 17.328 -21.219 -22.578 1 94.94 324 ILE A N 1
ATOM 2447 C CA . ILE A 1 324 ? 17.719 -22.188 -21.547 1 94.94 324 ILE A CA 1
ATOM 2448 C C . ILE A 1 324 ? 18.5 -23.328 -22.172 1 94.94 324 ILE A C 1
ATOM 2450 O O . ILE A 1 324 ? 18.484 -23.5 -23.391 1 94.94 324 ILE A O 1
ATOM 2454 N N . GLY A 1 325 ? 19.281 -24.031 -21.328 1 85.19 325 GLY A N 1
ATOM 2455 C CA . GLY A 1 325 ? 20.031 -25.188 -21.812 1 85.19 325 GLY A CA 1
ATOM 2456 C C . GLY A 1 325 ? 19.219 -26.453 -21.844 1 85.19 325 GLY A C 1
ATOM 2457 O O . GLY A 1 325 ? 18.188 -26.562 -21.172 1 85.19 325 GLY A O 1
ATOM 2458 N N . MET B 1 1 ? -15.781 -5.254 18.109 1 88.75 1 MET B N 1
ATOM 2459 C CA . MET B 1 1 ? -16.781 -4.809 17.141 1 88.75 1 MET B CA 1
ATOM 2460 C C . MET B 1 1 ? -16.109 -4.246 15.891 1 88.75 1 MET B C 1
ATOM 2462 O O . MET B 1 1 ? -15.07 -3.588 15.984 1 88.75 1 MET B O 1
ATOM 2466 N N . SER B 1 2 ? -16.688 -4.488 14.789 1 96.44 2 SER B N 1
ATOM 2467 C CA . SER B 1 2 ? -16.141 -4.051 13.508 1 96.44 2 SER B CA 1
ATOM 2468 C C . SER B 1 2 ? -16.25 -2.537 13.352 1 96.44 2 SER B C 1
ATOM 2470 O O . SER B 1 2 ? -17.266 -1.938 13.742 1 96.44 2 SER B O 1
ATOM 2472 N N . LYS B 1 3 ? -15.227 -1.866 12.922 1 98.62 3 LYS B N 1
ATOM 2473 C CA . LYS B 1 3 ? -15.258 -0.437 12.633 1 98.62 3 LYS B CA 1
ATOM 2474 C C . LYS B 1 3 ? -15.633 -0.18 11.172 1 98.62 3 LYS B C 1
ATOM 2476 O O . LYS B 1 3 ? -15.281 -0.962 10.289 1 98.62 3 LYS B O 1
ATOM 2481 N N . THR B 1 4 ? -16.375 0.867 10.977 1 98.88 4 THR B N 1
ATOM 2482 C CA . THR B 1 4 ? -16.688 1.321 9.625 1 98.88 4 THR B CA 1
ATOM 2483 C C . THR B 1 4 ? -15.789 2.492 9.234 1 98.88 4 THR B C 1
ATOM 2485 O O . THR B 1 4 ? -15.742 3.506 9.93 1 98.88 4 THR B O 1
ATOM 2488 N N . VAL B 1 5 ? -15.055 2.338 8.133 1 98.94 5 VAL B N 1
ATOM 2489 C CA . VAL B 1 5 ? -14.164 3.365 7.605 1 98.94 5 VAL B CA 1
ATOM 2490 C C . VAL B 1 5 ? -14.68 3.867 6.262 1 98.94 5 VAL B C 1
ATOM 2492 O O . VAL B 1 5 ? -14.867 3.082 5.328 1 98.94 5 VAL B O 1
ATOM 2495 N N . THR B 1 6 ? -14.945 5.156 6.172 1 99 6 THR B N 1
ATOM 2496 C CA . THR B 1 6 ? -15.336 5.773 4.91 1 99 6 THR B CA 1
ATOM 2497 C C . THR B 1 6 ? -14.141 6.48 4.266 1 99 6 THR B C 1
ATOM 2499 O O . THR B 1 6 ? -13.414 7.219 4.938 1 99 6 THR B O 1
ATOM 2502 N N . VAL B 1 7 ? -13.922 6.223 2.982 1 99 7 VAL B N 1
ATOM 2503 C CA . VAL B 1 7 ? -12.891 6.891 2.193 1 99 7 VAL B CA 1
ATOM 2504 C C . VAL B 1 7 ? -13.531 7.605 1.007 1 99 7 VAL B C 1
ATOM 2506 O O . VAL B 1 7 ? -14.195 6.977 0.179 1 99 7 VAL B O 1
ATOM 2509 N N . THR B 1 8 ? -13.383 8.945 0.923 1 98.94 8 THR B N 1
ATOM 2510 C CA . THR B 1 8 ? -13.875 9.688 -0.234 1 98.94 8 THR B CA 1
ATOM 2511 C C . THR B 1 8 ? -12.797 9.781 -1.311 1 98.94 8 THR B C 1
ATOM 2513 O O . THR B 1 8 ? -11.602 9.789 -1.003 1 98.94 8 THR B O 1
ATOM 2516 N N . GLY B 1 9 ? -13.273 9.93 -2.584 1 98.56 9 GLY B N 1
ATOM 2517 C CA . GLY B 1 9 ? -12.281 9.836 -3.643 1 98.56 9 GLY B CA 1
ATOM 2518 C C . GLY B 1 9 ? -11.531 8.516 -3.637 1 98.56 9 GLY B C 1
ATOM 2519 O O . GLY B 1 9 ? -10.312 8.492 -3.861 1 98.56 9 GLY B O 1
ATOM 2520 N N . ALA B 1 10 ? -12.195 7.43 -3.387 1 98.5 10 ALA B N 1
ATOM 2521 C CA . ALA B 1 10 ? -11.602 6.137 -3.057 1 98.5 10 ALA B CA 1
ATOM 2522 C C . ALA B 1 10 ? -10.898 5.531 -4.27 1 98.5 10 ALA B C 1
ATOM 2524 O O . ALA B 1 10 ? -9.922 4.785 -4.121 1 98.5 10 ALA B O 1
ATOM 2525 N N . ALA B 1 11 ? -11.352 5.852 -5.438 1 97.5 11 ALA B N 1
ATOM 2526 C CA . ALA B 1 11 ? -10.789 5.27 -6.648 1 97.5 11 ALA B CA 1
ATOM 2527 C C . ALA B 1 11 ? -9.648 6.125 -7.188 1 97.5 11 ALA B C 1
ATOM 2529 O O . ALA B 1 11 ? -8.984 5.75 -8.156 1 97.5 11 ALA B O 1
ATOM 2530 N N . GLY B 1 12 ? -9.406 7.332 -6.598 1 97.44 12 GLY B N 1
ATOM 2531 C CA . GLY B 1 12 ? -8.281 8.164 -6.98 1 97.44 12 GLY B CA 1
ATOM 2532 C C . GLY B 1 12 ? -6.945 7.605 -6.52 1 97.44 12 GLY B C 1
ATOM 2533 O O . GLY B 1 12 ? -6.891 6.527 -5.922 1 97.44 12 GLY B O 1
ATOM 2534 N N . ALA B 1 13 ? -5.902 8.328 -6.762 1 97.5 13 ALA B N 1
ATOM 2535 C CA . ALA B 1 13 ? -4.543 7.844 -6.527 1 97.5 13 ALA B CA 1
ATOM 2536 C C . ALA B 1 13 ? -4.297 7.598 -5.039 1 97.5 13 ALA B C 1
ATOM 2538 O O . ALA B 1 13 ? -3.795 6.543 -4.652 1 97.5 13 ALA B O 1
ATOM 2539 N N . ILE B 1 14 ? -4.625 8.547 -4.188 1 98.62 14 ILE B N 1
ATOM 2540 C CA . ILE B 1 14 ? -4.383 8.391 -2.76 1 98.62 14 ILE B CA 1
ATOM 2541 C C . ILE B 1 14 ? -5.316 7.32 -2.193 1 98.62 14 ILE B C 1
ATOM 2543 O O . ILE B 1 14 ? -4.906 6.508 -1.361 1 98.62 14 ILE B O 1
ATOM 2547 N N . GLY B 1 15 ? -6.621 7.363 -2.633 1 98.69 15 GLY B N 1
ATOM 2548 C CA . GLY B 1 15 ? -7.551 6.328 -2.213 1 98.69 15 GLY B CA 1
ATOM 2549 C C . GLY B 1 15 ? -7.059 4.926 -2.516 1 98.69 15 GLY B C 1
ATOM 2550 O O . GLY B 1 15 ? -7.035 4.066 -1.631 1 98.69 15 GLY B O 1
ATOM 2551 N N . TYR B 1 16 ? -6.59 4.742 -3.715 1 98.38 16 TYR B N 1
ATOM 2552 C CA . TYR B 1 16 ? -6.07 3.447 -4.148 1 98.38 16 TYR B CA 1
ATOM 2553 C C . TYR B 1 16 ? -4.844 3.053 -3.338 1 98.38 16 TYR B C 1
ATOM 2555 O O . TYR B 1 16 ? -4.664 1.881 -3.002 1 98.38 16 TYR B O 1
ATOM 2563 N N . ALA B 1 17 ? -4.031 3.996 -2.99 1 98.5 17 ALA B N 1
ATOM 2564 C CA . ALA B 1 17 ? -2.801 3.721 -2.254 1 98.5 17 ALA B CA 1
ATOM 2565 C C . ALA B 1 17 ? -3.1 3.357 -0.802 1 98.5 17 ALA B C 1
ATOM 2567 O O . ALA B 1 17 ? -2.361 2.586 -0.185 1 98.5 17 ALA B O 1
ATOM 2568 N N . ILE B 1 18 ? -4.18 3.832 -0.283 1 98.88 18 ILE B N 1
ATOM 2569 C CA . ILE B 1 18 ? -4.355 3.75 1.163 1 98.88 18 ILE B CA 1
ATOM 2570 C C . ILE B 1 18 ? -5.258 2.564 1.505 1 98.88 18 ILE B C 1
ATOM 2572 O O . ILE B 1 18 ? -5.098 1.938 2.555 1 98.88 18 ILE B O 1
ATOM 2576 N N . LEU B 1 19 ? -6.191 2.16 0.637 1 98.94 19 LEU B N 1
ATOM 2577 C CA . LEU B 1 19 ? -7.27 1.232 0.96 1 98.94 19 LEU B CA 1
ATOM 2578 C C . LEU B 1 19 ? -6.715 -0.136 1.341 1 98.94 19 LEU B C 1
ATOM 2580 O O . LEU B 1 19 ? -7.156 -0.738 2.322 1 98.94 19 LEU B O 1
ATOM 2584 N N . PHE B 1 20 ? -5.742 -0.62 0.647 1 98.88 20 PHE B N 1
ATOM 2585 C CA . PHE B 1 20 ? -5.203 -1.955 0.872 1 98.88 20 PHE B CA 1
ATOM 2586 C C . PHE B 1 20 ? -4.395 -2.004 2.164 1 98.88 20 PHE B C 1
ATOM 2588 O O . PHE B 1 20 ? -4.391 -3.02 2.861 1 98.88 20 PHE B O 1
ATOM 2595 N N . ARG B 1 21 ? -3.752 -0.882 2.488 1 98.81 21 ARG B N 1
ATOM 2596 C CA . ARG B 1 21 ? -3.016 -0.794 3.746 1 98.81 21 ARG B CA 1
ATOM 2597 C C . ARG B 1 21 ? -3.969 -0.734 4.934 1 98.81 21 ARG B C 1
ATOM 2599 O O . ARG B 1 21 ? -3.695 -1.319 5.984 1 98.81 21 ARG B O 1
ATOM 2606 N N . ILE B 1 22 ? -5.117 -0.037 4.727 1 98.88 22 ILE B N 1
ATOM 2607 C CA . ILE B 1 22 ? -6.141 -0.007 5.766 1 98.88 22 ILE B CA 1
ATOM 2608 C C . ILE B 1 22 ? -6.68 -1.416 6 1 98.88 22 ILE B C 1
ATOM 2610 O O . ILE B 1 22 ? -6.719 -1.892 7.141 1 98.88 22 ILE B O 1
ATOM 2614 N N . ALA B 1 23 ? -7.031 -2.133 4.949 1 98.81 23 ALA B N 1
ATOM 2615 C CA . ALA B 1 23 ? -7.652 -3.453 5.023 1 98.81 23 ALA B CA 1
ATOM 2616 C C . ALA B 1 23 ? -6.68 -4.484 5.598 1 98.81 23 ALA B C 1
ATOM 2618 O O . ALA B 1 23 ? -7.102 -5.492 6.164 1 98.81 23 ALA B O 1
ATOM 2619 N N . SER B 1 24 ? -5.383 -4.219 5.473 1 98.38 24 SER B N 1
ATOM 2620 C CA . SER B 1 24 ? -4.363 -5.145 5.961 1 98.38 24 SER B CA 1
ATOM 2621 C C . SER B 1 24 ? -4.105 -4.945 7.449 1 98.38 24 SER B C 1
ATOM 2623 O O . SER B 1 24 ? -3.336 -5.695 8.055 1 98.38 24 SER B O 1
ATOM 2625 N N . GLY B 1 25 ? -4.652 -3.842 8.078 1 98.5 25 GLY B N 1
ATOM 2626 C CA . GLY B 1 25 ? -4.535 -3.643 9.516 1 98.5 25 GLY B CA 1
ATOM 2627 C C . GLY B 1 25 ? -3.49 -2.609 9.891 1 98.5 25 GLY B C 1
ATOM 2628 O O . GLY B 1 25 ? -3.217 -2.396 11.07 1 98.5 25 GLY B O 1
ATOM 2629 N N . GLN B 1 26 ? -2.945 -1.912 8.945 1 98.38 26 GLN B N 1
ATOM 2630 C CA . GLN B 1 26 ? -1.844 -1.001 9.234 1 98.38 26 GLN B CA 1
ATOM 2631 C C . GLN B 1 26 ? -2.344 0.264 9.922 1 98.38 26 GLN B C 1
ATOM 2633 O O . GLN B 1 26 ? -1.576 0.958 10.594 1 98.38 26 GLN B O 1
ATOM 2638 N N . MET B 1 27 ? -3.637 0.564 9.766 1 98.75 27 MET B N 1
ATOM 2639 C CA . MET B 1 27 ? -4.129 1.836 10.289 1 98.75 27 MET B CA 1
ATOM 2640 C C . MET B 1 27 ? -4.738 1.654 11.672 1 98.75 27 MET B C 1
ATOM 2642 O O . MET B 1 27 ? -4.422 2.402 12.602 1 98.75 27 MET B O 1
ATOM 2646 N N . LEU B 1 28 ? -5.582 0.619 11.883 1 98.81 28 LEU B N 1
ATOM 2647 C CA . LEU B 1 28 ? -6.328 0.495 13.125 1 98.81 28 LEU B CA 1
ATOM 2648 C C . LEU B 1 28 ? -5.824 -0.685 13.945 1 98.81 28 LEU B C 1
ATOM 2650 O O . LEU B 1 28 ? -6.402 -1.016 14.984 1 98.81 28 LEU B O 1
ATOM 2654 N N . GLY B 1 29 ? -4.758 -1.342 13.477 1 97.75 29 GLY B N 1
ATOM 2655 C CA . GLY B 1 29 ? -4.176 -2.451 14.211 1 97.75 29 GLY B CA 1
ATOM 2656 C C . GLY B 1 29 ? -4.441 -3.801 13.57 1 97.75 29 GLY B C 1
ATOM 2657 O O . GLY B 1 29 ? -5.359 -3.936 12.758 1 97.75 29 GLY B O 1
ATOM 2658 N N . PRO B 1 30 ? -3.689 -4.816 13.906 1 96.56 30 PRO B N 1
ATOM 2659 C CA . PRO B 1 30 ? -3.688 -6.105 13.211 1 96.56 30 PRO B CA 1
ATOM 2660 C C . PRO B 1 30 ? -4.883 -6.98 13.578 1 96.56 30 PRO B C 1
ATOM 2662 O O . PRO B 1 30 ? -5.094 -8.031 12.969 1 96.56 30 PRO B O 1
ATOM 2665 N N . ASP B 1 31 ? -5.719 -6.512 14.516 1 97.44 31 ASP B N 1
ATOM 2666 C CA . ASP B 1 31 ? -6.809 -7.367 14.969 1 97.44 31 ASP B CA 1
ATOM 2667 C C . ASP B 1 31 ? -8.164 -6.684 14.781 1 97.44 31 ASP B C 1
ATOM 2669 O O . ASP B 1 31 ? -9.203 -7.246 15.117 1 97.44 31 ASP B O 1
ATOM 2673 N N . GLN B 1 32 ? -8.164 -5.484 14.25 1 98.44 32 GLN B N 1
ATOM 2674 C CA . GLN B 1 32 ? -9.406 -4.727 14.133 1 98.44 32 GLN B CA 1
ATOM 2675 C C . GLN B 1 32 ? -10.141 -5.066 12.836 1 98.44 32 GLN B C 1
ATOM 2677 O O . GLN B 1 32 ? -9.703 -4.668 11.758 1 98.44 32 GLN B O 1
ATOM 2682 N N . LYS B 1 33 ? -11.242 -5.793 12.938 1 98.5 33 LYS B N 1
ATOM 2683 C CA . LYS B 1 33 ? -12.094 -6.012 11.773 1 98.5 33 LYS B CA 1
ATOM 2684 C C . LYS B 1 33 ? -12.727 -4.703 11.297 1 98.5 33 LYS B C 1
ATOM 2686 O O . LYS B 1 33 ? -12.984 -3.807 12.102 1 98.5 33 LYS B O 1
ATOM 2691 N N . LEU B 1 34 ? -12.922 -4.656 9.961 1 98.5 34 LEU B N 1
ATOM 2692 C CA . LEU B 1 34 ? -13.484 -3.398 9.492 1 98.5 34 LEU B CA 1
ATOM 2693 C C . LEU B 1 34 ? -14.328 -3.615 8.234 1 98.5 34 LEU B C 1
ATOM 2695 O O . LEU B 1 34 ? -14.234 -4.664 7.598 1 98.5 34 LEU B O 1
ATOM 2699 N N . ARG B 1 35 ? -15.195 -2.645 7.996 1 98.62 35 ARG B N 1
ATOM 2700 C CA . ARG B 1 35 ? -15.953 -2.447 6.762 1 98.62 35 ARG B CA 1
ATOM 2701 C C . ARG B 1 35 ? -15.539 -1.15 6.07 1 98.62 35 ARG B C 1
ATOM 2703 O O . ARG B 1 35 ? -15.32 -0.132 6.73 1 98.62 35 ARG B O 1
ATOM 2710 N N . LEU B 1 36 ? -15.453 -1.232 4.754 1 98.94 36 LEU B N 1
ATOM 2711 C CA . LEU B 1 36 ? -15.086 -0.053 3.982 1 98.94 36 LEU B CA 1
ATOM 2712 C C . LEU B 1 36 ? -16.281 0.497 3.217 1 98.94 36 LEU B C 1
ATOM 2714 O O . LEU B 1 36 ? -17.062 -0.269 2.656 1 98.94 36 LEU B O 1
ATOM 2718 N N . LYS B 1 37 ? -16.484 1.765 3.307 1 98.94 37 LYS B N 1
ATOM 2719 C CA . LYS B 1 37 ? -17.406 2.486 2.441 1 98.94 37 LYS B CA 1
ATOM 2720 C C . LYS B 1 37 ? -16.672 3.443 1.516 1 98.94 37 LYS B C 1
ATOM 2722 O O . LYS B 1 37 ? -16 4.371 1.979 1 98.94 37 LYS B O 1
ATOM 2727 N N . LEU B 1 38 ? -16.766 3.162 0.225 1 98.94 38 LEU B N 1
ATOM 2728 C CA . LEU B 1 38 ? -16.094 3.965 -0.792 1 98.94 38 LEU B CA 1
ATOM 2729 C C . LEU B 1 38 ? -17.047 4.984 -1.398 1 98.94 38 LEU B C 1
ATOM 2731 O O . LEU B 1 38 ? -18.047 4.613 -2.021 1 98.94 38 LEU B O 1
ATOM 2735 N N . LEU B 1 39 ? -16.75 6.266 -1.183 1 98.94 39 LEU B N 1
ATOM 2736 C CA . LEU B 1 39 ? -17.547 7.34 -1.771 1 98.94 39 LEU B CA 1
ATOM 2737 C C . LEU B 1 39 ? -16.875 7.883 -3.029 1 98.94 39 LEU B C 1
ATOM 2739 O O . LEU B 1 39 ? -15.711 8.266 -2.998 1 98.94 39 LEU B O 1
ATOM 2743 N N . GLU B 1 40 ? -17.609 7.852 -4.117 1 98.5 40 GLU B N 1
ATOM 2744 C CA . GLU B 1 40 ? -17.125 8.383 -5.387 1 98.5 40 GLU B CA 1
ATOM 2745 C C . GLU B 1 40 ? -18.203 9.211 -6.086 1 98.5 40 GLU B C 1
ATOM 2747 O O . GLU B 1 40 ? -19.375 9.102 -5.758 1 98.5 40 GLU B O 1
ATOM 2752 N N . ILE B 1 41 ? -17.688 10.102 -6.977 1 97.81 41 ILE B N 1
ATOM 2753 C CA . ILE B 1 41 ? -18.641 10.727 -7.902 1 97.81 41 ILE B CA 1
ATOM 2754 C C . ILE B 1 41 ? -19.141 9.688 -8.906 1 97.81 41 ILE B C 1
ATOM 2756 O O . ILE B 1 41 ? -18.484 8.664 -9.133 1 97.81 41 ILE B O 1
ATOM 2760 N N . GLU B 1 42 ? -20.234 9.953 -9.523 1 97.88 42 GLU B N 1
ATOM 2761 C CA . GLU B 1 42 ? -20.922 9 -10.383 1 97.88 42 GLU B CA 1
ATOM 2762 C C . GLU B 1 42 ? -20 8.469 -11.484 1 97.88 42 GLU B C 1
ATOM 2764 O O . GLU B 1 42 ? -19.922 7.262 -11.703 1 97.88 42 GLU B O 1
ATOM 2769 N N . PRO B 1 43 ? -19.234 9.328 -12.141 1 97.19 43 PRO B N 1
ATOM 2770 C CA . PRO B 1 43 ? -18.406 8.852 -13.25 1 97.19 43 PRO B CA 1
ATOM 2771 C C . PRO B 1 43 ? -17.297 7.906 -12.797 1 97.19 43 PRO B C 1
ATOM 2773 O O . PRO B 1 43 ? -16.719 7.184 -13.609 1 97.19 43 PRO B O 1
ATOM 2776 N N . ALA B 1 44 ? -16.984 7.875 -11.5 1 97.75 44 ALA B N 1
ATOM 2777 C CA . ALA B 1 44 ? -15.852 7.102 -11.008 1 97.75 44 ALA B CA 1
ATOM 2778 C C . ALA B 1 44 ? -16.312 5.836 -10.297 1 97.75 44 ALA B C 1
ATOM 2780 O O . ALA B 1 44 ? -15.508 5.102 -9.727 1 97.75 44 ALA B O 1
ATOM 2781 N N . LEU B 1 45 ? -17.625 5.543 -10.32 1 98.56 45 LEU B N 1
ATOM 2782 C CA . LEU B 1 45 ? -18.172 4.398 -9.602 1 98.56 45 LEU B CA 1
ATOM 2783 C C . LEU B 1 45 ? -17.641 3.092 -10.172 1 98.56 45 LEU B C 1
ATOM 2785 O O . LEU B 1 45 ? -17.344 2.154 -9.43 1 98.56 45 LEU B O 1
ATOM 2789 N N . LYS B 1 46 ? -17.516 3.014 -11.477 1 98.19 46 LYS B N 1
ATOM 2790 C CA . LYS B 1 46 ? -17.016 1.79 -12.094 1 98.19 46 LYS B CA 1
ATOM 2791 C C . LYS B 1 46 ? -15.586 1.5 -11.664 1 98.19 46 LYS B C 1
ATOM 2793 O O . LYS B 1 46 ? -15.242 0.356 -11.359 1 98.19 46 LYS B O 1
ATOM 2798 N N . ALA B 1 47 ? -14.75 2.545 -11.656 1 98.19 47 ALA B N 1
ATOM 2799 C CA . ALA B 1 47 ? -13.375 2.387 -11.188 1 98.19 47 ALA B CA 1
ATOM 2800 C C . ALA B 1 47 ? -13.336 1.952 -9.727 1 98.19 47 ALA B C 1
ATOM 2802 O O . ALA B 1 47 ? -12.484 1.153 -9.328 1 98.19 47 ALA B O 1
ATOM 2803 N N . ALA B 1 48 ? -14.25 2.461 -8.891 1 98.69 48 ALA B N 1
ATOM 2804 C CA . ALA B 1 48 ? -14.344 2.051 -7.492 1 98.69 48 ALA B CA 1
ATOM 2805 C C . ALA B 1 48 ? -14.711 0.575 -7.375 1 98.69 48 ALA B C 1
ATOM 2807 O O . ALA B 1 48 ? -14.234 -0.123 -6.48 1 98.69 48 ALA B O 1
ATOM 2808 N N . GLU B 1 49 ? -15.523 0.129 -8.258 1 98.62 49 GLU B N 1
ATOM 2809 C CA . GLU B 1 49 ? -15.867 -1.29 -8.297 1 98.62 49 GLU B CA 1
ATOM 2810 C C . GLU B 1 49 ? -14.641 -2.148 -8.578 1 98.62 49 GLU B C 1
ATOM 2812 O O . GLU B 1 49 ? -14.438 -3.186 -7.938 1 98.62 49 GLU B O 1
ATOM 2817 N N . GLY B 1 50 ? -13.867 -1.739 -9.555 1 98.5 50 GLY B N 1
ATOM 2818 C CA . GLY B 1 50 ? -12.617 -2.432 -9.82 1 98.5 50 GLY B CA 1
ATOM 2819 C C . GLY B 1 50 ? -11.68 -2.467 -8.625 1 98.5 50 GLY B C 1
ATOM 2820 O O . GLY B 1 50 ? -11.07 -3.498 -8.344 1 98.5 50 GLY B O 1
ATOM 2821 N N . THR B 1 51 ? -11.609 -1.337 -7.941 1 98.75 51 THR B N 1
ATOM 2822 C CA . THR B 1 51 ? -10.797 -1.262 -6.734 1 98.75 51 THR B CA 1
ATOM 2823 C C . THR B 1 51 ? -11.312 -2.23 -5.676 1 98.75 51 THR B C 1
ATOM 2825 O O . THR B 1 51 ? -10.523 -2.918 -5.02 1 98.75 51 THR B O 1
ATOM 2828 N N . ALA B 1 52 ? -12.609 -2.314 -5.527 1 98.75 52 ALA B N 1
ATOM 2829 C CA . ALA B 1 52 ? -13.219 -3.236 -4.574 1 98.75 52 ALA B CA 1
ATOM 2830 C C . ALA B 1 52 ? -12.914 -4.684 -4.941 1 98.75 52 ALA B C 1
ATOM 2832 O O . ALA B 1 52 ? -12.672 -5.516 -4.062 1 98.75 52 ALA B O 1
ATOM 2833 N N . MET B 1 53 ? -12.945 -4.992 -6.234 1 98.56 53 MET B N 1
ATOM 2834 C CA . MET B 1 53 ? -12.586 -6.332 -6.684 1 98.56 53 MET B CA 1
ATOM 2835 C C . MET B 1 53 ? -11.18 -6.699 -6.223 1 98.56 53 MET B C 1
ATOM 2837 O O . MET B 1 53 ? -10.953 -7.801 -5.719 1 98.56 53 MET B O 1
ATOM 2841 N N . GLU B 1 54 ? -10.281 -5.781 -6.32 1 98.81 54 GLU B N 1
ATOM 2842 C CA . GLU B 1 54 ? -8.914 -6.039 -5.887 1 98.81 54 GLU B CA 1
ATOM 2843 C C . GLU B 1 54 ? -8.836 -6.219 -4.375 1 98.81 54 GLU B C 1
ATOM 2845 O O . GLU B 1 54 ? -8.055 -7.031 -3.877 1 98.81 54 GLU B O 1
ATOM 2850 N N . LEU B 1 55 ? -9.586 -5.41 -3.688 1 98.88 55 LEU B N 1
ATOM 2851 C CA . LEU B 1 55 ? -9.617 -5.57 -2.238 1 98.88 55 LEU B CA 1
ATOM 2852 C C . LEU B 1 55 ? -10.023 -6.992 -1.856 1 98.88 55 LEU B C 1
ATOM 2854 O O . LEU B 1 55 ? -9.375 -7.617 -1.012 1 98.88 55 LEU B O 1
ATOM 2858 N N . TYR B 1 56 ? -11 -7.48 -2.482 1 98.56 56 TYR B N 1
ATOM 2859 C CA . TYR B 1 56 ? -11.43 -8.844 -2.217 1 98.56 56 TYR B CA 1
ATOM 2860 C C . TYR B 1 56 ? -10.367 -9.844 -2.662 1 98.56 56 TYR B C 1
ATOM 2862 O O . TYR B 1 56 ? -10.125 -10.844 -1.982 1 98.56 56 TYR B O 1
ATOM 2870 N N . ASP B 1 57 ? -9.703 -9.539 -3.766 1 98.69 57 ASP B N 1
ATOM 2871 C CA . ASP B 1 57 ? -8.695 -10.438 -4.32 1 98.69 57 ASP B CA 1
ATOM 2872 C C . ASP B 1 57 ? -7.461 -10.5 -3.422 1 98.69 57 ASP B C 1
ATOM 2874 O O . ASP B 1 57 ? -6.57 -11.32 -3.641 1 98.69 57 ASP B O 1
ATOM 2878 N N . CYS B 1 58 ? -7.406 -9.68 -2.406 1 98.88 58 CYS B N 1
ATOM 2879 C CA . CYS B 1 58 ? -6.309 -9.727 -1.446 1 98.88 58 CYS B CA 1
ATOM 2880 C C . CYS B 1 58 ? -6.617 -10.695 -0.313 1 98.88 58 CYS B C 1
ATOM 2882 O O . CYS B 1 58 ? -5.727 -11.062 0.454 1 98.88 58 CYS B O 1
ATOM 2884 N N . ALA B 1 59 ? -7.902 -11.086 -0.154 1 98.62 59 ALA B N 1
ATOM 2885 C CA . ALA B 1 59 ? -8.344 -12.039 0.863 1 98.62 59 ALA B CA 1
ATOM 2886 C C . ALA B 1 59 ? -7.902 -11.594 2.256 1 98.62 59 ALA B C 1
ATOM 2888 O O . ALA B 1 59 ? -7.379 -12.398 3.029 1 98.62 59 ALA B O 1
ATOM 2889 N N . PHE B 1 60 ? -8.062 -10.344 2.592 1 98.69 60 PHE B N 1
ATOM 2890 C CA . PHE B 1 60 ? -7.73 -9.844 3.92 1 98.69 60 PHE B CA 1
ATOM 2891 C C . PHE B 1 60 ? -8.688 -10.414 4.965 1 98.69 60 PHE B C 1
ATOM 2893 O O . PHE B 1 60 ? -9.898 -10.219 4.875 1 98.69 60 PHE B O 1
ATOM 2900 N N . PRO B 1 61 ? -8.203 -11.016 6.02 1 98.06 61 PRO B N 1
ATOM 2901 C CA . PRO B 1 61 ? -9.094 -11.57 7.039 1 98.06 61 PRO B CA 1
ATOM 2902 C C . PRO B 1 61 ? -9.844 -10.492 7.812 1 98.06 61 PRO B C 1
ATOM 2904 O O . PRO B 1 61 ? -10.922 -10.75 8.352 1 98.06 61 PRO B O 1
ATOM 2907 N N . LEU B 1 62 ? -9.312 -9.273 7.879 1 98.5 62 LEU B N 1
ATOM 2908 C CA . LEU B 1 62 ? -9.898 -8.203 8.68 1 98.5 62 LEU B CA 1
ATOM 2909 C C . LEU B 1 62 ? -11.031 -7.512 7.93 1 98.5 62 LEU B C 1
ATOM 2911 O O . LEU B 1 62 ? -11.828 -6.781 8.523 1 98.5 62 LEU B O 1
ATOM 2915 N N . LEU B 1 63 ? -11.078 -7.641 6.586 1 98.75 63 LEU B N 1
ATOM 2916 C CA . LEU B 1 63 ? -12.055 -6.926 5.766 1 98.75 63 LEU B CA 1
ATOM 2917 C C . LEU B 1 63 ? -13.367 -7.699 5.684 1 98.75 63 LEU B C 1
ATOM 2919 O O . LEU B 1 63 ? -13.414 -8.789 5.113 1 98.75 63 LEU B O 1
ATOM 2923 N N . GLU B 1 64 ? -14.398 -7.102 6.148 1 98.06 64 GLU B N 1
ATOM 2924 C CA . GLU B 1 64 ? -15.672 -7.809 6.23 1 98.06 64 GLU B CA 1
ATOM 2925 C C . GLU B 1 64 ? -16.562 -7.48 5.031 1 98.06 64 GLU B C 1
ATOM 2927 O O . GLU B 1 64 ? -17.344 -8.32 4.586 1 98.06 64 GLU B O 1
ATOM 2932 N N . ALA B 1 65 ? -16.422 -6.227 4.566 1 97.94 65 ALA B N 1
ATOM 2933 C CA . ALA B 1 65 ? -17.281 -5.801 3.467 1 97.94 65 ALA B CA 1
ATOM 2934 C C . ALA B 1 65 ? -16.766 -4.516 2.83 1 97.94 65 ALA B C 1
ATOM 2936 O O . ALA B 1 65 ? -16.031 -3.752 3.465 1 97.94 65 ALA B O 1
ATOM 2937 N N . VAL B 1 66 ? -17.125 -4.344 1.6 1 98.75 66 VAL B N 1
ATOM 2938 C CA . VAL B 1 66 ? -16.875 -3.117 0.852 1 98.75 66 VAL B CA 1
ATOM 2939 C C . VAL B 1 66 ? -18.156 -2.627 0.193 1 98.75 66 VAL B C 1
ATOM 2941 O O . VAL B 1 66 ? -18.75 -3.336 -0.618 1 98.75 66 VAL B O 1
ATOM 2944 N N . ASP B 1 67 ? -18.562 -1.415 0.546 1 98.81 67 ASP B N 1
ATOM 2945 C CA . ASP B 1 67 ? -19.703 -0.771 -0.102 1 98.81 67 ASP B CA 1
ATOM 2946 C C . ASP B 1 67 ? -19.25 0.413 -0.955 1 98.81 67 ASP B C 1
ATOM 2948 O O . ASP B 1 67 ? -18.328 1.142 -0.577 1 98.81 67 ASP B O 1
ATOM 2952 N N . ILE B 1 68 ? -19.891 0.572 -2.072 1 98.88 68 ILE B N 1
ATOM 2953 C CA . ILE B 1 68 ? -19.578 1.647 -3.01 1 98.88 68 ILE B CA 1
ATOM 2954 C C . ILE B 1 68 ? -20.844 2.482 -3.266 1 98.88 68 ILE B C 1
ATOM 2956 O O . ILE B 1 68 ? -21.906 1.937 -3.52 1 98.88 68 ILE B O 1
ATOM 2960 N N . THR B 1 69 ? -20.688 3.797 -3.217 1 98.88 69 THR B N 1
ATOM 2961 C CA . THR B 1 69 ? -21.844 4.648 -3.439 1 98.88 69 THR B CA 1
ATOM 2962 C C . THR B 1 69 ? -21.422 6.047 -3.871 1 98.88 69 THR B C 1
ATOM 2964 O O . THR B 1 69 ? -20.281 6.449 -3.648 1 98.88 69 THR B O 1
ATOM 2967 N N . ALA B 1 70 ? -22.312 6.746 -4.531 1 98.75 70 ALA B N 1
ATOM 2968 C CA . ALA B 1 70 ? -22.109 8.156 -4.84 1 98.75 70 ALA B CA 1
ATOM 2969 C C . ALA B 1 70 ? -22.906 9.039 -3.873 1 98.75 70 ALA B C 1
ATOM 2971 O O . ALA B 1 70 ? -22.844 10.273 -3.951 1 98.75 70 ALA B O 1
ATOM 2972 N N . ASP B 1 71 ? -23.609 8.477 -2.877 1 98.69 71 ASP B N 1
ATOM 2973 C CA . ASP B 1 71 ? -24.438 9.203 -1.927 1 98.69 71 ASP B CA 1
ATOM 2974 C C . ASP B 1 71 ? -23.734 9.367 -0.584 1 98.69 71 ASP B C 1
ATOM 2976 O O . ASP B 1 71 ? -23.562 8.398 0.154 1 98.69 71 ASP B O 1
ATOM 2980 N N . PRO B 1 72 ? -23.469 10.617 -0.213 1 98.75 72 PRO B N 1
ATOM 2981 C CA . PRO B 1 72 ? -22.781 10.844 1.063 1 98.75 72 PRO B CA 1
ATOM 2982 C C . PRO B 1 72 ? -23.562 10.289 2.254 1 98.75 72 PRO B C 1
ATOM 2984 O O . PRO B 1 72 ? -22.969 9.805 3.219 1 98.75 72 PRO B O 1
ATOM 2987 N N . LYS B 1 73 ? -24.875 10.375 2.248 1 98.75 73 LYS B N 1
ATOM 2988 C CA . LYS B 1 73 ? -25.672 9.867 3.363 1 98.75 73 LYS B CA 1
ATOM 2989 C C . LYS B 1 73 ? -25.391 8.391 3.604 1 98.75 73 LYS B C 1
ATOM 2991 O O . LYS B 1 73 ? -25.234 7.957 4.746 1 98.75 73 LYS B O 1
ATOM 2996 N N . GLU B 1 74 ? -25.312 7.656 2.512 1 98.81 74 GLU B N 1
ATOM 2997 C CA . GLU B 1 74 ? -25.016 6.23 2.596 1 98.81 74 GLU B CA 1
ATOM 2998 C C . GLU B 1 74 ? -23.562 5.988 3.008 1 98.81 74 GLU B C 1
ATOM 3000 O O . GLU B 1 74 ? -23.297 5.125 3.844 1 98.81 74 GLU B O 1
ATOM 3005 N N . ALA B 1 75 ? -22.656 6.734 2.477 1 98.94 75 ALA B N 1
ATOM 3006 C CA . ALA B 1 75 ? -21.234 6.535 2.689 1 98.94 75 ALA B CA 1
ATOM 3007 C C . ALA B 1 75 ? -20.859 6.773 4.148 1 98.94 75 ALA B C 1
ATOM 3009 O O . ALA B 1 75 ? -19.984 6.082 4.695 1 98.94 75 ALA B O 1
ATOM 3010 N N . PHE B 1 76 ? -21.516 7.727 4.809 1 98.94 76 PHE B N 1
ATOM 3011 C CA . PHE B 1 76 ? -21.094 8.125 6.141 1 98.94 76 PHE B CA 1
ATOM 3012 C C . PHE B 1 76 ? -21.953 7.477 7.211 1 98.94 76 PHE B C 1
ATOM 3014 O O . PHE B 1 76 ? -21.719 7.645 8.406 1 98.94 76 PHE B O 1
ATOM 3021 N N . ASP B 1 77 ? -22.984 6.691 6.789 1 98.88 77 ASP B N 1
ATOM 3022 C CA . ASP B 1 77 ? -23.859 6.023 7.742 1 98.88 77 ASP B CA 1
ATOM 3023 C C . ASP B 1 77 ? -23.078 5.066 8.641 1 98.88 77 ASP B C 1
ATOM 3025 O O . ASP B 1 77 ? -22.562 4.051 8.164 1 98.88 77 ASP B O 1
ATOM 3029 N N . GLY B 1 78 ? -22.953 5.426 9.922 1 98.81 78 GLY B N 1
ATOM 3030 C CA . GLY B 1 78 ? -22.312 4.566 10.906 1 98.81 78 GLY B CA 1
ATOM 3031 C C . GLY B 1 78 ? -20.797 4.633 10.867 1 98.81 78 GLY B C 1
ATOM 3032 O O . GLY B 1 78 ? -20.125 3.828 11.508 1 98.81 78 GLY B O 1
ATOM 3033 N N . ALA B 1 79 ? -20.234 5.574 10.203 1 98.88 79 ALA B N 1
ATOM 3034 C CA . ALA B 1 79 ? -18.797 5.668 10.055 1 98.88 79 ALA B CA 1
ATOM 3035 C C . ALA B 1 79 ? -18.125 6.004 11.383 1 98.88 79 ALA B C 1
ATOM 3037 O O . ALA B 1 79 ? -18.547 6.93 12.078 1 98.88 79 ALA B O 1
ATOM 3038 N N . ASN B 1 80 ? -17.094 5.211 11.727 1 98.94 80 ASN B N 1
ATOM 3039 C CA . ASN B 1 80 ? -16.266 5.473 12.898 1 98.94 80 ASN B CA 1
ATOM 3040 C C . ASN B 1 80 ? -15.039 6.309 12.547 1 98.94 80 ASN B C 1
ATOM 3042 O O . ASN B 1 80 ? -14.547 7.074 13.383 1 98.94 80 ASN B O 1
ATOM 3046 N N . VAL B 1 81 ? -14.469 6.102 11.398 1 98.94 81 VAL B N 1
ATOM 3047 C CA . VAL B 1 81 ? -13.344 6.859 10.859 1 98.94 81 VAL B CA 1
ATOM 3048 C C . VAL B 1 81 ? -13.672 7.336 9.445 1 98.94 81 VAL B C 1
ATOM 3050 O O . VAL B 1 81 ? -14.164 6.559 8.617 1 98.94 81 VAL B O 1
ATOM 3053 N N . CYS B 1 82 ? -13.477 8.609 9.164 1 99 82 CYS B N 1
ATOM 3054 C CA . CYS B 1 82 ? -13.688 9.195 7.844 1 99 82 CYS B CA 1
ATOM 3055 C C . CYS B 1 82 ? -12.398 9.805 7.309 1 99 82 CYS B C 1
ATOM 3057 O O . CYS B 1 82 ? -11.789 10.656 7.961 1 99 82 CYS B O 1
ATOM 3059 N N . LEU B 1 83 ? -11.969 9.328 6.199 1 99 83 LEU B N 1
ATOM 3060 C CA . LEU B 1 83 ? -10.867 9.945 5.461 1 99 83 LEU B CA 1
ATOM 3061 C C . LEU B 1 83 ? -11.398 10.727 4.262 1 99 83 LEU B C 1
ATOM 3063 O O . LEU B 1 83 ? -11.797 10.133 3.258 1 99 83 LEU B O 1
ATOM 3067 N N . LEU B 1 84 ? -11.406 12.031 4.367 1 98.94 84 LEU B N 1
ATOM 3068 C CA . LEU B 1 84 ? -11.891 12.891 3.297 1 98.94 84 LEU B CA 1
ATOM 3069 C C . LEU B 1 84 ? -10.75 13.305 2.373 1 98.94 84 LEU B C 1
ATOM 3071 O O . LEU B 1 84 ? -10.133 14.352 2.57 1 98.94 84 LEU B O 1
ATOM 3075 N N . ILE B 1 85 ? -10.57 12.461 1.373 1 98.88 85 ILE B N 1
ATOM 3076 C CA . ILE B 1 85 ? -9.43 12.586 0.467 1 98.88 85 ILE B CA 1
ATOM 3077 C C . ILE B 1 85 ? -9.859 13.312 -0.807 1 98.88 85 ILE B C 1
ATOM 3079 O O . ILE B 1 85 ? -9.109 14.125 -1.353 1 98.88 85 ILE B O 1
ATOM 3083 N N . GLY B 1 86 ? -11.062 13.039 -1.302 1 98.06 86 GLY B N 1
ATOM 3084 C CA . GLY B 1 86 ? -11.547 13.617 -2.547 1 98.06 86 GLY B CA 1
ATOM 3085 C C . GLY B 1 86 ? -11.75 15.117 -2.471 1 98.06 86 GLY B C 1
ATOM 3086 O O . GLY B 1 86 ? -12.539 15.602 -1.651 1 98.06 86 GLY B O 1
ATOM 3087 N N . ALA B 1 87 ? -11.047 15.844 -3.277 1 97.88 87 ALA B N 1
ATOM 3088 C CA . ALA B 1 87 ? -11.172 17.297 -3.404 1 97.88 87 ALA B CA 1
ATOM 3089 C C . ALA B 1 87 ? -10.914 17.75 -4.84 1 97.88 87 ALA B C 1
ATOM 3091 O O . ALA B 1 87 ? -10.375 16.984 -5.648 1 97.88 87 ALA B O 1
ATOM 3092 N N . ARG B 1 88 ? -11.359 18.906 -5.16 1 95.56 88 ARG B N 1
ATOM 3093 C CA . ARG B 1 88 ? -11.062 19.5 -6.461 1 95.56 88 ARG B CA 1
ATOM 3094 C C . ARG B 1 88 ? -9.641 20.062 -6.496 1 95.56 88 ARG B C 1
ATOM 3096 O O . ARG B 1 88 ? -9.289 20.906 -5.684 1 95.56 88 ARG B O 1
ATOM 3103 N N . PRO B 1 89 ? -8.883 19.516 -7.457 1 90.69 89 PRO B N 1
ATOM 3104 C CA . PRO B 1 89 ? -7.539 20.094 -7.57 1 90.69 89 PRO B CA 1
ATOM 3105 C C . PRO B 1 89 ? -7.543 21.484 -8.18 1 90.69 89 PRO B C 1
ATOM 3107 O O . PRO B 1 89 ? -8.438 21.828 -8.961 1 90.69 89 PRO B O 1
ATOM 3110 N N . ARG B 1 90 ? -6.535 22.266 -7.688 1 86.75 90 ARG B N 1
ATOM 3111 C CA . ARG B 1 90 ? -6.398 23.578 -8.305 1 86.75 90 ARG B CA 1
ATOM 3112 C C . ARG B 1 90 ? -6 23.453 -9.773 1 86.75 90 ARG B C 1
ATOM 3114 O O . ARG B 1 90 ? -5.117 22.656 -10.117 1 86.75 90 ARG B O 1
ATOM 3121 N N . GLN B 1 91 ? -6.691 24.094 -10.641 1 88.56 91 GLN B N 1
ATOM 3122 C CA . GLN B 1 91 ? -6.379 24.109 -12.062 1 88.56 91 GLN B CA 1
ATOM 3123 C C . GLN B 1 91 ? -5.691 25.406 -12.461 1 88.56 91 GLN B C 1
ATOM 3125 O O . GLN B 1 91 ? -5.801 26.406 -11.758 1 88.56 91 GLN B O 1
ATOM 3130 N N . ARG B 1 92 ? -4.902 25.375 -13.625 1 86 92 ARG B N 1
ATOM 3131 C CA . ARG B 1 92 ? -4.238 26.562 -14.164 1 86 92 ARG B CA 1
ATOM 3132 C C . ARG B 1 92 ? -5.242 27.688 -14.398 1 86 92 ARG B C 1
ATOM 3134 O O . ARG B 1 92 ? -6.285 27.469 -15.016 1 86 92 ARG B O 1
ATOM 3141 N N . GLY B 1 93 ? -4.902 28.828 -13.773 1 89.06 93 GLY B N 1
ATOM 3142 C CA . GLY B 1 93 ? -5.742 30 -14 1 89.06 93 GLY B CA 1
ATOM 3143 C C . GLY B 1 93 ? -6.867 30.125 -12.992 1 89.06 93 GLY B C 1
ATOM 3144 O O . GLY B 1 93 ? -7.59 31.125 -12.984 1 89.06 93 GLY B O 1
ATOM 3145 N N . MET B 1 94 ? -7 29.172 -12.164 1 89.94 94 MET B N 1
ATOM 3146 C CA . MET B 1 94 ? -8.086 29.188 -11.188 1 89.94 94 MET B CA 1
ATOM 3147 C C . MET B 1 94 ? -7.781 30.141 -10.039 1 89.94 94 MET B C 1
ATOM 3149 O O . MET B 1 94 ? -6.719 30.062 -9.43 1 89.94 94 MET B O 1
ATOM 3153 N N . GLU B 1 95 ? -8.742 31.031 -9.852 1 91.25 95 GLU B N 1
ATOM 3154 C CA . GLU B 1 95 ? -8.609 31.938 -8.711 1 91.25 95 GLU B CA 1
ATOM 3155 C C . GLU B 1 95 ? -8.844 31.203 -7.398 1 91.25 95 GLU B C 1
ATOM 3157 O O . GLU B 1 95 ? -9.57 30.203 -7.359 1 91.25 95 GLU B O 1
ATOM 3162 N N . ARG B 1 96 ? -8.258 31.719 -6.375 1 88.44 96 ARG B N 1
ATOM 3163 C CA . ARG B 1 96 ? -8.367 31.094 -5.066 1 88.44 96 ARG B CA 1
ATOM 3164 C C . ARG B 1 96 ? -9.828 31 -4.629 1 88.44 96 ARG B C 1
ATOM 3166 O O . ARG B 1 96 ? -10.25 29.969 -4.105 1 88.44 96 ARG B O 1
ATOM 3173 N N . ALA B 1 97 ? -10.469 32 -4.816 1 90.88 97 ALA B N 1
ATOM 3174 C CA . ALA B 1 97 ? -11.875 32.031 -4.41 1 90.88 97 ALA B CA 1
ATOM 3175 C C . ALA B 1 97 ? -12.68 30.969 -5.148 1 90.88 97 ALA B C 1
ATOM 3177 O O . ALA B 1 97 ? -13.594 30.359 -4.574 1 90.88 97 ALA B O 1
ATOM 3178 N N . ASP B 1 98 ? -12.43 30.719 -6.371 1 94.5 98 ASP B N 1
ATOM 3179 C CA . ASP B 1 98 ? -13.109 29.688 -7.156 1 94.5 98 ASP B CA 1
ATOM 3180 C C . ASP B 1 98 ? -12.82 28.297 -6.598 1 94.5 98 ASP B C 1
ATOM 3182 O O . ASP B 1 98 ? -13.711 27.453 -6.512 1 94.5 98 ASP B O 1
ATOM 3186 N N . LEU B 1 99 ? -11.594 28.094 -6.238 1 96 99 LEU B N 1
ATOM 3187 C CA . LEU B 1 99 ? -11.195 26.828 -5.648 1 96 99 LEU B CA 1
ATOM 3188 C C . LEU B 1 99 ? -11.945 26.578 -4.348 1 96 99 LEU B C 1
ATOM 3190 O O . LEU B 1 99 ? -12.453 25.469 -4.125 1 96 99 LEU B O 1
ATOM 3194 N N . LEU B 1 100 ? -12.023 27.594 -3.551 1 96.31 100 LEU B N 1
ATOM 3195 C CA . LEU B 1 100 ? -12.703 27.469 -2.264 1 96.31 100 LEU B CA 1
ATOM 3196 C C . LEU B 1 100 ? -14.188 27.219 -2.453 1 96.31 100 LEU B C 1
ATOM 3198 O O . LEU B 1 100 ? -14.789 26.422 -1.719 1 96.31 100 LEU B O 1
ATOM 3202 N N . GLU B 1 101 ? -14.781 27.812 -3.418 1 95.38 101 GLU B N 1
ATOM 3203 C CA . GLU B 1 101 ? -16.188 27.609 -3.717 1 95.38 101 GLU B CA 1
ATOM 3204 C C . GLU B 1 101 ? -16.438 26.188 -4.211 1 95.38 101 GLU B C 1
ATOM 3206 O O . GLU B 1 101 ? -17.406 25.547 -3.801 1 95.38 101 GLU B O 1
ATOM 3211 N N . ALA B 1 102 ? -15.625 25.766 -5.098 1 96.31 102 ALA B N 1
ATOM 3212 C CA . ALA B 1 102 ? -15.75 24.422 -5.641 1 96.31 102 ALA B CA 1
ATOM 3213 C C . ALA B 1 102 ? -15.641 23.375 -4.535 1 96.31 102 ALA B C 1
ATOM 3215 O O . ALA B 1 102 ? -16.422 22.422 -4.492 1 96.31 102 ALA B O 1
ATOM 3216 N N . ASN B 1 103 ? -14.695 23.516 -3.627 1 97.38 103 ASN B N 1
ATOM 3217 C CA . ASN B 1 103 ? -14.516 22.547 -2.553 1 97.38 103 ASN B CA 1
ATOM 3218 C C . ASN B 1 103 ? -15.578 22.703 -1.472 1 97.38 103 ASN B C 1
ATOM 3220 O O . ASN B 1 103 ? -15.93 21.734 -0.802 1 97.38 103 ASN B O 1
ATOM 3224 N N . GLY B 1 104 ? -16.094 23.953 -1.367 1 97.5 104 GLY B N 1
ATOM 3225 C CA . GLY B 1 104 ? -17.25 24.125 -0.508 1 97.5 104 GLY B CA 1
ATOM 3226 C C . GLY B 1 104 ? -18.422 23.234 -0.895 1 97.5 104 GLY B C 1
ATOM 3227 O O . GLY B 1 104 ? -19.125 22.719 -0.028 1 97.5 104 GLY B O 1
ATOM 3228 N N . GLN B 1 105 ? -18.625 23 -2.162 1 96.56 105 GLN B N 1
ATOM 3229 C CA . GLN B 1 105 ? -19.703 22.156 -2.682 1 96.56 105 GLN B CA 1
ATOM 3230 C C . GLN B 1 105 ? -19.453 20.688 -2.377 1 96.56 105 GLN B C 1
ATOM 3232 O O . GLN B 1 105 ? -20.375 19.875 -2.445 1 96.56 105 GLN B O 1
ATOM 3237 N N . ILE B 1 106 ? -18.281 20.375 -1.997 1 98.19 106 ILE B N 1
ATOM 3238 C CA . ILE B 1 106 ? -17.938 19 -1.682 1 98.19 106 ILE B CA 1
ATOM 3239 C C . ILE B 1 106 ? -17.984 18.781 -0.17 1 98.19 106 ILE B C 1
ATOM 3241 O O . ILE B 1 106 ? -18.656 17.859 0.308 1 98.19 106 ILE B O 1
ATOM 3245 N N . PHE B 1 107 ? -17.422 19.688 0.61 1 98.75 107 PHE B N 1
ATOM 3246 C CA . PHE B 1 107 ? -17.172 19.438 2.023 1 98.75 107 PHE B CA 1
ATOM 3247 C C . PHE B 1 107 ? -18.344 19.906 2.879 1 98.75 107 PHE B C 1
ATOM 3249 O O . PHE B 1 107 ? -18.516 19.453 4.008 1 98.75 107 PHE B O 1
ATOM 3256 N N . LYS B 1 108 ? -19.156 20.859 2.379 1 98.31 108 LYS B N 1
ATOM 3257 C CA . LYS B 1 108 ? -20.359 21.25 3.111 1 98.31 108 LYS B CA 1
ATOM 3258 C C . LYS B 1 108 ? -21.344 20.078 3.219 1 98.31 108 LYS B C 1
ATOM 3260 O O . LYS B 1 108 ? -21.719 19.688 4.32 1 98.31 108 LYS B O 1
ATOM 3265 N N . PRO B 1 109 ? -21.781 19.469 2.072 1 98.25 109 PRO B N 1
ATOM 3266 C CA . PRO B 1 109 ? -22.688 18.328 2.189 1 98.25 109 PRO B CA 1
ATOM 3267 C C . PRO B 1 109 ? -22.062 17.141 2.932 1 98.25 109 PRO B C 1
ATOM 3269 O O . PRO B 1 109 ? -22.766 16.406 3.615 1 98.25 109 PRO B O 1
ATOM 3272 N N . GLN B 1 110 ? -20.766 16.922 2.848 1 98.88 110 GLN B N 1
ATOM 3273 C CA . GLN B 1 110 ? -20.125 15.852 3.6 1 98.88 110 GLN B CA 1
ATOM 3274 C C . GLN B 1 110 ? -20.203 16.109 5.102 1 98.88 11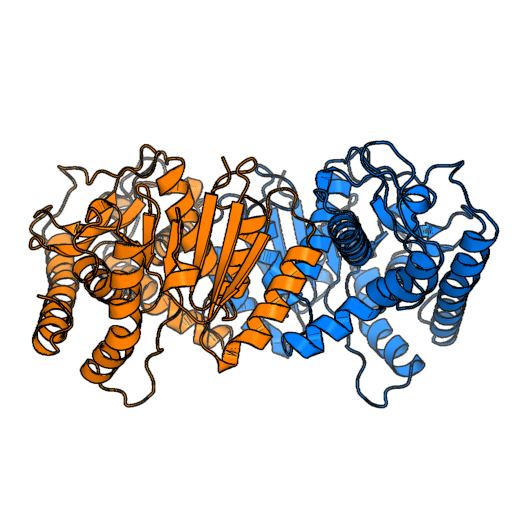0 GLN B C 1
ATOM 3276 O O . GLN B 1 110 ? -20.469 15.195 5.883 1 98.88 110 GLN B O 1
ATOM 3281 N N . GLY B 1 111 ? -19.922 17.359 5.48 1 98.88 111 GLY B N 1
ATOM 3282 C CA . GLY B 1 111 ? -20.094 17.719 6.879 1 98.88 111 GLY B CA 1
ATOM 3283 C C . GLY B 1 111 ? -21.484 17.438 7.395 1 98.88 111 GLY B C 1
ATOM 3284 O O . GLY B 1 111 ? -21.656 16.828 8.453 1 98.88 111 GLY B O 1
ATOM 3285 N N . ARG B 1 112 ? -22.5 17.812 6.594 1 98.75 112 ARG B N 1
ATOM 3286 C CA . ARG B 1 112 ? -23.891 17.578 6.977 1 98.75 112 ARG B CA 1
ATOM 3287 C C . ARG B 1 112 ? -24.188 16.094 7.094 1 98.75 112 ARG B C 1
ATOM 3289 O O . ARG B 1 112 ? -24.875 15.664 8.023 1 98.75 112 ARG B O 1
ATOM 3296 N N . ALA B 1 113 ? -23.703 15.328 6.145 1 98.94 113 ALA B N 1
ATOM 3297 C CA . ALA B 1 113 ? -23.922 13.883 6.156 1 98.94 113 ALA B CA 1
ATOM 3298 C C . ALA B 1 113 ? -23.266 13.242 7.379 1 98.94 113 ALA B C 1
ATOM 3300 O O . ALA B 1 113 ? -23.844 12.352 8 1 98.94 113 ALA B O 1
ATOM 3301 N N . ILE B 1 114 ? -22.062 13.664 7.738 1 98.94 114 ILE B N 1
ATOM 3302 C CA . ILE B 1 114 ? -21.375 13.164 8.93 1 98.94 114 ILE B CA 1
ATOM 3303 C C . ILE B 1 114 ? -22.188 13.516 10.172 1 98.94 114 ILE B C 1
ATOM 3305 O O . ILE B 1 114 ? -22.406 12.664 11.039 1 98.94 114 ILE B O 1
ATOM 3309 N N . ASN B 1 115 ? -22.641 14.742 10.203 1 98.88 115 ASN B N 1
ATOM 3310 C CA . ASN B 1 115 ? -23.453 15.203 11.32 1 98.88 115 ASN B CA 1
ATOM 3311 C C . ASN B 1 115 ? -24.656 14.305 11.547 1 98.88 115 ASN B C 1
ATOM 3313 O O . ASN B 1 115 ? -24.953 13.93 12.688 1 98.88 115 ASN B O 1
ATOM 3317 N N . ASP B 1 116 ? -25.266 13.93 10.469 1 98.81 116 ASP B N 1
ATOM 3318 C CA . ASP B 1 116 ? -26.578 13.297 10.531 1 98.81 116 ASP B CA 1
ATOM 3319 C C . ASP B 1 116 ? -26.453 11.781 10.672 1 98.81 116 ASP B C 1
ATOM 3321 O O . ASP B 1 116 ? -27.344 11.125 11.211 1 98.81 116 ASP B O 1
ATOM 3325 N N . HIS B 1 117 ? -25.312 11.195 10.242 1 98.88 117 HIS B N 1
ATOM 3326 C CA . HIS B 1 117 ? -25.406 9.758 10.016 1 98.88 117 HIS B CA 1
ATOM 3327 C C . HIS B 1 117 ? -24.219 9.031 10.641 1 98.88 117 HIS B C 1
ATOM 3329 O O . HIS B 1 117 ? -24.266 7.812 10.836 1 98.88 117 HIS B O 1
ATOM 3335 N N . ALA B 1 118 ? -23.109 9.68 10.961 1 98.88 118 ALA B N 1
ATOM 3336 C CA . ALA B 1 118 ? -21.922 8.992 11.43 1 98.88 118 ALA B CA 1
ATOM 3337 C C . ALA B 1 118 ? -22.109 8.453 12.844 1 98.88 118 ALA B C 1
ATOM 3339 O O . ALA B 1 118 ? -23.047 8.852 13.539 1 98.88 118 ALA B O 1
ATOM 3340 N N . ALA B 1 119 ? -21.312 7.512 13.234 1 98.81 119 ALA B N 1
ATOM 3341 C CA . ALA B 1 119 ? -21.328 6.988 14.594 1 98.81 119 ALA B CA 1
ATOM 3342 C C . ALA B 1 119 ? -20.953 8.078 15.602 1 98.81 119 ALA B C 1
ATOM 3344 O O . ALA B 1 119 ? -20.297 9.062 15.25 1 98.81 119 ALA B O 1
ATOM 3345 N N . ASP B 1 120 ? -21.266 7.875 16.828 1 98.25 120 ASP B N 1
ATOM 3346 C CA . ASP B 1 120 ? -21.047 8.859 17.891 1 98.25 120 ASP B CA 1
ATOM 3347 C C . ASP B 1 120 ? -19.547 9.078 18.125 1 98.25 120 ASP B C 1
ATOM 3349 O O . ASP B 1 120 ? -19.141 10.164 18.531 1 98.25 120 ASP B O 1
ATOM 3353 N N . ASP B 1 121 ? -18.766 8.078 17.859 1 98.38 121 ASP B N 1
ATOM 3354 C CA . ASP B 1 121 ? -17.344 8.164 18.156 1 98.38 121 ASP B CA 1
ATOM 3355 C C . ASP B 1 121 ? -16.531 8.477 16.891 1 98.38 121 ASP B C 1
ATOM 3357 O O . ASP B 1 121 ? -15.336 8.203 16.828 1 98.38 121 ASP B O 1
ATOM 3361 N N . VAL B 1 122 ? -17.141 9.078 15.914 1 98.88 122 VAL B N 1
ATOM 3362 C CA . VAL B 1 122 ? -16.531 9.328 14.617 1 98.88 122 VAL B CA 1
ATOM 3363 C C . VAL B 1 122 ? -15.266 10.164 14.797 1 98.88 122 VAL B C 1
ATOM 3365 O O . VAL B 1 122 ? -15.219 11.055 15.656 1 98.88 122 VAL B O 1
ATOM 3368 N N . ARG B 1 123 ? -14.211 9.828 14.07 1 98.94 123 ARG B N 1
ATOM 3369 C CA . ARG B 1 123 ? -13.023 10.648 13.867 1 98.94 123 ARG B CA 1
ATOM 3370 C C . ARG B 1 123 ? -12.812 10.961 12.391 1 98.94 123 ARG B C 1
ATOM 3372 O O . ARG B 1 123 ? -12.82 10.062 11.547 1 98.94 123 ARG B O 1
ATOM 3379 N N . VAL B 1 124 ? -12.594 12.281 12.078 1 99 124 VAL B N 1
ATOM 3380 C CA . VAL B 1 124 ? -12.555 12.742 10.695 1 99 124 VAL B CA 1
ATOM 3381 C C . VAL B 1 124 ? -11.18 13.32 10.375 1 99 124 VAL B C 1
ATOM 3383 O O . VAL B 1 124 ? -10.703 14.219 11.078 1 99 124 VAL B O 1
ATOM 3386 N N . LEU B 1 125 ? -10.547 12.789 9.359 1 99 125 LEU B N 1
ATOM 3387 C CA . LEU B 1 125 ? -9.312 13.359 8.828 1 99 125 LEU B CA 1
ATOM 3388 C C . LEU B 1 125 ? -9.523 13.883 7.41 1 99 125 LEU B C 1
ATOM 3390 O O . LEU B 1 125 ? -9.867 13.125 6.504 1 99 125 LEU B O 1
ATOM 3394 N N . VAL B 1 126 ? -9.305 15.188 7.254 1 98.94 126 VAL B N 1
ATOM 3395 C CA . VAL B 1 126 ? -9.383 15.805 5.934 1 98.94 126 VAL B CA 1
ATOM 3396 C C . VAL B 1 126 ? -7.996 15.82 5.289 1 98.94 126 VAL B C 1
ATOM 3398 O O . VAL B 1 126 ? -7.039 16.328 5.875 1 98.94 126 VAL B O 1
ATOM 3401 N N . VAL B 1 127 ? -7.891 15.25 4.082 1 98.81 127 VAL B N 1
ATOM 3402 C CA . VAL B 1 127 ? -6.641 15.148 3.336 1 98.81 127 VAL B CA 1
ATOM 3403 C C . VAL B 1 127 ? -6.691 16.047 2.107 1 98.81 127 VAL B C 1
ATOM 3405 O O . VAL B 1 127 ? -5.676 16.641 1.716 1 98.81 127 VAL B O 1
ATOM 3408 N N . GLY B 1 128 ? -7.855 16.234 1.524 1 98.25 128 GLY B N 1
ATOM 3409 C CA . GLY B 1 128 ? -8.023 17 0.299 1 98.25 128 GLY B CA 1
ATOM 3410 C C . GLY B 1 128 ? -7.652 18.469 0.455 1 98.25 128 GLY B C 1
ATOM 3411 O O . GLY B 1 128 ? -8.086 19.125 1.406 1 98.25 128 GLY B O 1
ATOM 3412 N N . ASN B 1 129 ? -6.949 19.062 -0.452 1 96.31 129 ASN B N 1
ATOM 3413 C CA . ASN B 1 129 ? -6.5 20.438 -0.394 1 96.31 129 ASN B CA 1
ATOM 3414 C C . ASN B 1 129 ? -7.594 21.406 -0.841 1 96.31 129 ASN B C 1
ATOM 3416 O O . ASN B 1 129 ? -8.383 21.094 -1.731 1 96.31 129 ASN B O 1
ATOM 3420 N N . PRO B 1 130 ? -7.531 22.609 -0.222 1 97.69 130 PRO B N 1
ATOM 3421 C CA . PRO B 1 130 ? -6.727 23.047 0.923 1 97.69 130 PRO B CA 1
ATOM 3422 C C . PRO B 1 130 ? -7.195 22.422 2.238 1 97.69 130 PRO B C 1
ATOM 3424 O O . PRO B 1 130 ? -8.266 22.781 2.742 1 97.69 130 PRO B O 1
ATOM 3427 N N . ALA B 1 131 ? -6.43 21.594 2.859 1 98.56 131 ALA B N 1
ATOM 3428 C CA . ALA B 1 131 ? -6.844 20.641 3.887 1 98.56 131 ALA B CA 1
ATOM 3429 C C . ALA B 1 131 ? -7.406 21.375 5.109 1 98.56 131 ALA B C 1
ATOM 3431 O O . ALA B 1 131 ? -8.5 21.047 5.574 1 98.56 131 ALA B O 1
ATOM 3432 N N . ASN B 1 132 ? -6.668 22.391 5.629 1 98.75 132 ASN B N 1
ATOM 3433 C CA . ASN B 1 132 ? -7.109 23.125 6.809 1 98.75 132 ASN B CA 1
ATOM 3434 C C . ASN B 1 132 ? -8.477 23.781 6.59 1 98.75 132 ASN B C 1
ATOM 3436 O O . ASN B 1 132 ? -9.367 23.656 7.43 1 98.75 132 ASN B O 1
ATOM 3440 N N . THR B 1 133 ? -8.578 24.391 5.465 1 98.62 133 THR B N 1
ATOM 3441 C CA . THR B 1 133 ? -9.789 25.141 5.172 1 98.62 133 THR B CA 1
ATOM 3442 C C . THR B 1 133 ? -10.961 24.203 4.883 1 98.62 133 THR B C 1
ATOM 3444 O O . THR B 1 133 ? -12.086 24.469 5.309 1 98.62 133 THR B O 1
ATOM 3447 N N . ASN B 1 134 ? -10.719 23.141 4.148 1 98.81 134 ASN B N 1
ATOM 3448 C CA . ASN B 1 134 ? -11.766 22.156 3.91 1 98.81 134 ASN B CA 1
ATOM 3449 C C . ASN B 1 134 ? -12.25 21.531 5.215 1 98.81 134 ASN B C 1
ATOM 3451 O O . ASN B 1 134 ? -13.438 21.234 5.363 1 98.81 134 ASN B O 1
ATOM 3455 N N . CYS B 1 135 ? -11.352 21.328 6.125 1 98.94 135 CYS B N 1
ATOM 3456 C CA . CYS B 1 135 ? -11.719 20.828 7.445 1 98.94 135 CYS B CA 1
ATOM 3457 C C . CYS B 1 135 ? -12.602 21.812 8.18 1 98.94 135 CYS B C 1
ATOM 3459 O O . CYS B 1 135 ? -13.602 21.422 8.797 1 98.94 135 CYS B O 1
ATOM 3461 N N . LEU B 1 136 ? -12.219 23.062 8.109 1 98.81 136 LEU B N 1
ATOM 3462 C CA . LEU B 1 136 ? -13.023 24.125 8.711 1 98.81 136 LEU B CA 1
ATOM 3463 C C . LEU B 1 136 ? -14.445 24.109 8.164 1 98.81 136 LEU B C 1
ATOM 3465 O O . LEU B 1 136 ? -15.406 24.219 8.922 1 98.81 136 LEU B O 1
ATOM 3469 N N . ILE B 1 137 ? -14.594 23.969 6.84 1 98.81 137 ILE B N 1
ATOM 3470 C CA . ILE B 1 137 ? -15.898 23.938 6.184 1 98.81 137 ILE B CA 1
ATOM 3471 C C . ILE B 1 137 ? -16.688 22.734 6.672 1 98.81 137 ILE B C 1
ATOM 3473 O O . ILE B 1 137 ? -17.844 22.875 7.102 1 98.81 137 ILE B O 1
ATOM 3477 N N . ALA B 1 138 ? -16.109 21.531 6.641 1 98.94 138 ALA B N 1
ATOM 3478 C CA . ALA B 1 138 ? -16.812 20.312 7.055 1 98.94 138 ALA B CA 1
ATOM 3479 C C . ALA B 1 138 ? -17.234 20.391 8.516 1 98.94 138 ALA B C 1
ATOM 3481 O O . ALA B 1 138 ? -18.391 20.109 8.844 1 98.94 138 ALA B O 1
ATOM 3482 N N . MET B 1 139 ? -16.328 20.812 9.375 1 98.81 139 MET B N 1
ATOM 3483 C CA . MET B 1 139 ? -16.531 20.906 10.812 1 98.81 139 MET B CA 1
ATOM 3484 C C . MET B 1 139 ? -17.672 21.859 11.141 1 98.81 139 MET B C 1
ATOM 3486 O O . MET B 1 139 ? -18.547 21.547 11.961 1 98.81 139 MET B O 1
ATOM 3490 N N . ASN B 1 140 ? -17.75 23 10.477 1 98.56 140 ASN B N 1
ATOM 3491 C CA . ASN B 1 140 ? -18.781 24 10.734 1 98.56 140 ASN B CA 1
ATOM 3492 C C . ASN B 1 140 ? -20.141 23.562 10.188 1 98.56 140 ASN B C 1
ATOM 3494 O O . ASN B 1 140 ? -21.156 24.156 10.539 1 98.56 140 ASN B O 1
ATOM 3498 N N . ASN B 1 141 ? -20.188 22.609 9.336 1 98.69 141 ASN B N 1
ATOM 3499 C CA . ASN B 1 141 ? -21.438 22.078 8.797 1 98.69 141 ASN B CA 1
ATOM 3500 C C . ASN B 1 141 ? -21.828 20.766 9.477 1 98.69 141 ASN B C 1
ATOM 3502 O O . ASN B 1 141 ? -22.719 20.062 8.992 1 98.69 141 ASN B O 1
ATOM 3506 N N . ALA B 1 142 ? -21.172 20.406 10.516 1 98.75 142 ALA B N 1
ATOM 3507 C CA . ALA B 1 142 ? -21.5 19.297 11.406 1 98.75 142 ALA B CA 1
ATOM 3508 C C . ALA B 1 142 ? -21.594 19.781 12.859 1 98.75 142 ALA B C 1
ATOM 3510 O O . ALA B 1 142 ? -20.844 19.328 13.727 1 98.75 142 ALA B O 1
ATOM 3511 N N . PRO B 1 143 ? -22.578 20.609 13.148 1 98.12 143 PRO B N 1
ATOM 3512 C CA . PRO B 1 143 ? -22.609 21.297 14.445 1 98.12 143 PRO B CA 1
ATOM 3513 C C . PRO B 1 143 ? -22.859 20.344 15.609 1 98.12 143 PRO B C 1
ATOM 3515 O O . PRO B 1 143 ? -22.562 20.688 16.766 1 98.12 143 PRO B O 1
ATOM 3518 N N . ASP B 1 144 ? -23.359 19.109 15.398 1 98.56 144 ASP B N 1
ATOM 3519 C CA . ASP B 1 144 ? -23.672 18.188 16.484 1 98.56 144 ASP B CA 1
ATOM 3520 C C . ASP B 1 144 ? -22.484 17.266 16.781 1 98.56 144 ASP B C 1
ATOM 3522 O O . ASP B 1 144 ? -22.531 16.469 17.719 1 98.56 144 ASP B O 1
ATOM 3526 N N . VAL B 1 145 ? -21.453 17.328 16.016 1 98.81 145 VAL B N 1
ATOM 3527 C CA . VAL B 1 145 ? -20.234 16.562 16.234 1 98.81 145 VAL B CA 1
ATOM 3528 C C . VAL B 1 145 ? -19.203 17.422 16.953 1 98.81 145 VAL B C 1
ATOM 3530 O O . VAL B 1 145 ? -18.891 18.531 16.516 1 98.81 145 VAL B O 1
ATOM 3533 N N . PRO B 1 146 ? -18.672 16.891 18.047 1 98.69 146 PRO B N 1
ATOM 3534 C CA . PRO B 1 146 ? -17.656 17.672 18.734 1 98.69 146 PRO B CA 1
ATOM 3535 C C . PRO B 1 146 ? -16.5 18.078 17.828 1 98.69 146 PRO B C 1
ATOM 3537 O O . PRO B 1 146 ? -16.062 17.281 16.984 1 98.69 146 PRO B O 1
ATOM 3540 N N . ARG B 1 147 ? -16 19.312 17.969 1 98.31 147 ARG B N 1
ATOM 3541 C CA . ARG B 1 147 ? -14.961 19.859 17.109 1 98.31 147 ARG B CA 1
ATOM 3542 C C . ARG B 1 147 ? -13.68 19.047 17.203 1 98.31 147 ARG B C 1
ATOM 3544 O O . ARG B 1 147 ? -12.93 18.938 16.219 1 98.31 147 ARG B O 1
ATOM 3551 N N . GLU B 1 148 ? -13.469 18.391 18.375 1 98.31 148 GLU B N 1
ATOM 3552 C CA . GLU B 1 148 ? -12.258 17.625 18.625 1 98.31 148 GLU B CA 1
ATOM 3553 C C . GLU B 1 148 ? -12.219 16.359 17.781 1 98.31 148 GLU B C 1
ATOM 3555 O O . GLU B 1 148 ? -11.195 15.68 17.719 1 98.31 148 GLU B O 1
ATOM 3560 N N . ARG B 1 149 ? -13.305 16.094 17.094 1 98.81 149 ARG B N 1
ATOM 3561 C CA . ARG B 1 149 ? -13.383 14.875 16.281 1 98.81 149 ARG B CA 1
ATOM 3562 C C . ARG B 1 149 ? -12.922 15.148 14.852 1 98.81 149 ARG B C 1
ATOM 3564 O O . ARG B 1 149 ? -12.812 14.227 14.047 1 98.81 149 ARG B O 1
ATOM 3571 N N . PHE B 1 150 ? -12.602 16.438 14.523 1 98.94 150 PHE B N 1
ATOM 3572 C CA . PHE B 1 150 ? -12.156 16.828 13.188 1 98.94 150 PHE B CA 1
ATOM 3573 C C . PHE B 1 150 ? -10.68 17.203 13.195 1 98.94 150 PHE B C 1
ATOM 3575 O O . PHE B 1 150 ? -10.203 17.859 14.125 1 98.94 150 PHE B O 1
ATOM 3582 N N . SER B 1 151 ? -9.984 16.766 12.172 1 98.94 151 SER B N 1
ATOM 3583 C CA . SER B 1 151 ? -8.594 17.141 11.961 1 98.94 151 SER B CA 1
ATOM 3584 C C . SER B 1 151 ? -8.266 17.25 10.469 1 98.94 151 SER B C 1
ATOM 3586 O O . SER B 1 151 ? -8.977 16.688 9.633 1 98.94 151 SER B O 1
ATOM 3588 N N . ALA B 1 152 ? -7.266 18.016 10.117 1 98.94 152 ALA B N 1
ATOM 3589 C CA . ALA B 1 152 ? -6.668 18.047 8.789 1 98.94 152 ALA B CA 1
ATOM 3590 C C . ALA B 1 152 ? -5.227 17.547 8.82 1 98.94 152 ALA B C 1
ATOM 3592 O O . ALA B 1 152 ? -4.57 17.594 9.867 1 98.94 152 ALA B O 1
ATOM 3593 N N . MET B 1 153 ? -4.754 17.109 7.664 1 98.81 153 MET B N 1
ATOM 3594 C CA . MET B 1 153 ? -3.494 16.375 7.656 1 98.81 153 MET B CA 1
ATOM 3595 C C . MET B 1 153 ? -2.309 17.312 7.484 1 98.81 153 MET B C 1
ATOM 3597 O O . MET B 1 153 ? -2.186 17.984 6.461 1 98.81 153 MET B O 1
ATOM 3601 N N . THR B 1 154 ? -1.403 17.312 8.414 1 98.88 154 THR B N 1
ATOM 3602 C CA . THR B 1 154 ? -0.086 17.922 8.297 1 98.88 154 THR B CA 1
ATOM 3603 C C . THR B 1 154 ? 1.011 16.922 8.656 1 98.88 154 THR B C 1
ATOM 3605 O O . THR B 1 154 ? 2.186 17.297 8.734 1 98.88 154 THR B O 1
ATOM 3608 N N . ARG B 1 155 ? 0.626 15.672 8.875 1 98.88 155 ARG B N 1
ATOM 3609 C CA . ARG B 1 155 ? 1.565 14.594 9.172 1 98.88 155 ARG B CA 1
ATOM 3610 C C . ARG B 1 155 ? 2.504 14.352 7.992 1 98.88 155 ARG B C 1
ATOM 3612 O O . ARG B 1 155 ? 3.672 14.008 8.188 1 98.88 155 ARG B O 1
ATOM 3619 N N . LEU B 1 156 ? 2.02 14.523 6.738 1 98.81 156 LEU B N 1
ATOM 3620 C CA . LEU B 1 156 ? 2.883 14.391 5.57 1 98.81 156 LEU B CA 1
ATOM 3621 C C . LEU B 1 156 ? 4.062 15.359 5.656 1 98.81 156 LEU B C 1
ATOM 3623 O O . LEU B 1 156 ? 5.207 14.969 5.422 1 98.81 156 LEU B O 1
ATOM 3627 N N . ASP B 1 157 ? 3.805 16.578 6.027 1 98.81 157 ASP B N 1
ATOM 3628 C CA . ASP B 1 157 ? 4.828 17.594 6.184 1 98.81 157 ASP B CA 1
ATOM 3629 C C . ASP B 1 157 ? 5.797 17.234 7.309 1 98.81 157 ASP B C 1
ATOM 3631 O O . ASP B 1 157 ? 7.008 17.438 7.18 1 98.81 157 ASP B O 1
ATOM 3635 N N . GLU B 1 158 ? 5.219 16.766 8.375 1 98.94 158 GLU B N 1
ATOM 3636 C CA . GLU B 1 158 ? 6.047 16.312 9.492 1 98.94 158 GLU B CA 1
ATOM 3637 C C . GLU B 1 158 ? 7.008 15.203 9.047 1 98.94 158 GLU B C 1
ATOM 3639 O O . GLU B 1 158 ? 8.203 15.273 9.32 1 98.94 158 GLU B O 1
ATOM 3644 N N . ASN B 1 159 ? 6.477 14.172 8.359 1 98.88 159 ASN B N 1
ATOM 3645 C CA . ASN B 1 159 ? 7.309 13.062 7.91 1 98.88 159 ASN B CA 1
ATOM 3646 C C . ASN B 1 159 ? 8.422 13.531 6.977 1 98.88 159 ASN B C 1
ATOM 3648 O O . ASN B 1 159 ? 9.562 13.086 7.086 1 98.88 159 ASN B O 1
ATOM 3652 N N . ARG B 1 160 ? 8.078 14.453 6.051 1 98.88 160 ARG B N 1
ATOM 3653 C CA . ARG B 1 160 ? 9.078 15.062 5.176 1 98.88 160 ARG B CA 1
ATOM 3654 C C . ARG B 1 160 ? 10.172 15.758 5.988 1 98.88 160 ARG B C 1
ATOM 3656 O O . ARG B 1 160 ? 11.359 15.57 5.723 1 98.88 160 ARG B O 1
ATOM 3663 N N . ALA B 1 161 ? 9.75 16.547 6.941 1 98.94 161 ALA B N 1
ATOM 3664 C CA . ALA B 1 161 ? 10.68 17.297 7.777 1 98.94 161 ALA B CA 1
ATOM 3665 C C . ALA B 1 161 ? 11.617 16.375 8.547 1 98.94 161 ALA B C 1
ATOM 3667 O O . ALA B 1 161 ? 12.828 16.609 8.594 1 98.94 161 ALA B O 1
ATOM 3668 N N . VAL B 1 162 ? 11.078 15.336 9.117 1 98.94 162 VAL B N 1
ATOM 3669 C CA . VAL B 1 162 ? 11.859 14.367 9.883 1 98.94 162 VAL B CA 1
ATOM 3670 C C . VAL B 1 162 ? 12.914 13.719 8.984 1 98.94 162 VAL B C 1
ATOM 3672 O O . VAL B 1 162 ? 14.094 13.664 9.344 1 98.94 162 VAL B O 1
ATOM 3675 N N . SER B 1 163 ? 12.5 13.289 7.863 1 98.69 163 SER B N 1
ATOM 3676 C CA . SER B 1 163 ? 13.398 12.609 6.938 1 98.69 163 SER B CA 1
ATOM 3677 C C . SER B 1 163 ? 14.523 13.531 6.473 1 98.69 163 SER B C 1
ATOM 3679 O O . SER B 1 163 ? 15.688 13.133 6.438 1 98.69 163 SER B O 1
ATOM 3681 N N . MET B 1 164 ? 14.203 14.742 6.059 1 98.69 164 MET B N 1
ATOM 3682 C CA . MET B 1 164 ? 15.188 15.695 5.555 1 98.69 164 MET B CA 1
ATOM 3683 C C . MET B 1 164 ? 16.219 16.031 6.633 1 98.69 164 MET B C 1
ATOM 3685 O O . MET B 1 164 ? 17.406 16.109 6.348 1 98.69 164 MET B O 1
ATOM 3689 N N . LEU B 1 165 ? 15.719 16.25 7.867 1 98.94 165 LEU B N 1
ATOM 3690 C CA . LEU B 1 165 ? 16.641 16.531 8.961 1 98.94 165 LEU B CA 1
ATOM 3691 C C . LEU B 1 165 ? 17.547 15.352 9.242 1 98.94 165 LEU B C 1
ATOM 3693 O O . LEU B 1 165 ? 18.75 15.523 9.422 1 98.94 165 LEU B O 1
ATOM 3697 N N . ALA B 1 166 ? 16.984 14.133 9.32 1 98.81 166 ALA B N 1
ATOM 3698 C CA . ALA B 1 166 ? 17.75 12.914 9.57 1 98.81 166 ALA B CA 1
ATOM 3699 C C . ALA B 1 166 ? 18.859 12.758 8.531 1 98.81 166 ALA B C 1
ATOM 3701 O O . ALA B 1 166 ? 20 12.438 8.875 1 98.81 166 ALA B O 1
ATOM 3702 N N . GLN B 1 167 ? 18.562 13.008 7.297 1 98.19 167 GLN B N 1
ATOM 3703 C CA . GLN B 1 167 ? 19.547 12.914 6.223 1 98.19 167 GLN B CA 1
ATOM 3704 C C . GLN B 1 167 ? 20.656 13.945 6.402 1 98.19 167 GLN B C 1
ATOM 3706 O O . GLN B 1 167 ? 21.828 13.633 6.254 1 98.19 167 GLN B O 1
ATOM 3711 N N . LYS B 1 168 ? 20.297 15.195 6.664 1 98.5 168 LYS B N 1
ATOM 3712 C CA . LYS B 1 168 ? 21.25 16.281 6.871 1 98.5 168 LYS B CA 1
ATOM 3713 C C . LYS B 1 168 ? 22.266 15.93 7.953 1 98.5 168 LYS B C 1
ATOM 3715 O O . LYS B 1 168 ? 23.438 16.234 7.828 1 98.5 168 LYS B O 1
ATOM 3720 N N . LEU B 1 169 ? 21.797 15.258 8.984 1 98.69 169 LEU B N 1
ATOM 3721 C CA . LEU B 1 169 ? 22.625 15.016 10.164 1 98.69 169 LEU B CA 1
ATOM 3722 C C . LEU B 1 169 ? 23.234 13.625 10.125 1 98.69 169 LEU B C 1
ATOM 3724 O O . LEU B 1 169 ? 24.016 13.258 11.016 1 98.69 169 LEU B O 1
ATOM 3728 N N . GLY B 1 170 ? 22.906 12.75 9.109 1 97.94 170 GLY B N 1
ATOM 3729 C CA . GLY B 1 170 ? 23.453 11.406 8.984 1 97.94 170 GLY B CA 1
ATOM 3730 C C . GLY B 1 170 ? 23 10.477 10.086 1 97.94 170 GLY B C 1
ATOM 3731 O O . GLY B 1 170 ? 23.781 9.688 10.609 1 97.94 170 GLY B O 1
ATOM 3732 N N . VAL B 1 171 ? 21.766 10.625 10.57 1 98.25 171 VAL B N 1
ATOM 3733 C CA . VAL B 1 171 ? 21.203 9.766 11.617 1 98.25 171 VAL B CA 1
ATOM 3734 C C . VAL B 1 171 ? 19.969 9.055 11.086 1 98.25 171 VAL B C 1
ATOM 3736 O O . VAL B 1 171 ? 19.531 9.312 9.961 1 98.25 171 VAL B O 1
ATOM 3739 N N . GLY B 1 172 ? 19.359 8.094 11.875 1 97.81 172 GLY B N 1
ATOM 3740 C CA . GLY B 1 172 ? 18.094 7.465 11.539 1 97.81 172 GLY B CA 1
ATOM 3741 C C . GLY B 1 172 ? 16.891 8.312 11.891 1 97.81 172 GLY B C 1
ATOM 3742 O O . GLY B 1 172 ? 16.969 9.172 12.781 1 97.81 172 GLY B O 1
ATOM 3743 N N . VAL B 1 173 ? 15.805 8.094 11.195 1 98.44 173 VAL B N 1
ATOM 3744 C CA . VAL B 1 173 ? 14.602 8.875 11.461 1 98.44 173 VAL B CA 1
ATOM 3745 C C . VAL B 1 173 ? 14.141 8.633 12.898 1 98.44 173 VAL B C 1
ATOM 3747 O O . VAL B 1 173 ? 13.531 9.508 13.516 1 98.44 173 VAL B O 1
ATOM 3750 N N . GLU B 1 174 ? 14.43 7.449 13.461 1 96.94 174 GLU B N 1
ATOM 3751 C CA . GLU B 1 174 ? 14.016 7.102 14.82 1 96.94 174 GLU B CA 1
ATOM 3752 C C . GLU B 1 174 ? 14.742 7.953 15.852 1 96.94 174 GLU B C 1
ATOM 3754 O O . GLU B 1 174 ? 14.328 8.016 17.016 1 96.94 174 GLU B O 1
ATOM 3759 N N . ASP B 1 175 ? 15.836 8.562 15.445 1 98.31 175 ASP B N 1
ATOM 3760 C CA . ASP B 1 175 ? 16.609 9.406 16.344 1 98.31 175 ASP B CA 1
ATOM 3761 C C . ASP B 1 175 ? 16 10.797 16.469 1 98.31 175 ASP B C 1
ATOM 3763 O O . ASP B 1 175 ? 16.375 11.578 17.359 1 98.31 175 ASP B O 1
ATOM 3767 N N . VAL B 1 176 ? 15.07 11.18 15.586 1 98.75 176 VAL B N 1
ATOM 3768 C CA . VAL B 1 176 ? 14.406 12.484 15.562 1 98.75 176 VAL B CA 1
ATOM 3769 C C . VAL B 1 176 ? 13.078 12.406 16.312 1 98.75 176 VAL B C 1
ATOM 3771 O O . VAL B 1 176 ? 12.219 11.586 15.984 1 98.75 176 VAL B O 1
ATOM 3774 N N . ARG B 1 177 ? 12.922 13.234 17.312 1 98.5 177 ARG B N 1
ATOM 3775 C CA . ARG B 1 177 ? 11.711 13.219 18.125 1 98.5 177 ARG B CA 1
ATOM 3776 C C . ARG B 1 177 ? 11.109 14.617 18.234 1 98.5 177 ARG B C 1
ATOM 3778 O O . ARG B 1 177 ? 11.828 15.617 18.188 1 98.5 177 ARG B O 1
ATOM 3785 N N . ASP B 1 178 ? 9.766 14.68 18.375 1 98.69 178 ASP B N 1
ATOM 3786 C CA . ASP B 1 178 ? 9 15.883 18.703 1 98.69 178 ASP B CA 1
ATOM 3787 C C . ASP B 1 178 ? 9.18 16.969 17.641 1 98.69 178 ASP B C 1
ATOM 3789 O O . ASP B 1 178 ? 9.148 18.156 17.953 1 98.69 178 ASP B O 1
ATOM 3793 N N . LEU B 1 179 ? 9.531 16.547 16.422 1 98.88 179 LEU B N 1
ATOM 3794 C CA . LEU B 1 179 ? 9.547 17.484 15.305 1 98.88 179 LEU B CA 1
ATOM 3795 C C . LEU B 1 179 ? 8.141 17.672 14.734 1 98.88 179 LEU B C 1
ATOM 3797 O O . LEU B 1 179 ? 7.566 16.75 14.164 1 98.88 179 LEU B O 1
ATOM 3801 N N . VAL B 1 180 ? 7.613 18.922 14.859 1 98.5 180 VAL B N 1
ATOM 3802 C CA . VAL B 1 180 ? 6.242 19.188 14.438 1 98.5 180 VAL B CA 1
ATOM 3803 C C . VAL B 1 180 ? 6.215 20.359 13.453 1 98.5 180 VAL B C 1
ATOM 3805 O O . VAL B 1 180 ? 7.125 21.188 13.453 1 98.5 180 VAL B O 1
ATOM 3808 N N . VAL B 1 181 ? 5.203 20.344 12.664 1 98.81 181 VAL B N 1
ATOM 3809 C CA . VAL B 1 181 ? 4.945 21.406 11.703 1 98.81 181 VAL B CA 1
ATOM 3810 C C . VAL B 1 181 ? 3.727 22.219 12.141 1 98.81 181 VAL B C 1
ATOM 3812 O O . VAL B 1 181 ? 2.652 21.656 12.367 1 98.81 181 VAL B O 1
ATOM 3815 N N . TRP B 1 182 ? 3.883 23.562 12.273 1 98.75 182 TRP B N 1
ATOM 3816 C CA . TRP B 1 182 ? 2.816 24.469 12.703 1 98.75 182 TRP B CA 1
ATOM 3817 C C . TRP B 1 182 ? 2.08 25.047 11.5 1 98.75 182 TRP B C 1
ATOM 3819 O O . TRP B 1 182 ? 2.662 25.203 10.422 1 98.75 182 TRP B O 1
ATOM 3829 N N . GLY B 1 183 ? 0.802 25.375 11.711 1 98.62 183 GLY B N 1
ATOM 3830 C CA . GLY B 1 183 ? 0.089 26.281 10.82 1 98.62 183 GLY B CA 1
ATOM 3831 C C . GLY B 1 183 ? -0.63 25.578 9.695 1 98.62 183 GLY B C 1
ATOM 3832 O O . GLY B 1 183 ? -1.393 24.625 9.93 1 98.62 183 GLY B O 1
ATOM 3833 N N . ASN B 1 184 ? -0.428 26.047 8.469 1 98.56 184 ASN B N 1
ATOM 3834 C CA . ASN B 1 184 ? -1.189 25.641 7.289 1 98.56 184 ASN B CA 1
ATOM 3835 C C . ASN B 1 184 ? -0.464 24.562 6.5 1 98.56 184 ASN B C 1
ATOM 3837 O O . ASN B 1 184 ? 0.761 24.594 6.367 1 98.56 184 ASN B O 1
ATOM 3841 N N . HIS B 1 185 ? -1.208 23.547 6.027 1 98.25 185 HIS B N 1
ATOM 3842 C CA . HIS B 1 185 ? -0.65 22.703 4.98 1 98.25 185 HIS B CA 1
ATOM 3843 C C . HIS B 1 185 ? -0.483 23.469 3.676 1 98.25 185 HIS B C 1
ATOM 3845 O O . HIS B 1 185 ? -1.294 23.328 2.758 1 98.25 185 HIS B O 1
ATOM 3851 N N . SER B 1 186 ? 0.479 24.234 3.521 1 96.62 186 SER B N 1
ATOM 3852 C CA . SER B 1 186 ? 0.872 25.094 2.41 1 96.62 186 SER B CA 1
ATOM 3853 C C . SER B 1 186 ? 2.338 25.5 2.516 1 96.62 186 SER B C 1
ATOM 3855 O O . SER B 1 186 ? 3.016 25.156 3.484 1 96.62 186 SER B O 1
ATOM 3857 N N . PRO B 1 187 ? 2.846 26.25 1.562 1 95.31 187 PRO B N 1
ATOM 3858 C CA . PRO B 1 187 ? 4.254 26.641 1.615 1 95.31 187 PRO B CA 1
ATOM 3859 C C . PRO B 1 187 ? 4.57 27.547 2.803 1 95.31 187 PRO B C 1
ATOM 3861 O O . PRO B 1 187 ? 5.738 27.766 3.125 1 95.31 187 PRO B O 1
ATOM 3864 N N . THR B 1 188 ? 3.559 28.062 3.51 1 97.62 188 THR B N 1
ATOM 3865 C CA . THR B 1 188 ? 3.809 28.969 4.633 1 97.62 188 THR B CA 1
ATOM 3866 C C . THR B 1 188 ? 4.023 28.172 5.922 1 97.62 188 THR B C 1
ATOM 3868 O O . THR B 1 188 ? 4.289 28.766 6.973 1 97.62 188 THR B O 1
ATOM 3871 N N . MET B 1 189 ? 3.922 26.812 5.84 1 98.56 189 MET B N 1
ATOM 3872 C CA . MET B 1 189 ? 4.051 25.953 7.012 1 98.56 189 MET B CA 1
ATOM 3873 C C . MET B 1 189 ? 5.391 26.188 7.707 1 98.56 189 MET B C 1
ATOM 3875 O O . MET B 1 189 ? 6.348 26.641 7.086 1 98.56 189 MET B O 1
ATOM 3879 N N . PHE B 1 190 ? 5.449 25.828 9.039 1 98.81 190 PHE B N 1
ATOM 3880 C CA . PHE B 1 190 ? 6.652 26.109 9.812 1 98.81 190 PHE B CA 1
ATOM 3881 C C . PHE B 1 190 ? 7.125 24.844 10.531 1 98.81 190 PHE B C 1
ATOM 3883 O O . PHE B 1 190 ? 6.574 24.484 11.578 1 98.81 190 PHE B O 1
ATOM 3890 N N . PRO B 1 191 ? 8.164 24.094 9.969 1 98.94 191 PRO B N 1
ATOM 3891 C CA . PRO B 1 191 ? 8.805 23 10.719 1 98.94 191 PRO B CA 1
ATOM 3892 C C . PRO B 1 191 ? 9.672 23.5 11.867 1 98.94 191 PRO B C 1
ATOM 3894 O O . PRO B 1 191 ? 10.648 24.219 11.641 1 98.94 191 PRO B O 1
ATOM 3897 N N . ASP B 1 192 ? 9.375 23.109 13.078 1 98.81 192 ASP B N 1
ATOM 3898 C CA . ASP B 1 192 ? 9.938 23.672 14.305 1 98.81 192 ASP B CA 1
ATOM 3899 C C . ASP B 1 192 ? 11.141 22.859 14.773 1 98.81 192 ASP B C 1
ATOM 3901 O O . ASP B 1 192 ? 10.984 21.781 15.344 1 98.81 192 ASP B O 1
ATOM 3905 N N . LEU B 1 193 ? 12.344 23.422 14.648 1 98.81 193 LEU B N 1
ATOM 3906 C CA . LEU B 1 193 ? 13.539 22.734 15.117 1 98.81 193 LEU B CA 1
ATOM 3907 C C . LEU B 1 193 ? 13.898 23.172 16.531 1 98.81 193 LEU B C 1
ATOM 3909 O O . LEU B 1 193 ? 14.773 22.594 17.172 1 98.81 193 LEU B O 1
ATOM 3913 N N . PHE B 1 194 ? 13.203 24.219 17.078 1 98.62 194 PHE B N 1
ATOM 3914 C CA . PHE B 1 194 ? 13.508 24.719 18.406 1 98.62 194 PHE B CA 1
ATOM 3915 C C . PHE B 1 194 ? 13.062 23.734 19.484 1 98.62 194 PHE B C 1
ATOM 3917 O O . PHE B 1 194 ? 13.711 23.594 20.516 1 98.62 194 PHE B O 1
ATOM 3924 N N . ASN B 1 195 ? 12 23.047 19.281 1 98.56 195 ASN B N 1
ATOM 3925 C CA . ASN B 1 195 ? 11.461 22.109 20.266 1 98.56 195 ASN B CA 1
ATOM 3926 C C . ASN B 1 195 ? 11.75 20.672 19.891 1 98.56 195 ASN B C 1
ATOM 3928 O O . ASN B 1 195 ? 11.609 19.766 20.719 1 98.56 195 ASN B O 1
ATOM 3932 N N . ALA B 1 196 ? 12.211 20.391 18.656 1 98.81 196 ALA B N 1
ATOM 3933 C CA . ALA B 1 196 ? 12.586 19.047 18.203 1 98.81 196 ALA B CA 1
ATOM 3934 C C . ALA B 1 196 ? 13.883 18.578 18.859 1 98.81 196 ALA B C 1
ATOM 3936 O O . ALA B 1 196 ? 14.719 19.406 19.234 1 98.81 196 ALA B O 1
ATOM 3937 N N . ARG B 1 197 ? 14.023 17.266 18.953 1 98.75 197 ARG B N 1
ATOM 3938 C CA . ARG B 1 197 ? 15.219 16.656 19.531 1 98.75 197 ARG B CA 1
ATOM 3939 C C . ARG B 1 197 ? 15.836 15.633 18.578 1 98.75 197 ARG B C 1
ATOM 3941 O O . ARG B 1 197 ? 15.109 14.883 17.922 1 98.75 197 ARG B O 1
ATOM 3948 N N . VAL B 1 198 ? 17.141 15.594 18.516 1 98.81 198 VAL B N 1
ATOM 3949 C CA . VAL B 1 198 ? 17.906 14.547 17.859 1 98.81 198 VAL B CA 1
ATOM 3950 C C . VAL B 1 198 ? 18.859 13.883 18.859 1 98.81 198 VAL B C 1
ATOM 3952 O O . VAL B 1 198 ? 19.781 14.531 19.359 1 98.81 198 VAL B O 1
ATOM 3955 N N . LYS B 1 199 ? 18.609 12.641 19.109 1 98.25 199 LYS B N 1
ATOM 3956 C CA . LYS B 1 199 ? 19.375 11.93 20.125 1 98.25 199 LYS B CA 1
ATOM 3957 C C . LYS B 1 199 ? 19.438 12.727 21.438 1 98.25 199 LYS B C 1
ATOM 3959 O O . LYS B 1 199 ? 20.5 12.859 22.031 1 98.25 199 LYS B O 1
ATOM 3964 N N . GLY B 1 200 ? 18.344 13.328 21.719 1 97.94 200 GLY B N 1
ATOM 3965 C CA . GLY B 1 200 ? 18.188 14 23 1 97.94 200 GLY B CA 1
ATOM 3966 C C . GLY B 1 200 ? 18.641 15.453 22.969 1 97.94 200 GLY B C 1
ATOM 3967 O O . GLY B 1 200 ? 18.375 16.219 23.906 1 97.94 200 GLY B O 1
ATOM 3968 N N . GLN B 1 201 ? 19.234 15.922 21.953 1 98.62 201 GLN B N 1
ATOM 3969 C CA . GLN B 1 201 ? 19.719 17.281 21.828 1 98.62 201 GLN B CA 1
ATOM 3970 C C . GLN B 1 201 ? 18.75 18.156 21.031 1 98.62 201 GLN B C 1
ATOM 3972 O O . GLN B 1 201 ? 18.094 17.656 20.109 1 98.62 201 GLN B O 1
ATOM 3977 N N . ARG B 1 202 ? 18.797 19.484 21.344 1 98.06 202 ARG B N 1
ATOM 3978 C CA . ARG B 1 202 ? 17.969 20.391 20.562 1 98.06 202 ARG B CA 1
ATOM 3979 C C . ARG B 1 202 ? 18.375 20.375 19.094 1 98.06 202 ARG B C 1
ATOM 3981 O O . ARG B 1 202 ? 19.547 20.594 18.766 1 98.06 202 ARG B O 1
ATOM 3988 N N . ALA B 1 203 ? 17.422 20.109 18.219 1 98.81 203 ALA B N 1
ATOM 3989 C CA . ALA B 1 203 ? 17.734 19.969 16.797 1 98.81 203 ALA B CA 1
ATOM 3990 C C . ALA B 1 203 ? 18.328 21.266 16.234 1 98.81 203 ALA B C 1
ATOM 3992 O O . ALA B 1 203 ? 19.266 21.219 15.43 1 98.81 203 ALA B O 1
ATOM 3993 N N . VAL B 1 204 ? 17.812 22.453 16.672 1 98.56 204 VAL B N 1
ATOM 3994 C CA . VAL B 1 204 ? 18.219 23.75 16.125 1 98.56 204 VAL B CA 1
ATOM 3995 C C . VAL B 1 204 ? 19.703 23.969 16.391 1 98.56 204 VAL B C 1
ATOM 3997 O O . VAL B 1 204 ? 20.391 24.656 15.617 1 98.56 204 VAL B O 1
ATOM 4000 N N . ASP B 1 205 ? 20.266 23.344 17.453 1 98.44 205 ASP B N 1
ATOM 4001 C CA . ASP B 1 205 ? 21.672 23.531 17.844 1 98.44 205 ASP B CA 1
ATOM 4002 C C . ASP B 1 205 ? 22.594 22.656 16.984 1 98.44 205 ASP B C 1
ATOM 4004 O O . ASP B 1 205 ? 23.812 22.797 17.047 1 98.44 205 ASP B O 1
ATOM 4008 N N . LEU B 1 206 ? 22.078 21.781 16.219 1 98.75 206 LEU B N 1
ATOM 4009 C CA . LEU B 1 206 ? 22.859 20.812 15.453 1 98.75 206 LEU B CA 1
ATOM 4010 C C . LEU B 1 206 ? 22.969 21.234 13.992 1 98.75 206 LEU B C 1
ATOM 4012 O O . LEU B 1 206 ? 23.594 20.531 13.188 1 98.75 206 LEU B O 1
ATOM 4016 N N . VAL B 1 207 ? 22.359 22.375 13.602 1 98.75 207 VAL B N 1
ATOM 4017 C CA . VAL B 1 207 ? 22.375 22.828 12.211 1 98.75 207 VAL B CA 1
ATOM 4018 C C . VAL B 1 207 ? 22.719 24.312 12.156 1 98.75 207 VAL B C 1
ATOM 4020 O O . VAL B 1 207 ? 22.594 25.016 13.156 1 98.75 207 VAL B O 1
ATOM 4023 N N . GLU B 1 208 ? 23.094 24.828 10.984 1 98.5 208 GLU B N 1
ATOM 4024 C CA . GLU B 1 208 ? 23.281 26.25 10.766 1 98.5 208 GLU B CA 1
ATOM 4025 C C . GLU B 1 208 ? 21.953 26.969 10.57 1 98.5 208 GLU B C 1
ATOM 4027 O O . GLU B 1 208 ? 21.109 26.516 9.789 1 98.5 208 GLU B O 1
ATOM 4032 N N . MET B 1 209 ? 21.828 28.125 11.219 1 98.06 209 MET B N 1
ATOM 4033 C CA . MET B 1 209 ? 20.594 28.891 11.109 1 98.06 209 MET B CA 1
ATOM 4034 C C . MET B 1 209 ? 20.312 29.266 9.656 1 98.06 209 MET B C 1
ATOM 4036 O O . MET B 1 209 ? 19.156 29.328 9.242 1 98.06 209 MET B O 1
ATOM 4040 N N . GLU B 1 210 ? 21.359 29.531 8.93 1 98.38 210 GLU B N 1
ATOM 4041 C CA . GLU B 1 210 ? 21.203 29.859 7.52 1 98.38 210 GLU B CA 1
ATOM 4042 C C . GLU B 1 210 ? 20.578 28.719 6.742 1 98.38 210 GLU B C 1
ATOM 4044 O O . GLU B 1 210 ? 19.688 28.938 5.918 1 98.38 210 GLU B O 1
ATOM 4049 N N . TRP B 1 211 ? 21.016 27.516 7.004 1 98.75 211 TRP B N 1
ATOM 4050 C CA . TRP B 1 211 ? 20.453 26.328 6.379 1 98.75 211 TRP B CA 1
ATOM 4051 C C . TRP B 1 211 ? 19 26.141 6.797 1 98.75 211 TRP B C 1
ATOM 4053 O O . TRP B 1 211 ? 18.125 25.875 5.957 1 98.75 211 TRP B O 1
ATOM 4063 N N . TYR B 1 212 ? 18.766 26.312 8.133 1 98.75 212 TYR B N 1
ATOM 4064 C CA . TYR B 1 212 ? 17.422 26.156 8.688 1 98.75 212 TYR B CA 1
ATOM 4065 C C . TYR B 1 212 ? 16.422 27.094 8.008 1 98.75 212 TYR B C 1
ATOM 4067 O O . TYR B 1 212 ? 15.43 26.641 7.438 1 98.75 212 TYR B O 1
ATOM 4075 N N . GLU B 1 213 ? 16.75 28.312 7.918 1 98.31 213 GLU B N 1
ATOM 4076 C CA . GLU B 1 213 ? 15.828 29.359 7.492 1 98.31 213 GLU B CA 1
ATOM 4077 C C . GLU B 1 213 ? 15.688 29.391 5.973 1 98.31 213 GLU B C 1
ATOM 4079 O O . GLU B 1 213 ? 14.586 29.578 5.449 1 98.31 213 GLU B O 1
ATOM 4084 N N . ASN B 1 214 ? 16.734 29.141 5.219 1 98.25 214 ASN B N 1
ATOM 4085 C CA . ASN B 1 214 ? 16.734 29.484 3.797 1 98.25 214 ASN B CA 1
ATOM 4086 C C . ASN B 1 214 ? 16.734 28.219 2.926 1 98.25 214 ASN B C 1
ATOM 4088 O O . ASN B 1 214 ? 16.5 28.312 1.719 1 98.25 214 ASN B O 1
ATOM 4092 N N . GLU B 1 215 ? 16.891 27.094 3.52 1 98.56 215 GLU B N 1
ATOM 4093 C CA . GLU B 1 215 ? 16.891 25.859 2.746 1 98.56 215 GLU B CA 1
ATOM 4094 C C . GLU B 1 215 ? 15.859 24.875 3.295 1 98.56 215 GLU B C 1
ATOM 4096 O O . GLU B 1 215 ? 14.961 24.438 2.57 1 98.56 215 GLU B O 1
ATOM 4101 N N . TYR B 1 216 ? 15.977 24.578 4.586 1 98.81 216 TYR B N 1
ATOM 4102 C CA . TYR B 1 216 ? 15.18 23.531 5.219 1 98.81 216 TYR B CA 1
ATOM 4103 C C . TYR B 1 216 ? 13.703 23.891 5.207 1 98.81 216 TYR B C 1
ATOM 4105 O O . TYR B 1 216 ? 12.875 23.125 4.699 1 98.81 216 TYR B O 1
ATOM 4113 N N . ILE B 1 217 ? 13.281 25.062 5.727 1 98.75 217 ILE B N 1
ATOM 4114 C CA . ILE B 1 217 ? 11.891 25.469 5.863 1 98.75 217 ILE B CA 1
ATOM 4115 C C . ILE B 1 217 ? 11.234 25.562 4.484 1 98.75 217 ILE B C 1
ATOM 4117 O O . ILE B 1 217 ? 10.211 24.922 4.23 1 98.75 217 ILE B O 1
ATOM 4121 N N . PRO B 1 218 ? 11.914 26.219 3.467 1 98.38 218 PRO B N 1
ATOM 4122 C CA . PRO B 1 218 ? 11.281 26.297 2.148 1 98.38 218 PRO B CA 1
ATOM 4123 C C . PRO B 1 218 ? 11.18 24.922 1.466 1 98.38 218 PRO B C 1
ATOM 4125 O O . PRO B 1 218 ? 10.195 24.656 0.764 1 98.38 218 PRO B O 1
ATOM 4128 N N . ARG B 1 219 ? 12.117 24.031 1.671 1 98.19 219 ARG B N 1
ATOM 4129 C CA . ARG B 1 219 ? 12.133 22.75 0.987 1 98.19 219 ARG B CA 1
ATOM 4130 C C . ARG B 1 219 ? 11.023 21.844 1.5 1 98.19 219 ARG B C 1
ATOM 4132 O O . ARG B 1 219 ? 10.391 21.125 0.722 1 98.19 219 ARG B O 1
ATOM 4139 N N . VAL B 1 220 ? 10.766 21.828 2.779 1 98.5 220 VAL B N 1
ATOM 4140 C CA . VAL B 1 220 ? 9.672 21.047 3.336 1 98.5 220 VAL B CA 1
ATOM 4141 C C . VAL B 1 220 ? 8.352 21.469 2.693 1 98.5 220 VAL B C 1
ATOM 4143 O O . VAL B 1 220 ? 7.551 20.625 2.285 1 98.5 220 VAL B O 1
ATOM 4146 N N . GLY B 1 221 ? 8.164 22.766 2.531 1 97.25 221 GLY B N 1
ATOM 4147 C CA . GLY B 1 221 ? 6.922 23.297 1.99 1 97.25 221 GLY B CA 1
ATOM 4148 C C . GLY B 1 221 ? 6.766 23.062 0.5 1 97.25 221 GLY B C 1
ATOM 4149 O O . GLY B 1 221 ? 5.645 22.969 -0.006 1 97.25 221 GLY B O 1
ATOM 4150 N N . LYS B 1 222 ? 7.859 22.859 -0.25 1 96.31 222 LYS B N 1
ATOM 4151 C CA . LYS B 1 222 ? 7.828 22.75 -1.705 1 96.31 222 LYS B CA 1
ATOM 4152 C C . LYS B 1 222 ? 8.07 21.312 -2.152 1 96.31 222 LYS B C 1
ATOM 4154 O O . LYS B 1 222 ? 8.188 21.047 -3.35 1 96.31 222 LYS B O 1
ATOM 4159 N N . ARG B 1 223 ? 8.156 20.438 -1.238 1 97.69 223 ARG B N 1
ATOM 4160 C CA . ARG B 1 223 ? 8.555 19.062 -1.505 1 97.69 223 ARG B CA 1
ATOM 4161 C C . ARG B 1 223 ? 7.602 18.406 -2.502 1 97.69 223 ARG B C 1
ATOM 4163 O O . ARG B 1 223 ? 8.031 17.625 -3.346 1 97.69 223 ARG B O 1
ATOM 4170 N N . GLY B 1 224 ? 6.277 18.672 -2.434 1 96.12 224 GLY B N 1
ATOM 4171 C CA . GLY B 1 224 ? 5.316 18.125 -3.385 1 96.12 224 GLY B CA 1
ATOM 4172 C C . GLY B 1 224 ? 5.656 18.453 -4.824 1 96.12 224 GLY B C 1
ATOM 4173 O O . GLY B 1 224 ? 5.539 17.609 -5.707 1 96.12 224 GLY B O 1
ATOM 4174 N N . ALA B 1 225 ? 6.086 19.672 -5.039 1 95.31 225 ALA B N 1
ATOM 4175 C CA . ALA B 1 225 ? 6.457 20.109 -6.383 1 95.31 225 ALA B CA 1
ATOM 4176 C C . ALA B 1 225 ? 7.684 19.359 -6.887 1 95.31 225 ALA B C 1
ATOM 4178 O O . ALA B 1 225 ? 7.766 19.016 -8.062 1 95.31 225 ALA B O 1
ATOM 4179 N N . GLU B 1 226 ? 8.633 19.078 -5.98 1 96.62 226 GLU B N 1
ATOM 4180 C CA . GLU B 1 226 ? 9.82 18.312 -6.336 1 96.62 226 GLU B CA 1
ATOM 4181 C C . GLU B 1 226 ? 9.453 16.906 -6.809 1 96.62 226 GLU B C 1
ATOM 4183 O O . GLU B 1 226 ? 10.016 16.406 -7.781 1 96.62 226 GLU B O 1
ATOM 4188 N N . ILE B 1 227 ? 8.547 16.359 -6.176 1 97.62 227 ILE B N 1
ATOM 4189 C CA . ILE B 1 227 ? 8.133 15 -6.492 1 97.62 227 ILE B CA 1
ATOM 4190 C C . ILE B 1 227 ? 7.395 14.984 -7.832 1 97.62 227 ILE B C 1
ATOM 4192 O O . ILE B 1 227 ? 7.617 14.102 -8.656 1 97.62 227 ILE B O 1
ATOM 4196 N N . ILE B 1 228 ? 6.496 15.906 -8.016 1 96.19 228 ILE B N 1
ATOM 4197 C CA . ILE B 1 228 ? 5.77 15.977 -9.281 1 96.19 228 ILE B CA 1
ATOM 4198 C C . ILE B 1 228 ? 6.762 16.094 -10.438 1 96.19 228 ILE B C 1
ATOM 4200 O O . ILE B 1 228 ? 6.598 15.445 -11.469 1 96.19 228 ILE B O 1
ATOM 4204 N N . GLU B 1 229 ? 7.762 16.906 -10.242 1 97.06 229 GLU B N 1
ATOM 4205 C CA . GLU B 1 229 ? 8.773 17.094 -11.281 1 97.06 229 GLU B CA 1
ATOM 4206 C C . GLU B 1 229 ? 9.523 15.805 -11.555 1 97.06 229 GLU B C 1
ATOM 4208 O O . GLU B 1 229 ? 9.812 15.484 -12.711 1 97.06 229 GLU B O 1
ATOM 4213 N N . ALA B 1 230 ? 9.828 15.055 -10.562 1 97.06 230 ALA B N 1
ATOM 4214 C CA . ALA B 1 230 ? 10.625 13.844 -10.695 1 97.06 230 ALA B CA 1
ATOM 4215 C C . ALA B 1 230 ? 9.773 12.672 -11.18 1 97.06 230 ALA B C 1
ATOM 4217 O O . ALA B 1 230 ? 10.117 12.016 -12.164 1 97.06 230 ALA B O 1
ATOM 4218 N N . ARG B 1 231 ? 8.664 12.445 -10.594 1 96.19 231 ARG B N 1
ATOM 4219 C CA . ARG B 1 231 ? 7.859 11.242 -10.82 1 96.19 231 ARG B CA 1
ATOM 4220 C C . ARG B 1 231 ? 6.867 11.453 -11.953 1 96.19 231 ARG B C 1
ATOM 4222 O O . ARG B 1 231 ? 6.387 10.484 -12.547 1 96.19 231 ARG B O 1
ATOM 4229 N N . GLY B 1 232 ? 6.5 12.734 -12.227 1 95.44 232 GLY B N 1
ATOM 4230 C CA . GLY B 1 232 ? 5.449 13.031 -13.188 1 95.44 232 GLY B CA 1
ATOM 4231 C C . GLY B 1 232 ? 4.055 12.883 -12.617 1 95.44 232 GLY B C 1
ATOM 4232 O O . GLY B 1 232 ? 3.064 12.969 -13.344 1 95.44 232 GLY B O 1
ATOM 4233 N N . ALA B 1 233 ? 3.941 12.617 -11.32 1 95.06 233 ALA B N 1
ATOM 4234 C CA . ALA B 1 233 ? 2.672 12.469 -10.609 1 95.06 233 ALA B CA 1
ATOM 4235 C C . ALA B 1 233 ? 2.793 12.938 -9.164 1 95.06 233 ALA B C 1
ATOM 4237 O O . ALA B 1 233 ? 3.895 12.984 -8.609 1 95.06 233 ALA B O 1
ATOM 4238 N N . SER B 1 234 ? 1.648 13.25 -8.562 1 94.94 234 SER B N 1
ATOM 4239 C CA . SER B 1 234 ? 1.631 13.711 -7.18 1 94.94 234 SER B CA 1
ATOM 4240 C C . SER B 1 234 ? 1.993 12.586 -6.219 1 94.94 234 SER B C 1
ATOM 4242 O O . SER B 1 234 ? 1.99 11.414 -6.598 1 94.94 234 SER B O 1
ATOM 4244 N N . SER B 1 235 ? 2.273 12.898 -4.965 1 96.5 235 SER B N 1
ATOM 4245 C CA . SER B 1 235 ? 2.785 12 -3.934 1 96.5 235 SER B CA 1
ATOM 4246 C C . SER B 1 235 ? 1.654 11.219 -3.275 1 96.5 235 SER B C 1
ATOM 4248 O O . SER B 1 235 ? 1.421 11.352 -2.07 1 96.5 235 SER B O 1
ATOM 4250 N N . ALA B 1 236 ? 1.114 10.305 -3.99 1 97.94 236 ALA B N 1
ATOM 4251 C CA . ALA B 1 236 ? -0.049 9.562 -3.508 1 97.94 236 ALA B CA 1
ATOM 4252 C C . ALA B 1 236 ? 0.339 8.602 -2.389 1 97.94 236 ALA B C 1
ATOM 4254 O O . ALA B 1 236 ? -0.32 8.547 -1.348 1 97.94 236 ALA B O 1
ATOM 4255 N N . ALA B 1 237 ? 1.442 7.906 -2.523 1 98.5 237 ALA B N 1
ATOM 4256 C CA . ALA B 1 237 ? 1.818 6.863 -1.568 1 98.5 237 ALA B CA 1
ATOM 4257 C C . ALA B 1 237 ? 2.26 7.473 -0.24 1 98.5 237 ALA B C 1
ATOM 4259 O O . ALA B 1 237 ? 1.911 6.965 0.829 1 98.5 237 ALA B O 1
ATOM 4260 N N . SER B 1 238 ? 3.055 8.547 -0.312 1 98.75 238 SER B N 1
ATOM 4261 C CA . SER B 1 238 ? 3.5 9.164 0.934 1 98.75 238 SER B CA 1
ATOM 4262 C C . SER B 1 238 ? 2.355 9.891 1.631 1 98.75 238 SER B C 1
ATOM 4264 O O . SER B 1 238 ? 2.301 9.938 2.861 1 98.75 238 SER B O 1
ATOM 4266 N N . ALA B 1 239 ? 1.428 10.484 0.859 1 98.81 239 ALA B N 1
ATOM 4267 C CA . ALA B 1 239 ? 0.226 11.047 1.465 1 98.81 239 ALA B CA 1
ATOM 4268 C C . ALA B 1 239 ? -0.604 9.969 2.152 1 98.81 239 ALA B C 1
ATOM 4270 O O . ALA B 1 239 ? -1.086 10.164 3.271 1 98.81 239 ALA B O 1
ATOM 4271 N N . ALA B 1 240 ? -0.786 8.828 1.504 1 98.94 240 ALA B N 1
ATOM 4272 C CA . ALA B 1 240 ? -1.495 7.703 2.102 1 98.94 240 ALA B CA 1
ATOM 4273 C C . ALA B 1 240 ? -0.821 7.254 3.395 1 98.94 240 ALA B C 1
ATOM 4275 O O . ALA B 1 240 ? -1.492 7.023 4.406 1 98.94 240 ALA B O 1
ATOM 4276 N N . ASN B 1 241 ? 0.507 7.152 3.367 1 98.88 241 ASN B N 1
ATOM 4277 C CA . ASN B 1 241 ? 1.242 6.762 4.566 1 98.88 241 ASN B CA 1
ATOM 4278 C C . ASN B 1 241 ? 1.011 7.746 5.711 1 98.88 241 ASN B C 1
ATOM 4280 O O . ASN B 1 241 ? 0.818 7.336 6.855 1 98.88 241 ASN B O 1
ATOM 4284 N N . ALA B 1 242 ? 1.064 9 5.383 1 98.94 242 ALA B N 1
ATOM 4285 C CA . ALA B 1 242 ? 0.88 10.039 6.395 1 98.94 242 ALA B CA 1
ATOM 4286 C C . ALA B 1 242 ? -0.511 9.953 7.02 1 98.94 242 ALA B C 1
ATOM 4288 O O . ALA B 1 242 ? -0.668 10.133 8.227 1 98.94 242 ALA B O 1
ATOM 4289 N N . ALA B 1 243 ? -1.51 9.719 6.191 1 98.94 243 ALA B N 1
ATOM 4290 C CA . ALA B 1 243 ? -2.867 9.562 6.707 1 98.94 243 ALA B CA 1
ATOM 4291 C C . ALA B 1 243 ? -2.963 8.359 7.645 1 98.94 243 ALA B C 1
ATOM 4293 O O . ALA B 1 243 ? -3.6 8.438 8.695 1 98.94 243 ALA B O 1
ATOM 4294 N N . ILE B 1 244 ? -2.311 7.266 7.297 1 98.94 244 ILE B N 1
ATOM 4295 C CA . ILE B 1 244 ? -2.293 6.066 8.125 1 98.94 244 ILE B CA 1
ATOM 4296 C C . ILE B 1 244 ? -1.604 6.363 9.453 1 98.94 244 ILE B C 1
ATOM 4298 O O . ILE B 1 244 ? -2.141 6.059 10.523 1 98.94 244 ILE B O 1
ATOM 4302 N N . ASP B 1 245 ? -0.421 7.012 9.406 1 98.81 245 ASP B N 1
ATOM 4303 C CA . ASP B 1 245 ? 0.298 7.375 10.625 1 98.81 245 ASP B CA 1
ATOM 4304 C C . ASP B 1 245 ? -0.564 8.25 11.531 1 98.81 245 ASP B C 1
ATOM 4306 O O . ASP B 1 245 ? -0.624 8.023 12.742 1 98.81 245 ASP B O 1
ATOM 4310 N N . HIS B 1 246 ? -1.199 9.219 10.906 1 98.94 246 HIS B N 1
ATOM 4311 C CA . HIS B 1 246 ? -2.037 10.172 11.625 1 98.94 246 HIS B CA 1
ATOM 4312 C C . HIS B 1 246 ? -3.152 9.453 12.383 1 98.94 246 HIS B C 1
ATOM 4314 O O . HIS B 1 246 ? -3.271 9.602 13.602 1 98.94 246 HIS B O 1
ATOM 4320 N N . VAL B 1 247 ? -3.938 8.648 11.711 1 98.94 247 VAL B N 1
ATOM 4321 C CA . VAL B 1 247 ? -5.098 7.996 12.305 1 98.94 247 VAL B CA 1
ATOM 4322 C C . VAL B 1 247 ? -4.637 6.922 13.289 1 98.94 247 VAL B C 1
ATOM 4324 O O . VAL B 1 247 ? -5.207 6.781 14.375 1 98.94 247 VAL B O 1
ATOM 4327 N N . ARG B 1 248 ? -3.602 6.152 12.922 1 98.88 248 ARG B N 1
ATOM 4328 C CA . ARG B 1 248 ? -3.098 5.109 13.812 1 98.88 248 ARG B CA 1
ATOM 4329 C C . ARG B 1 248 ? -2.682 5.695 15.164 1 98.88 248 ARG B C 1
ATOM 4331 O O . ARG B 1 248 ? -3.111 5.211 16.219 1 98.88 248 ARG B O 1
ATOM 4338 N N . ASP B 1 249 ? -1.847 6.738 15.102 1 98.81 249 ASP B N 1
ATOM 4339 C CA . ASP B 1 249 ? -1.348 7.332 16.344 1 98.81 249 ASP B CA 1
ATOM 4340 C C . ASP B 1 249 ? -2.479 7.988 17.125 1 98.81 249 ASP B C 1
ATOM 4342 O O . ASP B 1 249 ? -2.471 7.98 18.359 1 98.81 249 ASP B O 1
ATOM 4346 N N . TRP B 1 250 ? -3.428 8.562 16.375 1 98.88 250 TRP B N 1
ATOM 4347 C CA . TRP B 1 250 ? -4.602 9.164 17.016 1 98.88 250 TRP B CA 1
ATOM 4348 C C . TRP B 1 250 ? -5.406 8.109 17.766 1 98.88 250 TRP B C 1
ATOM 4350 O O . TRP B 1 250 ? -5.82 8.344 18.906 1 98.88 250 TRP B O 1
ATOM 4360 N N . MET B 1 251 ? -5.586 6.918 17.203 1 98.75 251 MET B N 1
ATOM 4361 C CA . MET B 1 251 ? -6.461 5.887 17.75 1 98.75 251 MET B CA 1
ATOM 4362 C C . MET B 1 251 ? -5.719 5.012 18.75 1 98.75 251 MET B C 1
ATOM 4364 O O . MET B 1 251 ? -6.293 4.578 19.75 1 98.75 251 MET B O 1
ATOM 4368 N N . LEU B 1 252 ? -4.398 4.793 18.5 1 98.62 252 LEU B N 1
ATOM 4369 C CA . LEU B 1 252 ? -3.705 3.766 19.281 1 98.62 252 LEU B CA 1
ATOM 4370 C C . LEU B 1 252 ? -2.66 4.391 20.203 1 98.62 252 LEU B C 1
ATOM 4372 O O . LEU B 1 252 ? -2.146 3.729 21.109 1 98.62 252 LEU B O 1
ATOM 4376 N N . GLY B 1 253 ? -2.316 5.641 19.953 1 98.69 253 GLY B N 1
ATOM 4377 C CA . GLY B 1 253 ? -1.366 6.34 20.812 1 98.69 253 GLY B CA 1
ATOM 4378 C C . GLY B 1 253 ? 0.02 6.434 20.203 1 98.69 253 GLY B C 1
ATOM 4379 O O . GLY B 1 253 ? 0.344 5.703 19.266 1 98.69 253 GLY B O 1
ATOM 4380 N N . ALA B 1 254 ? 0.751 7.391 20.656 1 98.12 254 ALA B N 1
ATOM 4381 C CA . ALA B 1 254 ? 2.145 7.602 20.266 1 98.12 254 ALA B CA 1
ATOM 4382 C C . ALA B 1 254 ? 2.963 8.133 21.438 1 98.12 254 ALA B C 1
ATOM 4384 O O . ALA B 1 254 ? 2.406 8.664 22.406 1 98.12 254 ALA B O 1
ATOM 4385 N N . ASP B 1 255 ? 4.293 7.98 21.375 1 96.12 255 ASP B N 1
ATOM 4386 C CA . ASP B 1 255 ? 5.137 8.312 22.516 1 96.12 255 ASP B CA 1
ATOM 4387 C C . ASP B 1 255 ? 5.867 9.633 22.297 1 96.12 255 ASP B C 1
ATOM 4389 O O . ASP B 1 255 ? 6.699 10.039 23.109 1 96.12 255 ASP B O 1
ATOM 4393 N N . SER B 1 256 ? 5.676 10.32 21.156 1 97.81 256 SER B N 1
ATOM 4394 C CA . SER B 1 256 ? 6.246 11.625 20.844 1 97.81 256 SER B CA 1
ATOM 4395 C C . SER B 1 256 ? 5.16 12.609 20.406 1 97.81 256 SER B C 1
ATOM 4397 O O . SER B 1 256 ? 3.992 12.234 20.281 1 97.81 256 SER B O 1
ATOM 4399 N N . LEU B 1 257 ? 5.559 13.93 20.312 1 98.75 257 LEU B N 1
ATOM 4400 C CA . LEU B 1 257 ? 4.648 14.914 19.734 1 98.75 257 LEU B CA 1
ATOM 4401 C C . LEU B 1 257 ? 4.527 14.719 18.234 1 98.75 257 LEU B C 1
ATOM 4403 O O . LEU B 1 257 ? 5.512 14.383 17.562 1 98.75 257 LEU B O 1
ATOM 4407 N N . HIS B 1 258 ? 3.344 14.898 17.781 1 98.88 258 HIS B N 1
ATOM 4408 C CA . HIS B 1 258 ? 3.1 14.844 16.344 1 98.88 258 HIS B CA 1
ATOM 4409 C C . HIS B 1 258 ? 2.242 16.016 15.883 1 98.88 258 HIS B C 1
ATOM 4411 O O . HIS B 1 258 ? 1.664 16.734 16.703 1 98.88 258 HIS B O 1
ATOM 4417 N N . SER B 1 259 ? 2.246 16.25 14.578 1 98.88 259 SER B N 1
ATOM 4418 C CA . SER B 1 259 ? 1.503 17.359 13.977 1 98.88 259 SER B CA 1
ATOM 4419 C C . SER B 1 259 ? 0.057 16.953 13.695 1 98.88 259 SER B C 1
ATOM 4421 O O . SER B 1 259 ? -0.2 15.93 13.07 1 98.88 259 SER B O 1
ATOM 4423 N N . MET B 1 260 ? -0.847 17.766 14.102 1 98.88 260 MET B N 1
ATOM 4424 C CA . MET B 1 260 ? -2.266 17.656 13.773 1 98.88 260 MET B CA 1
ATOM 4425 C C . MET B 1 260 ? -2.902 19.031 13.617 1 98.88 260 MET B C 1
ATOM 4427 O O . MET B 1 260 ? -2.748 19.891 14.484 1 98.88 260 MET B O 1
ATOM 4431 N N . ALA B 1 261 ? -3.566 19.234 12.469 1 98.94 261 ALA B N 1
ATOM 4432 C CA . ALA B 1 261 ? -4.359 20.453 12.359 1 98.94 261 ALA B CA 1
ATOM 4433 C C . ALA B 1 261 ? -5.734 20.281 12.992 1 98.94 261 ALA B C 1
ATOM 4435 O O . ALA B 1 261 ? -6.512 19.422 12.578 1 98.94 261 ALA B O 1
ATOM 4436 N N . VAL B 1 262 ? -6.016 21.062 14.008 1 98.94 262 VAL B N 1
ATOM 4437 C CA . VAL B 1 262 ? -7.25 20.938 14.781 1 98.94 262 VAL B CA 1
ATOM 4438 C C . VAL B 1 262 ? -7.797 22.328 15.109 1 98.94 262 VAL B C 1
ATOM 4440 O O . VAL B 1 262 ? -7.117 23.344 14.898 1 98.94 262 VAL B O 1
ATOM 4443 N N . ALA B 1 263 ? -9.031 22.375 15.555 1 98.69 263 ALA B N 1
ATOM 4444 C CA . ALA B 1 263 ? -9.656 23.641 15.922 1 98.69 263 ALA B CA 1
ATOM 4445 C C . ALA B 1 263 ? -8.938 24.281 17.109 1 98.69 263 ALA B C 1
ATOM 4447 O O . ALA B 1 263 ? -8.766 23.641 18.156 1 98.69 263 ALA B O 1
ATOM 4448 N N . SER B 1 264 ? -8.586 25.547 16.984 1 98.56 264 SER B N 1
ATOM 4449 C CA . SER B 1 264 ? -7.91 26.281 18.031 1 98.56 264 SER B CA 1
ATOM 4450 C C . SER B 1 264 ? -8.891 26.703 19.125 1 98.56 264 SER B C 1
ATOM 4452 O O . SER B 1 264 ? -10.008 27.125 18.844 1 98.56 264 SER B O 1
ATOM 4454 N N . SER B 1 265 ? -8.492 26.578 20.375 1 97.81 265 SER B N 1
ATOM 4455 C CA . SER B 1 265 ? -9.195 27.172 21.5 1 97.81 265 SER B CA 1
ATOM 4456 C C . SER B 1 265 ? -8.414 28.375 22.062 1 97.81 265 SER B C 1
ATOM 4458 O O . SER B 1 265 ? -8.57 28.734 23.219 1 97.81 265 SER B O 1
ATOM 4460 N N . GLY B 1 266 ? -7.508 28.875 21.219 1 97.81 266 GLY B N 1
ATOM 4461 C CA . GLY B 1 266 ? -6.734 30.047 21.625 1 97.81 266 GLY B CA 1
ATOM 4462 C C . GLY B 1 266 ? -5.285 29.719 21.938 1 97.81 266 GLY B C 1
ATOM 4463 O O . GLY B 1 266 ? -4.504 30.594 22.281 1 97.81 266 GLY B O 1
ATOM 4464 N N . GLN B 1 267 ? -4.902 28.484 21.828 1 97.19 267 GLN B N 1
ATOM 4465 C CA . GLN B 1 267 ? -3.555 28.031 22.156 1 97.19 267 GLN B CA 1
ATOM 4466 C C . GLN B 1 267 ? -2.508 28.797 21.344 1 97.19 267 GLN B C 1
ATOM 4468 O O . GLN B 1 267 ? -2.682 29.016 20.156 1 97.19 267 GLN B O 1
ATOM 4473 N N . TYR B 1 268 ? -1.483 29.281 22.031 1 97.31 268 TYR B N 1
ATOM 4474 C CA . TYR B 1 268 ? -0.319 29.938 21.453 1 97.31 268 TYR B CA 1
ATOM 4475 C C . TYR B 1 268 ? -0.734 31.141 20.625 1 97.31 268 TYR B C 1
ATOM 4477 O O . TYR B 1 268 ? -0.109 31.453 19.609 1 97.31 268 TYR B O 1
ATOM 4485 N N . GLY B 1 269 ? -1.895 31.734 20.844 1 96.5 269 GLY B N 1
ATOM 4486 C CA . GLY B 1 269 ? -2.342 32.969 20.219 1 96.5 269 GLY B CA 1
ATOM 4487 C C . GLY B 1 269 ? -3.115 32.75 18.938 1 96.5 269 GLY B C 1
ATOM 4488 O O . GLY B 1 269 ? -3.482 33.688 18.25 1 96.5 269 GLY B O 1
ATOM 4489 N N . VAL B 1 270 ? -3.316 31.547 18.594 1 98.31 270 VAL B N 1
ATOM 4490 C CA . VAL B 1 270 ? -4.094 31.25 17.391 1 98.31 270 VAL B CA 1
ATOM 4491 C C . VAL B 1 270 ? -5.578 31.469 17.672 1 98.31 270 VAL B C 1
ATOM 4493 O O . VAL B 1 270 ? -6.125 30.906 18.625 1 98.31 270 VAL B O 1
ATOM 4496 N N . GLU B 1 271 ? -6.191 32.219 16.859 1 97.75 271 GLU B N 1
ATOM 4497 C CA . GLU B 1 271 ? -7.582 32.625 17.062 1 97.75 271 GLU B CA 1
ATOM 4498 C C . GLU B 1 271 ? -8.484 31.391 17.234 1 97.75 271 GLU B C 1
ATOM 4500 O O . GLU B 1 271 ? -8.336 30.406 16.531 1 97.75 271 GLU B O 1
ATOM 4505 N N . GLU B 1 272 ? -9.438 31.516 18.172 1 97.69 272 GLU B N 1
ATOM 4506 C CA . GLU B 1 272 ? -10.391 30.438 18.422 1 97.69 272 GLU B CA 1
ATOM 4507 C C . GLU B 1 272 ? -11.18 30.094 17.172 1 97.69 272 GLU B C 1
ATOM 4509 O O . GLU B 1 272 ? -11.609 31 16.438 1 97.69 272 GLU B O 1
ATOM 4514 N N . GLY B 1 273 ? -11.258 28.812 16.906 1 96.31 273 GLY B N 1
ATOM 4515 C CA . GLY B 1 273 ? -12.078 28.344 15.805 1 96.31 273 GLY B CA 1
ATOM 4516 C C . GLY B 1 273 ? -11.273 28.094 14.539 1 96.31 273 GLY B C 1
ATOM 4517 O O . GLY B 1 273 ? -11.727 27.375 13.641 1 96.31 273 GLY B O 1
ATOM 4518 N N . LEU B 1 274 ? -10.133 28.672 14.43 1 98.44 274 LEU B N 1
ATOM 4519 C CA . LEU B 1 274 ? -9.266 28.422 13.281 1 98.44 274 LEU B CA 1
ATOM 4520 C C . LEU B 1 274 ? -8.719 27 13.32 1 98.44 274 LEU B C 1
ATOM 4522 O O . LEU B 1 274 ? -8.32 26.5 14.383 1 98.44 274 LEU B O 1
ATOM 4526 N N . VAL B 1 275 ? -8.766 26.281 12.219 1 98.88 275 VAL B N 1
ATOM 4527 C CA . VAL B 1 275 ? -8.117 24.969 12.133 1 98.88 275 VAL B CA 1
ATOM 4528 C C . VAL B 1 275 ? -6.637 25.141 11.789 1 98.88 275 VAL B C 1
ATOM 4530 O O . VAL B 1 275 ? -6.293 25.469 10.656 1 98.88 275 VAL B O 1
ATOM 4533 N N . SER B 1 276 ? -5.805 24.938 12.711 1 98.88 276 SER B N 1
ATOM 4534 C CA . SER B 1 276 ? -4.367 25.125 12.57 1 98.88 276 SER B CA 1
ATOM 4535 C C . SER B 1 276 ? -3.598 23.906 13.086 1 98.88 276 SER B C 1
ATOM 4537 O O . SER B 1 276 ? -4.051 23.234 14.016 1 98.88 276 SER B O 1
ATOM 4539 N N . SER B 1 277 ? -2.438 23.641 12.445 1 98.88 277 SER B N 1
ATOM 4540 C CA . SER B 1 277 ? -1.578 22.547 12.914 1 98.88 277 SER B CA 1
ATOM 4541 C C . SER B 1 277 ? -0.871 22.922 14.211 1 98.88 277 SER B C 1
ATOM 4543 O O . SER B 1 277 ? -0.395 24.062 14.367 1 98.88 277 SER B O 1
ATOM 4545 N N . PHE B 1 278 ? -0.894 22.062 15.172 1 98.88 278 PHE B N 1
ATOM 4546 C CA . PHE B 1 278 ? -0.227 22.172 16.469 1 98.88 278 PHE B CA 1
ATOM 4547 C C . PHE B 1 278 ? 0.559 20.906 16.766 1 98.88 278 PHE B C 1
ATOM 4549 O O . PHE B 1 278 ? 0.279 19.844 16.203 1 98.88 278 PHE B O 1
ATOM 4556 N N . PRO B 1 279 ? 1.615 21.062 17.625 1 98.69 279 PRO B N 1
ATOM 4557 C CA . PRO B 1 279 ? 2.076 19.844 18.281 1 98.69 279 PRO B CA 1
ATOM 4558 C C . PRO B 1 279 ? 1.013 19.234 19.188 1 98.69 279 PRO B C 1
ATOM 4560 O O . PRO B 1 279 ? 0.348 19.953 19.953 1 98.69 279 PRO B O 1
ATOM 4563 N N . VAL B 1 280 ? 0.85 17.938 19.109 1 98.88 280 VAL B N 1
ATOM 4564 C CA . VAL B 1 280 ? -0.124 17.297 19.984 1 98.88 280 VAL B CA 1
ATOM 4565 C C . VAL B 1 280 ? 0.49 16.062 20.625 1 98.88 280 VAL B C 1
ATOM 4567 O O . VAL B 1 280 ? 1.32 15.383 20.016 1 98.88 280 VAL B O 1
ATOM 4570 N N . ARG B 1 281 ? 0.124 15.82 21.844 1 98.75 281 ARG B N 1
ATOM 4571 C CA . ARG B 1 281 ? 0.292 14.523 22.484 1 98.75 281 ARG B CA 1
ATOM 4572 C C . ARG B 1 281 ? -0.871 13.594 22.156 1 98.75 281 ARG B C 1
ATOM 4574 O O . ARG B 1 281 ? -2.027 14.023 22.141 1 98.75 281 ARG B O 1
ATOM 4581 N N . LEU B 1 282 ? -0.562 12.344 21.906 1 98.81 282 LEU B N 1
ATOM 4582 C CA . LEU B 1 282 ? -1.567 11.367 21.516 1 98.81 282 LEU B CA 1
ATOM 4583 C C . LEU B 1 282 ? -1.571 10.18 22.469 1 98.81 282 LEU B C 1
ATOM 4585 O O . LEU B 1 282 ? -0.847 9.203 22.25 1 98.81 282 LEU B O 1
ATOM 4589 N N . PRO B 1 283 ? -2.428 10.203 23.469 1 98.5 283 PRO B N 1
ATOM 4590 C CA . PRO B 1 283 ? -2.469 9.102 24.438 1 98.5 283 PRO B CA 1
ATOM 4591 C C . PRO B 1 283 ? -3.186 7.867 23.891 1 98.5 283 PRO B C 1
ATOM 4593 O O . PRO B 1 283 ? -3.109 6.789 24.484 1 98.5 283 PRO B O 1
ATOM 4596 N N . GLY B 1 284 ? -3.934 7.988 22.797 1 98.19 284 GLY B N 1
ATOM 4597 C CA . GLY B 1 284 ? -4.77 6.93 22.266 1 98.19 284 GLY B CA 1
ATOM 4598 C C . GLY B 1 284 ? -6.246 7.133 22.547 1 98.19 284 GLY B C 1
ATOM 4599 O O . GLY B 1 284 ? -6.637 8.133 23.156 1 98.19 284 GLY B O 1
ATOM 4600 N N . GLY B 1 285 ? -7.113 6.25 21.891 1 97.75 285 GLY B N 1
ATOM 4601 C CA . GLY B 1 285 ? -8.547 6.32 22.125 1 97.75 285 GLY B CA 1
ATOM 4602 C C . GLY B 1 285 ? -9.219 7.465 21.391 1 97.75 285 GLY B C 1
ATOM 4603 O O . GLY B 1 285 ? -10.328 7.871 21.734 1 97.75 285 GLY B O 1
ATOM 4604 N N . GLY B 1 286 ? -8.523 8.039 20.469 1 98.31 286 GLY B N 1
ATOM 4605 C CA . GLY B 1 286 ? -9.086 9.141 19.703 1 98.31 286 GLY B CA 1
ATOM 4606 C C . GLY B 1 286 ? -8.977 10.477 20.406 1 98.31 286 GLY B C 1
ATOM 4607 O O . GLY B 1 286 ? -9.734 11.406 20.109 1 98.31 286 GLY B O 1
ATOM 4608 N N . GLU B 1 287 ? -8.062 10.562 21.344 1 98.56 287 GLU B N 1
ATOM 4609 C CA . GLU B 1 287 ? -7.859 11.805 22.094 1 98.56 287 GLU B CA 1
ATOM 4610 C C . GLU B 1 287 ? -6.527 12.453 21.719 1 98.56 287 GLU B C 1
ATOM 4612 O O . GLU B 1 287 ? -5.617 11.789 21.234 1 98.56 287 GLU B O 1
ATOM 4617 N N . TYR B 1 288 ? -6.488 13.82 21.875 1 98.81 288 TYR B N 1
ATOM 4618 C CA . TYR B 1 288 ? -5.238 14.562 21.734 1 98.81 288 TYR B CA 1
ATOM 4619 C C . TYR B 1 288 ? -5.172 15.703 22.734 1 98.81 288 TYR B C 1
ATOM 4621 O O . TYR B 1 288 ? -6.195 16.109 23.297 1 98.81 288 TYR B O 1
ATOM 4629 N N . GLU B 1 289 ? -3.967 16.172 22.969 1 98.5 289 GLU B N 1
ATOM 4630 C CA . GLU B 1 289 ? -3.721 17.312 23.828 1 98.5 289 GLU B CA 1
ATOM 4631 C C . GLU B 1 289 ? -2.656 18.234 23.234 1 98.5 289 GLU B C 1
ATOM 4633 O O . GLU B 1 289 ? -1.595 17.781 22.812 1 98.5 289 GLU B O 1
ATOM 4638 N N . ILE B 1 290 ? -2.949 19.531 23.172 1 98.56 290 ILE B N 1
ATOM 4639 C CA . ILE B 1 290 ? -1.931 20.516 22.828 1 98.56 290 ILE B CA 1
ATOM 4640 C C . ILE B 1 290 ? -1.151 20.906 24.078 1 98.56 290 ILE B C 1
ATOM 4642 O O . ILE B 1 290 ? -1.698 21.547 24.984 1 98.56 290 ILE B O 1
ATOM 4646 N N . PRO B 1 291 ? 0.106 20.562 24.094 1 98.06 291 PRO B N 1
ATOM 4647 C CA . PRO B 1 291 ? 0.857 20.875 25.312 1 98.06 291 PRO B CA 1
ATOM 4648 C C . PRO B 1 291 ? 1.092 22.375 25.5 1 98.06 291 PRO B C 1
ATOM 4650 O O . PRO B 1 291 ? 1.201 23.109 24.516 1 98.06 291 PRO B O 1
ATOM 4653 N N . GLU B 1 292 ? 1.199 22.766 26.75 1 96.44 292 GLU B N 1
ATOM 4654 C CA . GLU B 1 292 ? 1.6 24.141 27.094 1 96.44 292 GLU B CA 1
ATOM 4655 C C . GLU B 1 292 ? 3.107 24.234 27.312 1 96.44 292 GLU B C 1
ATOM 4657 O O . GLU B 1 292 ? 3.77 23.219 27.531 1 96.44 292 GLU B O 1
ATOM 4662 N N . GLY B 1 293 ? 3.623 25.406 27.094 1 95.75 293 GLY B N 1
ATOM 4663 C CA . GLY B 1 293 ? 4.984 25.672 27.531 1 95.75 293 GLY B CA 1
ATOM 4664 C C . GLY B 1 293 ? 6.02 25.406 26.453 1 95.75 293 GLY B C 1
ATOM 4665 O O . GLY B 1 293 ? 7.223 25.453 26.719 1 95.75 293 GLY B O 1
ATOM 4666 N N . LEU B 1 294 ? 5.59 25.125 25.25 1 97.19 294 LEU B N 1
ATOM 4667 C CA . LEU B 1 294 ? 6.562 24.984 24.172 1 97.19 294 LEU B CA 1
ATOM 4668 C C . LEU B 1 294 ? 7.215 26.328 23.859 1 97.19 294 LEU B C 1
ATOM 4670 O O . LEU B 1 294 ? 6.562 27.375 23.922 1 97.19 294 LEU B O 1
ATOM 4674 N N . GLU B 1 295 ? 8.492 26.281 23.5 1 95.38 295 GLU B N 1
ATOM 4675 C CA . GLU B 1 295 ? 9.242 27.484 23.156 1 95.38 295 GLU B CA 1
ATOM 4676 C C . GLU B 1 295 ? 8.742 28.094 21.844 1 95.38 295 GLU B C 1
ATOM 4678 O O . GLU B 1 295 ? 8.703 27.406 20.828 1 95.38 295 GLU B O 1
ATOM 4683 N N . VAL B 1 296 ? 8.344 29.375 21.953 1 96.88 296 VAL B N 1
ATOM 4684 C CA . VAL B 1 296 ? 7.988 30.141 20.766 1 96.88 296 VAL B CA 1
ATOM 4685 C C . VAL B 1 296 ? 8.703 31.5 20.797 1 96.88 296 VAL B C 1
ATOM 4687 O O . VAL B 1 296 ? 8.094 32.5 21.141 1 96.88 296 VAL B O 1
ATOM 4690 N N . GLY B 1 297 ? 9.969 31.484 20.391 1 97 297 GLY B N 1
ATOM 4691 C CA . GLY B 1 297 ? 10.75 32.719 20.359 1 97 297 GLY B CA 1
ATOM 4692 C C . GLY B 1 297 ? 10.406 33.594 19.188 1 97 297 GLY B C 1
ATOM 4693 O O . GLY B 1 297 ? 9.469 33.344 18.453 1 97 297 GLY B O 1
ATOM 4694 N N . ASP B 1 298 ? 11.211 34.656 19.031 1 97.81 298 ASP B N 1
ATOM 4695 C CA . ASP B 1 298 ? 10.898 35.688 18.047 1 97.81 298 ASP B CA 1
ATOM 4696 C C . ASP B 1 298 ? 10.883 35.125 16.625 1 97.81 298 ASP B C 1
ATOM 4698 O O . ASP B 1 298 ? 10 35.469 15.828 1 97.81 298 ASP B O 1
ATOM 4702 N N . PHE B 1 299 ? 11.859 34.312 16.359 1 97.69 299 PHE B N 1
ATOM 4703 C CA . PHE B 1 299 ? 11.93 33.719 15.039 1 97.69 299 PHE B CA 1
ATOM 4704 C C . PHE B 1 299 ? 10.695 32.875 14.766 1 97.69 299 PHE B C 1
ATOM 4706 O O . PHE B 1 299 ? 10.031 33.031 13.734 1 97.69 299 PHE B O 1
ATOM 4713 N N . ALA B 1 300 ? 10.383 31.953 15.672 1 97.88 300 ALA B N 1
ATOM 4714 C CA . ALA B 1 300 ? 9.219 31.078 15.531 1 97.88 300 ALA B CA 1
ATOM 4715 C C . ALA B 1 300 ? 7.938 31.906 15.414 1 97.88 300 ALA B C 1
ATOM 4717 O O . ALA B 1 300 ? 7.07 31.594 14.594 1 97.88 300 ALA B O 1
ATOM 4718 N N . ARG B 1 301 ? 7.816 32.938 16.219 1 97.88 301 ARG B N 1
ATOM 4719 C CA . ARG B 1 301 ? 6.637 33.781 16.203 1 97.88 301 ARG B CA 1
ATOM 4720 C C . ARG B 1 301 ? 6.453 34.438 14.836 1 97.88 301 ARG B C 1
ATOM 4722 O O . ARG B 1 301 ? 5.328 34.562 14.344 1 97.88 301 ARG B O 1
ATOM 4729 N N . SER B 1 302 ? 7.512 34.938 14.289 1 98.25 302 SER B N 1
ATOM 4730 C CA . SER B 1 302 ? 7.434 35.562 12.984 1 98.25 302 SER B CA 1
ATOM 4731 C C . SER B 1 302 ? 6.93 34.594 11.922 1 98.25 302 SER B C 1
ATOM 4733 O O . SER B 1 302 ? 6.191 34.969 11.016 1 98.25 302 SER B O 1
ATOM 4735 N N . LYS B 1 303 ? 7.324 33.312 11.992 1 98.25 303 LYS B N 1
ATOM 4736 C CA . LYS B 1 303 ? 6.855 32.281 11.062 1 98.25 303 LYS B CA 1
ATOM 4737 C C . LYS B 1 303 ? 5.395 31.938 11.32 1 98.25 303 LYS B C 1
ATOM 4739 O O . LYS B 1 303 ? 4.609 31.797 10.375 1 98.25 303 LYS B O 1
ATOM 4744 N N . LEU B 1 304 ? 5.012 31.844 12.57 1 98.31 304 LEU B N 1
ATOM 4745 C CA . LEU B 1 304 ? 3.637 31.547 12.945 1 98.31 304 LEU B CA 1
ATOM 4746 C C . LEU B 1 304 ? 2.686 32.625 12.461 1 98.31 304 LEU B C 1
ATOM 4748 O O . LEU B 1 304 ? 1.578 32.344 12.008 1 98.31 304 LEU B O 1
ATOM 4752 N N . GLU B 1 305 ? 3.113 33.844 12.562 1 98.19 305 GLU B N 1
ATOM 4753 C CA . GLU B 1 305 ? 2.291 34.969 12.109 1 98.19 305 GLU B CA 1
ATOM 4754 C C . GLU B 1 305 ? 1.958 34.844 10.625 1 98.19 305 GLU B C 1
ATOM 4756 O O . GLU B 1 305 ? 0.826 35.094 10.211 1 98.19 305 GLU B O 1
ATOM 4761 N N . ILE B 1 306 ? 2.895 34.438 9.844 1 98.44 306 ILE B N 1
ATOM 4762 C CA . ILE B 1 306 ? 2.719 34.312 8.398 1 98.44 306 ILE B CA 1
ATOM 4763 C C . ILE B 1 306 ? 1.72 33.188 8.102 1 98.44 306 ILE B C 1
ATOM 4765 O O . ILE B 1 306 ? 0.743 33.406 7.375 1 98.44 306 ILE B O 1
ATOM 4769 N N . THR B 1 307 ? 1.936 32 8.656 1 98.5 307 THR B N 1
ATOM 4770 C CA . THR B 1 307 ? 1.128 30.828 8.32 1 98.5 307 THR B CA 1
ATOM 4771 C C . THR B 1 307 ? -0.272 30.953 8.914 1 98.5 307 THR B C 1
ATOM 4773 O O . THR B 1 307 ? -1.257 30.562 8.289 1 98.5 307 THR B O 1
ATOM 4776 N N . ILE B 1 308 ? -0.407 31.562 10.109 1 98.62 308 ILE B N 1
ATOM 4777 C CA . ILE B 1 308 ? -1.713 31.781 10.719 1 98.62 308 ILE B CA 1
ATOM 4778 C C . ILE B 1 308 ? -2.459 32.875 9.961 1 98.62 308 ILE B C 1
ATOM 4780 O O . ILE B 1 308 ? -3.682 32.812 9.805 1 98.62 308 ILE B O 1
ATOM 4784 N N . GLY B 1 309 ? -1.716 33.875 9.523 1 98.56 309 GLY B N 1
ATOM 4785 C CA . GLY B 1 309 ? -2.316 34.906 8.695 1 98.56 309 GLY B CA 1
ATOM 4786 C C . GLY B 1 309 ? -2.979 34.375 7.445 1 98.56 309 GLY B C 1
ATOM 4787 O O . GLY B 1 309 ? -4.086 34.781 7.094 1 98.56 309 GLY B O 1
ATOM 4788 N N . GLU B 1 310 ? -2.311 33.469 6.766 1 98.06 310 GLU B N 1
ATOM 4789 C CA . GLU B 1 310 ? -2.873 32.812 5.586 1 98.06 310 GLU B CA 1
ATOM 4790 C C . GLU B 1 310 ? -4.164 32.062 5.926 1 98.06 310 GLU B C 1
ATOM 4792 O O . GLU B 1 310 ? -5.141 32.125 5.176 1 98.06 310 GLU B O 1
ATOM 4797 N N . LEU B 1 311 ? -4.195 31.391 7.066 1 98.44 311 LEU B N 1
ATOM 4798 C CA . LEU B 1 311 ? -5.375 30.656 7.504 1 98.44 311 LEU B CA 1
ATOM 4799 C C . LEU B 1 311 ? -6.535 31.609 7.781 1 98.44 311 LEU B C 1
ATOM 4801 O O . LEU B 1 311 ? -7.684 31.312 7.465 1 98.44 311 LEU B O 1
ATOM 4805 N N . LYS B 1 312 ? -6.219 32.75 8.352 1 98.38 312 LYS B N 1
ATOM 4806 C CA . LYS B 1 312 ? -7.246 33.75 8.625 1 98.38 312 LYS B CA 1
ATOM 4807 C C . LYS B 1 312 ? -7.848 34.281 7.328 1 98.38 312 LYS B C 1
ATOM 4809 O O . LYS B 1 312 ? -9.062 34.469 7.23 1 98.38 312 LYS B O 1
ATOM 4814 N N . GLU B 1 313 ? -7.012 34.531 6.379 1 97.62 313 GLU B N 1
ATOM 4815 C CA . GLU B 1 313 ? -7.48 35 5.078 1 97.62 313 GLU B CA 1
ATOM 4816 C C . GLU B 1 313 ? -8.398 34 4.418 1 97.62 313 GLU B C 1
ATOM 4818 O O . GLU B 1 313 ? -9.438 34.344 3.857 1 97.62 313 GLU B O 1
ATOM 4823 N N . GLU B 1 314 ? -8.023 32.719 4.469 1 97.31 314 GLU B N 1
ATOM 4824 C CA . GLU B 1 314 ? -8.852 31.672 3.885 1 97.31 314 GLU B CA 1
ATOM 4825 C C . GLU B 1 314 ? -10.188 31.547 4.609 1 97.31 314 GLU B C 1
ATOM 4827 O O . GLU B 1 314 ? -11.227 31.391 3.975 1 97.31 314 GLU B O 1
ATOM 4832 N N . ARG B 1 315 ? -10.148 31.594 5.934 1 97.56 315 ARG B N 1
ATOM 4833 C CA . ARG B 1 315 ? -11.375 31.562 6.73 1 97.56 315 ARG B CA 1
ATOM 4834 C C . ARG B 1 315 ? -12.312 32.688 6.348 1 97.56 315 ARG B C 1
ATOM 4836 O O . ARG B 1 315 ? -13.516 32.469 6.156 1 97.56 315 ARG B O 1
ATOM 4843 N N . ASP B 1 316 ? -11.773 33.875 6.188 1 97.31 316 ASP B N 1
ATOM 4844 C CA . ASP B 1 316 ? -12.586 35.031 5.832 1 97.31 316 ASP B CA 1
ATOM 4845 C C . ASP B 1 316 ? -13.203 34.875 4.445 1 97.31 316 ASP B C 1
ATOM 4847 O O . ASP B 1 316 ? -14.352 35.25 4.223 1 97.31 316 ASP B O 1
ATOM 4851 N N . ALA B 1 317 ? -12.422 34.344 3.564 1 96.62 317 ALA B N 1
ATOM 4852 C CA . ALA B 1 317 ? -12.914 34.094 2.211 1 96.62 317 ALA B CA 1
ATOM 4853 C C . ALA B 1 317 ? -14.086 33.125 2.219 1 96.62 317 ALA B C 1
ATOM 4855 O O . ALA B 1 317 ? -15.094 33.344 1.542 1 96.62 317 ALA B O 1
ATOM 4856 N N . VAL B 1 318 ? -13.969 32 2.996 1 97.19 318 VAL B N 1
ATOM 4857 C CA . VAL B 1 318 ? -15.031 31 2.982 1 97.19 318 VAL B CA 1
ATOM 4858 C C . VAL B 1 318 ? -16.25 31.516 3.74 1 97.19 318 VAL B C 1
ATOM 4860 O O . VAL B 1 318 ? -17.391 31.156 3.424 1 97.19 318 VAL B O 1
ATOM 4863 N N . ARG B 1 319 ? -16.078 32.375 4.719 1 96.81 319 ARG B N 1
ATOM 4864 C CA . ARG B 1 319 ? -17.188 33.062 5.395 1 96.81 319 ARG B CA 1
ATOM 4865 C C . ARG B 1 319 ? -17.953 33.938 4.434 1 96.81 319 ARG B C 1
ATOM 4867 O O . ARG B 1 319 ? -19.188 33.938 4.41 1 96.81 319 ARG B O 1
ATOM 4874 N N . LYS B 1 320 ? -17.281 34.688 3.645 1 96.69 320 LYS B N 1
ATOM 4875 C CA . LYS B 1 320 ? -17.891 35.562 2.66 1 96.69 320 LYS B CA 1
ATOM 4876 C C . LYS B 1 320 ? -18.688 34.781 1.629 1 96.69 320 LYS B C 1
ATOM 4878 O O . LYS B 1 320 ? -19.719 35.25 1.137 1 96.69 320 LYS B O 1
ATOM 4883 N N . LEU B 1 321 ? -18.219 33.594 1.327 1 96.12 321 LEU B N 1
ATOM 4884 C CA . LEU B 1 321 ? -18.875 32.719 0.347 1 96.12 321 LEU B CA 1
ATOM 4885 C C . LEU B 1 321 ? -20.062 32 0.966 1 96.12 321 LEU B C 1
ATOM 4887 O O . LEU B 1 321 ? -20.781 31.281 0.278 1 96.12 321 LEU B O 1
ATOM 4891 N N . GLY B 1 322 ? -20.297 32.125 2.316 1 95.81 322 GLY B N 1
ATOM 4892 C CA . GLY B 1 322 ? -21.438 31.516 3.004 1 95.81 322 GLY B CA 1
ATOM 4893 C C . GLY B 1 322 ? -21.234 30.031 3.281 1 95.81 322 GLY B C 1
ATOM 4894 O O . GLY B 1 322 ? -22.219 29.297 3.438 1 95.81 322 GLY B O 1
ATOM 4895 N N . LEU B 1 323 ? -19.984 29.625 3.318 1 95.88 323 LEU B N 1
ATOM 4896 C CA . LEU B 1 323 ? -19.688 28.203 3.488 1 95.88 323 LEU B CA 1
ATOM 4897 C C . LEU B 1 323 ? -19.562 27.844 4.969 1 95.88 323 LEU B C 1
ATOM 4899 O O . LEU B 1 323 ? -19.625 26.672 5.332 1 95.88 323 LEU B O 1
ATOM 4903 N N . ILE B 1 324 ? -19.344 28.906 5.789 1 94.88 324 ILE B N 1
ATOM 4904 C CA . ILE B 1 324 ? -19.344 28.734 7.238 1 94.88 324 ILE B CA 1
ATOM 4905 C C . ILE B 1 324 ? -20.141 29.875 7.887 1 94.88 324 ILE B C 1
ATOM 4907 O O . ILE B 1 324 ? -20.406 30.906 7.25 1 94.88 324 ILE B O 1
ATOM 4911 N N . GLY B 1 325 ? -20.609 29.625 9.133 1 85.12 325 GLY B N 1
ATOM 4912 C CA . GLY B 1 325 ? -21.328 30.656 9.859 1 85.12 325 GLY B CA 1
ATOM 4913 C C . GLY B 1 325 ? -20.406 31.625 10.586 1 85.12 325 GLY B C 1
ATOM 4914 O O . GLY B 1 325 ? -19.234 31.328 10.82 1 85.12 325 GLY B O 1
#

Radius of gyration: 25.87 Å; Cα contacts (8 Å, |Δi|>4): 1399; chains: 2; bounding box: 54×74×60 Å

Nearest PDB structures (foldseek):
  1y7t-assembly1_A  TM=9.849E-01  e=1.809E-49  Thermus thermophilus
  6pbl-assembly1_B  TM=9.792E-01  e=7.997E-49  Legionella pneumophila subsp. pneumophila str. Philadelphia 1
  1wzi-assembly1_B  TM=9.846E-01  e=3.751E-48  Thermus thermophilus
  1bmd-assembly1_B  TM=9.855E-01  e=1.563E-47  Thermus thermophilus
  1bdm-assembly1_B  TM=9.855E-01  e=3.812E-47  Thermus thermophilus

pLDDT: mean 97.89, std 2.0, range [85.12, 99.0]

Solvent-accessible surface area (backbone atoms only — not comparable to full-atom values): 32041 Å² total; per-residue (Å²): 130,70,41,30,37,21,32,30,32,30,59,40,67,38,28,56,51,30,51,61,45,45,42,66,16,71,27,77,36,86,81,52,36,31,32,40,22,33,28,31,58,73,91,43,44,52,32,34,50,20,51,50,52,33,53,46,28,49,43,41,72,35,49,76,46,78,44,78,40,65,46,54,56,68,34,25,50,51,18,36,35,36,40,40,44,54,53,62,75,88,52,95,89,58,51,69,68,57,52,53,52,57,38,41,69,52,29,34,60,45,13,38,21,40,46,75,31,31,35,94,74,37,37,37,39,22,58,21,60,61,16,37,60,44,31,45,28,17,51,61,36,12,81,83,45,66,65,81,34,42,30,16,62,33,31,39,53,23,25,33,43,45,28,54,50,18,59,76,69,74,53,56,44,76,42,53,41,40,50,25,29,36,31,38,74,46,64,54,30,40,68,39,39,78,70,8,25,44,79,84,36,54,36,50,80,75,53,57,67,67,51,45,66,71,43,50,41,53,44,52,39,44,43,65,60,54,31,25,71,36,42,73,44,73,66,28,59,26,47,24,46,23,54,34,53,48,52,22,27,30,45,68,27,51,95,51,42,36,32,40,16,29,63,30,84,38,65,97,74,39,57,64,66,43,45,33,21,34,55,26,42,21,82,22,80,63,38,75,43,71,74,80,86,72,84,69,52,72,70,54,44,57,44,47,51,53,12,45,47,53,51,52,52,51,51,53,52,39,40,74,71,63,54,38,132,129,68,42,29,36,23,31,29,34,29,60,41,66,38,28,56,50,29,50,62,46,47,42,66,16,71,28,78,36,84,79,50,35,29,33,40,23,33,26,32,58,73,93,42,44,50,31,34,50,20,51,49,51,34,54,45,28,48,42,39,73,35,48,76,48,79,46,77,41,66,46,55,57,69,33,25,48,50,17,34,34,36,38,42,42,54,55,64,74,88,53,94,88,59,51,68,68,55,51,53,51,59,36,41,69,52,28,32,61,45,14,37,23,41,47,75,33,31,34,94,75,36,37,37,41,21,60,19,60,59,15,36,59,44,31,45,29,18,50,60,37,12,80,85,46,65,66,83,32,43,31,17,61,32,29,41,53,24,25,32,44,45,30,53,51,18,59,76,69,74,52,56,43,76,42,52,39,39,48,24,29,35,31,38,74,45,66,52,31,41,69,40,38,77,69,9,27,43,79,83,36,54,37,52,79,75,52,55,66,67,48,45,66,71,43,50,42,54,44,51,40,45,42,63,60,54,32,28,72,36,40,71,44,73,66,28,59,25,45,25,46,24,52,33,52,48,52,21,27,30,46,68,28,50,95,50,42,38,32,39,17,28,62,29,84,38,65,96,74,38,58,65,66,44,45,33,21,34,54,26,41,21,82,22,80,62,39,74,42,72,73,79,85,71,83,69,52,72,70,54,45,56,44,47,51,55,12,45,48,53,51,49,51,51,51,51,52,39,40,74,71,64,52,36,131

Foldseek 3Di:
DAAEEEEEPLLDLLNLQQVLCVLCALQAHNPHAYEYEYAYAPVCQVSVVVSVVVSVVVVRPRYDYYHYDNDLLVRQAAHQEYEAADADDDDPPDDPLNRLLRLLVVQLVNLQSNLVGYHLNHAYEAEYPQFQLSQLLSLQNNVNHDQLRTWYFPLLLQVLLLVVLCVVQVHDSVQKFQFEWKFGLAQLIATDQQQIGGNRHRSPVRDDPCCRPPPRSNCSRCVQVVCCVVVVDGDSNSSSVSVSVVSRCQAANDDGWYWIFGADPCPPNQDGSRGMIATWGHHHRRDIHHDPDDDQDPVNVVSNCRRSVVSVVSNVSCVVVVSHD/DAAEEEEEPLLDLLNLQQVLCVLCALQAHNPHAYEYEYAYAPVCQVSVVVSVVVSVVVVRPRYDYYHYDNDLLVRQAAHQEYEAADADDDDPPDDPLNRLLRLLVVQLVNLQSNLVGYHLNHAYEAEYPQFQLSQLLSLQNNVNHDQLRTWYFPLLLQVLLLVVLCVVQVHDSVQKFQFEWKFGLAQLIATDQQQIGGNRHRSPVRDDPCCRPPPRSNCSRCVQVVCCVVVVDGDSNSSSVSVSVVSRCQAANDDGWYWIFGADPCPPNQDGSRGMIATWGHHHRRDIHHDPDDDQDPVNVVSNCRRSVVSVVSNVSCVVVVSHD

Organism: Rubrobacter xylanophilus (strain DSM 9941 / JCM 11954 / NBRC 16129 / PRD-1) (NCBI:txid266117)